Protein AF-A0AAI9R6N5-F1 (afdb_monomer_lite)

Foldseek 3Di:
DQQLVLLLQLLLVLLVPFDDFDDDPQLDFFFFKWKKKKFWLDWDFPQLLQLLQVLRVVRFPLQKKKKKFFAFDQVVQVHDPCLLQQFKKWKKFFPAPVCVVVCCVQQNPVFWDFPDKGWQDFDPCCVPPVVQAPDDGTTIMITGTFTDPVNLVCCCVPRSVDDDDPVCSVLSRQSSQLSSQVVSCRVAPFPPNHNGMHTQAIEGRMDMDMGSGTHSVRCVGRVRRGTIHRMMMIMHDHTPGHRNPHNLLHDQHHSAYQKTKDKGGAFPLQVLLQVVLVSSSDHDRSPGSNNSVNSLLNCVCSSVVDDLLLSLCLQAPQDDPQLVVADPVVNVSSVVSCVSRVSNHGDDAIWMWMWGDDNQKTKIKIAGHQVQPFAWKKFWADFVMIMIMITSFDLSVLSSQVSCVVPPVRGDSFTLDMDFAHQNGNVQNRMKMWIFDADPVRTTDTWMGGSVRDTDDRPDAADQDADAADPAAPDPADLALVSNLVRCLVCQLPDDRNNLLNVLVVLLVCCVVSHLVSSLSNLLCVLQDDGDNNRHRSRNSNRSSLVSNCVSQVCLLVVPDLAEHEAVDQPRADARPDQNHEYEYEQVVARLDDDRHQLVSVLVNVVSPHQHYEYEDANARAQNQPDVDAPNQSHEYEYYDTYHAQLNDCAHHYEYEYSEEYEAAVHEQPAYHYYHYSYYYYPHPYDPPVHD

Secondary structure (DSSP, 8-state):
---HHHHHHHHHHHHHHSPP-PPPGGG------EEEEEEEEEEEEGGGGHHHHHTTGGG--SS-EEEEEEEE-GGGGT--HHHHHHSEEEEEEESSGGGHHHHIIIIITTTEEEEEEEEPP--TTHHHH-TT-SSPPPEEEEEEEEE-HHHHHHHIIIII-S---GGGHHHHHHHHHHHHHHHHHIIIIIGGG--SEEEEEEESSEEEEEESS-HHHHHHHTT-TT-EEEEEEEEE---SSS----GGGSSPBB-STTEEEEEEE--TTHHHHHHHHHTTT---SS--HHHHHHHHHHIIIIIS---HHHHHHHHS---HHHHHHS-HHHHHHHHHHHHHHTTTS--SSEEEEEEEEETTEEEEEEEE-TT--S--EEEEEESSSEEEEEESSHHHHHHHHHHHHHH-TT--SS-SEEE---TT-TTTTTEEEEEEEEPTTS-EEEEEEETT-PBPP----SB-SPPPPPSS-S----SSHHHHHHHHHHHGGG--HHHHHHHHHHHHHHHHHH-HHHHHHHHHHHHHS----TTB-HHHHHHHHHHHHHHHHHGGGTS--SSEEE-SSTT--PPPSSTTPEEEEESTTS-SSSTT-HHHHHHHHHHTT--EEEEEEEEEE--TT-S--TTGGG-EEEEEEEE-TTTTTT-EEEEEEEES-B-TTTTTT--EEEEEESS-B-S----GGG--

Sequence (692 aa):
MIDPSKIINARREMTSSHPKFERREEDAAEGGCGVVGLASEIPVAGRHLFDSLEQMRNRGNGKGGGVAMVGLDPQQFGVDAKTLSDSFLYAIAYLNPDVRDAVEESFIHPNFHLDHTHEMGTLDSWERDLPNLDTRPPDVVCYFVRPRDSAIDEFIETKLNAPIDPEDRQSASDEFVFHTTHNLNVEFYAKDGRTDAFVLSHGRDMLILKIVGYAEDVIRFYLLDDMTAHVWIGHHRYPTRGRVTHPGGAHPFGQGIDCALVHNGDFSNYVSVKDYLAQRGMEPLFFTDTEVGALAFDLHRRVYGYSMENVIESLAPTSELDFVMLPEEKQEVYSAIQRTHIHGSPDGPWFFIIAQSKGPTHRLIGITDTSMLRPQVFAYQRGEAAIAFCGSEKQVIDAVLESLASEDKRFWRRADEYWNARGGSYTDGGAFLFDIVPTEDGGKELVMTNKFGEIVDTHPGGEYLLEEPSENSPFSLSADPSDAFDAIVEGLPHIQWADALTTLDQISLLSKSRGREWAWQLLTLLLDRRYDTGVLRRSRWLDQIESTLVSIISASKHDPCSEFAAQKAPGHIPEPSSVSQRIVVDARPYPPEGRDSLALELVSLYKAGWTKFVVVNCRGHRFIGNGFGPDSGRVQIDVIGSVGDYLGSGNDGMTIAMHGNAQDQVAQIHKAGELVVHGDVGQCYGYGSKGG

Structure (mmCIF, N/CA/C/O backbone):
data_AF-A0AAI9R6N5-F1
#
_entry.id   AF-A0AAI9R6N5-F1
#
loop_
_atom_site.group_PDB
_atom_site.id
_atom_site.type_symbol
_atom_site.label_atom_id
_atom_site.label_alt_id
_atom_site.label_comp_id
_atom_site.label_asym_i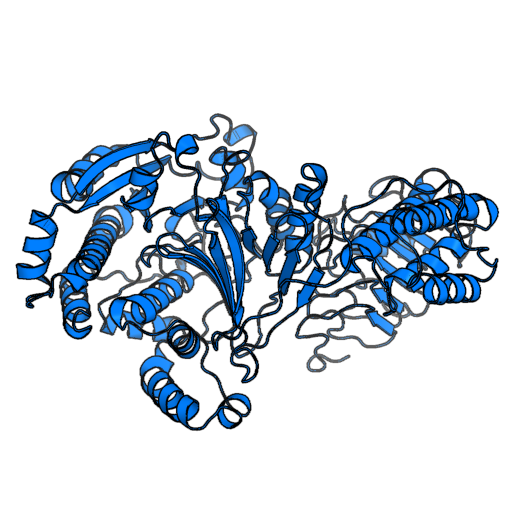d
_atom_site.label_entity_id
_atom_site.label_seq_id
_atom_site.pdbx_PDB_ins_code
_atom_site.Cartn_x
_atom_site.Cartn_y
_atom_site.Cartn_z
_atom_site.occupancy
_atom_site.B_iso_or_equiv
_atom_site.auth_seq_id
_atom_site.auth_comp_id
_atom_site.auth_asym_id
_atom_site.auth_atom_id
_atom_site.pdbx_PDB_model_num
ATOM 1 N N . MET A 1 1 ? -10.284 15.099 29.419 1.00 73.75 1 MET A N 1
ATOM 2 C CA . MET A 1 1 ? -9.872 13.722 29.075 1.00 73.75 1 MET A CA 1
ATOM 3 C C . MET A 1 1 ? -10.064 12.854 30.300 1.00 73.75 1 MET A C 1
ATOM 5 O O . MET A 1 1 ? -9.573 13.216 31.368 1.00 73.75 1 MET A O 1
ATOM 9 N N . ILE A 1 2 ? -10.745 11.717 30.143 1.00 85.44 2 ILE A N 1
ATOM 10 C CA . ILE A 1 2 ? -10.913 10.717 31.207 1.00 85.44 2 ILE A CA 1
ATOM 11 C C . ILE A 1 2 ? -9.531 10.273 31.695 1.00 85.44 2 ILE A C 1
ATOM 13 O O . ILE A 1 2 ? -8.664 9.977 30.876 1.00 85.44 2 ILE A O 1
ATOM 17 N N . ASP A 1 3 ? -9.327 10.204 33.014 1.00 90.38 3 ASP A N 1
ATOM 18 C CA . ASP A 1 3 ? -8.094 9.656 33.587 1.00 90.38 3 ASP A CA 1
ATOM 19 C C . ASP A 1 3 ? -7.855 8.232 33.036 1.00 90.38 3 ASP A C 1
ATOM 21 O O . ASP A 1 3 ? -8.674 7.338 33.295 1.00 90.38 3 ASP A O 1
ATOM 25 N N . PRO A 1 4 ? -6.739 7.984 32.317 1.00 92.69 4 PRO A N 1
ATOM 26 C CA . PRO A 1 4 ? -6.443 6.678 31.730 1.00 92.69 4 PRO A CA 1
ATOM 27 C C . PRO A 1 4 ? -6.465 5.534 32.749 1.00 92.69 4 PRO A C 1
ATOM 29 O O . PRO A 1 4 ? -6.779 4.394 32.403 1.00 92.69 4 PRO A O 1
ATOM 32 N N . SER A 1 5 ? -6.170 5.819 34.024 1.00 93.12 5 SER A N 1
ATOM 33 C CA . SER A 1 5 ? -6.205 4.820 35.092 1.00 93.12 5 SER A CA 1
ATOM 34 C C . SER A 1 5 ? -7.607 4.235 35.302 1.00 93.12 5 SER A C 1
ATOM 36 O O . SER A 1 5 ? -7.733 3.050 35.614 1.00 93.12 5 SER A O 1
ATOM 38 N N . LYS A 1 6 ? -8.665 5.026 35.079 1.00 94.56 6 LYS A N 1
ATOM 39 C CA . LYS A 1 6 ? -10.064 4.592 35.195 1.00 94.56 6 LYS A CA 1
ATOM 40 C C . LYS A 1 6 ? -10.436 3.620 34.087 1.00 94.56 6 LYS A C 1
ATOM 42 O O . LYS A 1 6 ? -10.966 2.552 34.380 1.00 94.56 6 LYS A O 1
ATOM 47 N N . ILE A 1 7 ? -10.065 3.944 32.849 1.00 94.75 7 ILE A N 1
ATOM 48 C CA . ILE A 1 7 ? -10.265 3.067 31.689 1.00 94.75 7 ILE A CA 1
ATOM 49 C C . ILE A 1 7 ? -9.497 1.752 31.878 1.00 94.75 7 ILE A C 1
ATOM 51 O O . ILE A 1 7 ? -10.070 0.672 31.770 1.00 94.75 7 ILE A O 1
ATOM 55 N N . ILE A 1 8 ? -8.214 1.821 32.250 1.00 95.75 8 ILE A N 1
ATOM 56 C CA . ILE A 1 8 ? -7.385 0.625 32.474 1.00 95.75 8 ILE A CA 1
ATOM 57 C C . ILE A 1 8 ? -7.958 -0.260 33.586 1.00 95.75 8 ILE A C 1
ATOM 59 O O . ILE A 1 8 ? -7.958 -1.485 33.463 1.00 95.75 8 ILE A O 1
ATOM 63 N N . ASN A 1 9 ? -8.444 0.328 34.680 1.00 95.62 9 ASN A N 1
ATOM 64 C CA . ASN A 1 9 ? -9.047 -0.446 35.762 1.00 95.62 9 ASN A CA 1
ATOM 65 C C . ASN A 1 9 ? -10.364 -1.106 35.329 1.00 95.62 9 ASN A C 1
ATOM 67 O O . ASN A 1 9 ? -10.555 -2.281 35.637 1.00 95.62 9 ASN A O 1
ATOM 71 N N . ALA A 1 10 ? -11.209 -0.412 34.559 1.00 95.44 10 ALA A N 1
ATOM 72 C CA . ALA A 1 10 ? -12.423 -0.994 33.987 1.00 95.44 10 ALA A CA 1
ATOM 73 C C . ALA A 1 10 ? -12.102 -2.175 33.053 1.00 95.44 10 ALA A C 1
ATOM 75 O O . ALA A 1 10 ? -12.706 -3.244 33.176 1.00 95.44 10 ALA A O 1
ATOM 76 N N . ARG A 1 11 ? -11.097 -2.035 32.178 1.00 95.31 11 ARG A N 1
ATOM 77 C CA . ARG A 1 11 ? -10.625 -3.129 31.310 1.00 95.31 11 ARG A CA 1
ATOM 78 C C . ARG A 1 11 ? -10.071 -4.307 32.105 1.00 95.31 11 ARG A C 1
ATOM 80 O O . ARG A 1 11 ? -10.360 -5.454 31.784 1.00 95.31 11 ARG A O 1
ATOM 87 N N . ARG A 1 12 ? -9.299 -4.052 33.168 1.00 95.62 12 ARG A N 1
ATOM 88 C CA . ARG A 1 12 ? -8.797 -5.108 34.066 1.00 95.62 12 ARG A CA 1
ATOM 89 C C . ARG A 1 12 ? -9.935 -5.859 34.746 1.00 95.62 12 ARG A C 1
ATOM 91 O O . ARG A 1 12 ? -9.873 -7.081 34.812 1.00 95.62 12 ARG A O 1
ATOM 98 N N . GLU A 1 13 ? -10.954 -5.152 35.232 1.00 94.88 13 GLU A N 1
ATOM 99 C CA . GLU A 1 13 ? -12.132 -5.773 35.840 1.00 94.88 13 GLU A CA 1
ATOM 100 C C . GLU A 1 13 ? -12.851 -6.677 34.831 1.00 94.88 13 GLU A C 1
ATOM 102 O O . GLU A 1 13 ? -13.057 -7.857 35.117 1.00 94.88 13 GLU A O 1
ATOM 107 N N . MET A 1 14 ? -13.134 -6.160 33.628 1.00 94.19 14 MET A N 1
ATOM 108 C CA . MET A 1 14 ? -13.742 -6.918 32.530 1.00 94.19 14 MET A CA 1
ATOM 109 C C . MET A 1 14 ? -12.936 -8.186 32.220 1.00 94.19 14 MET A C 1
ATOM 111 O O . MET A 1 14 ? -13.442 -9.297 32.357 1.00 94.19 14 MET A O 1
ATOM 115 N N . THR A 1 15 ? -11.652 -8.040 31.910 1.00 91.50 15 THR A N 1
ATOM 116 C CA . THR A 1 15 ? -10.779 -9.158 31.532 1.00 91.50 15 THR A CA 1
ATOM 117 C C . THR A 1 15 ? -10.574 -10.160 32.670 1.00 91.50 15 THR A C 1
ATOM 119 O O . THR A 1 15 ? -10.465 -11.358 32.427 1.00 91.50 15 THR A O 1
ATOM 122 N N . SER A 1 16 ? -10.579 -9.717 33.933 1.00 91.38 16 SER A N 1
ATOM 123 C CA . SER A 1 16 ? -10.507 -10.625 35.088 1.00 91.38 16 SER A CA 1
ATOM 124 C C . SER A 1 16 ? -11.755 -11.494 35.267 1.00 91.38 16 SER A C 1
ATOM 126 O O . SER A 1 16 ? -11.667 -12.557 35.880 1.00 91.38 16 SER A O 1
ATOM 128 N N . SER A 1 17 ? -12.899 -11.053 34.734 1.00 89.75 17 SER A N 1
ATOM 129 C CA . SER A 1 17 ? -14.154 -11.809 34.760 1.00 89.75 17 SER A CA 1
ATOM 130 C C . SER A 1 17 ? -14.241 -12.862 33.651 1.00 89.75 17 SER A C 1
ATOM 132 O O . SER A 1 17 ? -15.077 -13.765 33.723 1.00 89.75 17 SER A O 1
ATOM 134 N N . HIS A 1 18 ? -13.373 -12.773 32.640 1.00 91.44 18 HIS A N 1
ATOM 135 C CA . HIS A 1 18 ? -13.366 -13.676 31.498 1.00 91.44 18 HIS A CA 1
ATOM 136 C C . HIS A 1 18 ? -12.582 -14.965 31.784 1.00 91.44 18 HIS A C 1
ATOM 138 O O . HIS A 1 18 ? -11.656 -14.973 32.604 1.00 91.44 18 HIS A O 1
ATOM 144 N N . PRO A 1 19 ? -12.915 -16.072 31.095 1.00 85.69 19 PRO A N 1
ATOM 145 C CA . PRO A 1 19 ? -12.058 -17.250 31.071 1.00 85.69 19 PRO A CA 1
ATOM 146 C C . PRO A 1 19 ? -10.645 -16.888 30.605 1.00 85.69 19 PRO A C 1
ATOM 148 O O . PRO A 1 19 ? -10.459 -15.994 29.784 1.00 85.69 19 PRO A O 1
ATOM 151 N N . LYS A 1 20 ? -9.636 -17.608 31.102 1.00 82.94 20 LYS A N 1
ATOM 152 C CA . LYS A 1 20 ? -8.273 -17.462 30.584 1.00 82.94 20 LYS A CA 1
ATOM 153 C C . LYS A 1 20 ? -8.152 -18.194 29.256 1.00 82.94 20 LYS A C 1
ATOM 155 O O . LYS A 1 20 ? -8.391 -19.398 29.189 1.00 82.94 20 LYS A O 1
ATOM 160 N N . PHE A 1 21 ? -7.760 -17.461 28.222 1.00 77.94 21 PHE A N 1
ATOM 161 C CA . PHE A 1 21 ? -7.541 -18.004 26.890 1.00 77.94 21 PHE A CA 1
ATOM 162 C C . PHE A 1 21 ? -6.048 -18.274 26.700 1.00 77.94 21 PHE A C 1
ATOM 164 O O . PHE A 1 21 ? -5.228 -17.355 26.673 1.00 77.94 21 PHE A O 1
ATOM 171 N N . GLU A 1 22 ? -5.679 -19.549 26.614 1.00 68.56 22 GLU A N 1
ATOM 172 C CA . GLU A 1 22 ? -4.300 -19.953 26.354 1.00 68.56 22 GLU A CA 1
ATOM 173 C C . GLU A 1 22 ? -4.099 -20.204 24.862 1.00 68.56 22 GLU A C 1
ATOM 175 O O . GLU A 1 22 ? -4.803 -21.010 24.252 1.00 68.56 22 GLU A O 1
ATOM 180 N N . ARG A 1 23 ? -3.098 -19.528 24.289 1.00 64.44 23 ARG A N 1
ATOM 181 C CA . ARG A 1 23 ? -2.627 -19.788 22.928 1.00 64.44 23 ARG A CA 1
ATOM 182 C C . ARG A 1 23 ? -2.021 -21.188 22.881 1.00 64.44 23 ARG A C 1
ATOM 184 O O . ARG A 1 23 ? -1.054 -21.444 23.604 1.00 64.44 23 ARG A O 1
ATOM 191 N N . ARG A 1 24 ? -2.521 -22.075 22.020 1.00 62.72 24 ARG A N 1
ATOM 192 C CA . ARG A 1 24 ? -1.842 -23.352 21.754 1.00 62.72 24 ARG A CA 1
ATOM 193 C C . ARG A 1 24 ? -0.708 -23.097 20.764 1.00 62.72 24 ARG A C 1
ATOM 195 O O . ARG A 1 24 ? -0.816 -22.224 19.909 1.00 62.72 24 ARG A O 1
ATOM 202 N N . GLU A 1 25 ? 0.394 -23.847 20.850 1.00 53.72 25 GLU A N 1
ATOM 203 C CA . GLU A 1 25 ? 1.522 -23.685 19.908 1.00 53.72 25 GLU A CA 1
ATOM 204 C C . GLU A 1 25 ? 1.099 -23.862 18.437 1.00 53.72 25 GLU A C 1
ATOM 206 O O . GLU A 1 25 ? 1.705 -23.277 17.543 1.00 53.72 25 GLU A O 1
ATOM 211 N N . GLU A 1 26 ? 0.035 -24.628 18.191 1.00 51.88 26 GLU A N 1
ATOM 212 C CA . GLU A 1 26 ? -0.557 -24.858 16.869 1.00 51.88 26 GLU A CA 1
ATOM 213 C C . GLU A 1 26 ? -1.251 -23.611 16.279 1.00 51.88 26 GLU A C 1
ATOM 215 O O . GLU A 1 26 ? -1.409 -23.533 15.060 1.00 51.88 26 GLU A O 1
ATOM 220 N N . ASP A 1 27 ? -1.599 -22.626 17.120 1.00 49.34 27 ASP A N 1
ATOM 221 C CA . ASP A 1 27 ? -2.251 -21.361 16.741 1.00 49.34 27 ASP A CA 1
ATOM 222 C C . ASP A 1 27 ? -1.231 -20.256 16.400 1.00 49.34 27 ASP A C 1
ATOM 224 O O . ASP A 1 27 ? -1.593 -19.161 15.959 1.00 49.34 27 ASP A O 1
ATOM 228 N N . ALA A 1 28 ? 0.064 -20.508 16.630 1.00 45.44 28 ALA A N 1
ATOM 229 C CA . ALA A 1 28 ? 1.128 -19.580 16.277 1.00 45.44 28 ALA A CA 1
ATOM 230 C C . ALA A 1 28 ? 1.427 -19.651 14.780 1.00 45.44 28 ALA A C 1
ATOM 232 O O . ALA A 1 28 ? 1.594 -20.733 14.231 1.00 45.44 28 ALA A O 1
ATOM 233 N N . ALA A 1 29 ? 1.513 -18.503 14.113 1.00 49.28 29 ALA A N 1
ATOM 234 C CA . ALA A 1 29 ? 1.717 -18.438 12.674 1.00 49.28 29 ALA A CA 1
ATOM 235 C C . ALA A 1 29 ? 2.558 -17.211 12.307 1.00 49.28 29 ALA A C 1
ATOM 237 O O . ALA A 1 29 ? 2.176 -16.098 12.652 1.00 49.28 29 ALA A O 1
ATOM 238 N N . GLU A 1 30 ? 3.659 -17.439 11.590 1.00 46.12 30 GLU A N 1
ATOM 239 C CA . GLU A 1 30 ? 4.655 -16.432 11.181 1.00 46.12 30 GLU A CA 1
ATOM 240 C C . GLU A 1 30 ? 4.605 -16.275 9.649 1.00 46.12 30 GLU A C 1
ATOM 242 O O . GLU A 1 30 ? 4.194 -17.210 8.977 1.00 46.12 30 GLU A O 1
ATOM 247 N N . GLY A 1 31 ? 5.062 -15.174 9.049 1.00 49.41 31 GLY A N 1
ATOM 248 C CA . GLY A 1 31 ? 5.382 -15.148 7.609 1.00 49.41 31 GLY A CA 1
ATOM 249 C C . GLY A 1 31 ? 5.225 -13.792 6.922 1.00 49.41 31 GLY A C 1
ATOM 250 O O . GLY A 1 31 ? 4.589 -12.874 7.427 1.00 49.41 31 GLY A O 1
ATOM 251 N N . GLY A 1 32 ? 5.885 -13.630 5.771 1.00 56.12 32 GLY A N 1
ATOM 252 C CA . GLY A 1 32 ? 5.837 -12.383 4.998 1.00 56.12 32 GLY A CA 1
ATOM 253 C C . GLY A 1 32 ? 4.491 -12.217 4.302 1.00 56.12 32 GLY A C 1
ATOM 254 O O . GLY A 1 32 ? 4.040 -13.155 3.663 1.00 56.12 32 GLY A O 1
ATOM 255 N N . CYS A 1 33 ? 3.880 -11.040 4.427 1.00 77.81 33 CYS A N 1
ATOM 256 C CA . CYS A 1 33 ? 2.562 -10.732 3.874 1.00 77.81 33 CYS A CA 1
ATOM 257 C C . CYS A 1 33 ? 2.680 -9.789 2.660 1.00 77.81 33 CYS A C 1
ATOM 259 O O . CYS A 1 33 ? 3.719 -9.148 2.440 1.00 77.81 33 CYS A O 1
ATOM 261 N N . GLY A 1 34 ? 1.620 -9.709 1.857 1.00 83.50 34 GLY A N 1
ATOM 262 C CA . GLY A 1 34 ? 1.445 -8.692 0.813 1.00 83.50 34 GLY A CA 1
ATOM 263 C C . GLY A 1 34 ? 0.460 -7.631 1.288 1.00 83.50 34 GLY A C 1
ATOM 264 O O . GLY A 1 34 ? -0.590 -7.994 1.823 1.00 83.50 34 GLY A O 1
ATOM 265 N N . VAL A 1 35 ? 0.799 -6.346 1.142 1.00 91.38 35 VAL A N 1
ATOM 266 C CA . VAL A 1 35 ? -0.060 -5.244 1.603 1.00 91.38 35 VAL A CA 1
ATOM 267 C C . VAL A 1 35 ? -0.142 -4.124 0.579 1.00 91.38 35 VAL A C 1
ATOM 269 O O . VAL A 1 35 ? 0.859 -3.761 -0.042 1.00 91.38 35 VAL A O 1
ATOM 272 N N . VAL A 1 36 ? -1.329 -3.540 0.464 1.00 96.19 36 VAL A N 1
ATOM 273 C CA . VAL A 1 36 ? -1.566 -2.289 -0.253 1.00 96.19 36 VAL A CA 1
ATOM 274 C C . VAL A 1 36 ? -2.543 -1.439 0.548 1.00 96.19 36 VAL A C 1
ATOM 276 O O . VAL A 1 36 ? -3.522 -1.944 1.090 1.00 96.19 36 VAL A O 1
ATOM 279 N N . GLY A 1 37 ? -2.267 -0.150 0.641 1.00 98.00 37 GLY A N 1
ATOM 280 C CA . GLY A 1 37 ? -3.158 0.865 1.168 1.00 98.00 37 GLY A CA 1
ATOM 281 C C . GLY A 1 37 ? -3.179 2.054 0.221 1.00 98.00 37 GLY A C 1
ATOM 282 O O . GLY A 1 37 ? -2.139 2.398 -0.343 1.00 98.00 37 GLY A O 1
ATOM 283 N N . LEU A 1 38 ? -4.343 2.671 0.048 1.00 98.50 38 LEU A N 1
ATOM 284 C CA . LEU A 1 38 ? -4.497 3.900 -0.728 1.00 98.50 38 LEU A CA 1
ATOM 285 C C . LEU A 1 38 ? -5.415 4.893 -0.020 1.00 98.50 38 LEU A C 1
ATOM 287 O O . LEU A 1 38 ? -6.306 4.483 0.722 1.00 98.50 38 LEU A O 1
ATOM 291 N N . ALA A 1 39 ? -5.203 6.179 -0.278 1.00 98.69 39 ALA A N 1
ATOM 292 C CA . ALA A 1 39 ? -6.070 7.280 0.123 1.00 98.69 39 ALA A CA 1
ATOM 293 C C . ALA A 1 39 ? -6.268 8.220 -1.072 1.00 98.69 39 ALA A C 1
ATOM 295 O O . ALA A 1 39 ? -5.281 8.663 -1.659 1.00 98.69 39 ALA A O 1
ATOM 296 N N . SER A 1 40 ? -7.515 8.522 -1.436 1.00 98.44 40 SER A N 1
ATOM 297 C CA . SER A 1 40 ? -7.843 9.379 -2.578 1.00 98.44 40 SER A CA 1
ATOM 298 C C . SER A 1 40 ? -8.896 10.434 -2.249 1.00 98.44 40 SER A C 1
ATOM 300 O O . SER A 1 40 ? -9.832 10.209 -1.477 1.00 98.44 40 SER A O 1
ATOM 302 N N . GLU A 1 41 ? -8.747 11.602 -2.872 1.00 98.00 41 GLU A N 1
ATOM 303 C CA . GLU A 1 41 ? -9.696 12.719 -2.780 1.00 98.00 41 GLU A CA 1
ATOM 304 C C . GLU A 1 41 ? -11.080 12.355 -3.317 1.00 98.00 41 GLU A C 1
ATOM 306 O O . GLU A 1 41 ? -12.087 12.885 -2.851 1.00 98.00 41 GLU A O 1
ATOM 311 N N . ILE A 1 42 ? -11.137 11.407 -4.251 1.00 97.19 42 ILE A N 1
ATOM 312 C CA . ILE A 1 42 ? -12.378 10.875 -4.802 1.00 97.19 42 ILE A CA 1
ATOM 313 C C . ILE A 1 42 ? -12.590 9.424 -4.350 1.00 97.19 42 ILE A C 1
ATOM 315 O O . ILE A 1 42 ? -11.613 8.714 -4.107 1.00 97.19 42 ILE A O 1
ATOM 319 N N . PRO A 1 43 ? -13.843 8.950 -4.244 1.00 97.31 43 PRO A N 1
ATOM 320 C CA . PRO A 1 43 ? -14.101 7.551 -3.931 1.00 97.31 43 PRO A CA 1
ATOM 321 C C . PRO A 1 43 ? -13.535 6.626 -5.017 1.00 97.31 43 PRO A C 1
ATOM 323 O O . PRO A 1 43 ? -13.802 6.812 -6.206 1.00 97.31 43 PRO A O 1
ATOM 326 N N . VAL A 1 44 ? -12.777 5.613 -4.601 1.00 98.31 44 VAL A N 1
ATOM 327 C CA . VAL A 1 44 ? -12.208 4.576 -5.471 1.00 98.31 44 VAL A CA 1
ATOM 328 C C . VAL A 1 44 ? -13.030 3.303 -5.324 1.00 98.31 44 VAL A C 1
ATOM 330 O O . VAL A 1 44 ? -13.322 2.881 -4.204 1.00 98.31 44 VAL A O 1
ATOM 333 N N . ALA A 1 45 ? -13.394 2.689 -6.450 1.00 98.38 45 ALA A N 1
ATOM 334 C CA . ALA A 1 45 ? -14.127 1.429 -6.473 1.00 98.38 45 ALA A CA 1
ATOM 335 C C . ALA A 1 45 ? -13.229 0.219 -6.153 1.00 98.38 45 ALA A C 1
ATOM 337 O O . ALA A 1 45 ? -12.069 0.169 -6.572 1.00 98.38 45 ALA A O 1
ATOM 338 N N . GLY A 1 46 ? -13.780 -0.788 -5.469 1.00 97.50 46 GLY A N 1
ATOM 339 C CA . GLY A 1 46 ? -13.043 -1.970 -5.013 1.00 97.50 46 GLY A CA 1
ATOM 340 C C . GLY A 1 46 ? -12.370 -2.764 -6.137 1.00 97.50 46 GLY A C 1
ATOM 341 O O . GLY A 1 46 ? -11.284 -3.307 -5.931 1.00 97.50 46 GLY A O 1
ATOM 342 N N . ARG A 1 47 ? -12.931 -2.769 -7.357 1.00 97.31 47 ARG A N 1
ATOM 343 C CA . ARG A 1 47 ? -12.322 -3.438 -8.526 1.00 97.31 47 ARG A CA 1
ATOM 344 C C . ARG A 1 47 ? -10.890 -2.984 -8.827 1.00 97.31 47 ARG A C 1
ATOM 346 O O . ARG A 1 47 ? -10.098 -3.789 -9.309 1.00 97.31 47 ARG A O 1
ATOM 353 N N . HIS A 1 48 ? -10.527 -1.743 -8.497 1.00 97.94 48 HIS A N 1
ATOM 354 C CA . HIS A 1 48 ? -9.185 -1.216 -8.767 1.00 97.94 48 HIS A CA 1
ATOM 355 C C . HIS A 1 48 ? -8.104 -1.805 -7.848 1.00 97.94 48 HIS A C 1
ATOM 357 O O . HIS A 1 48 ? -6.919 -1.684 -8.146 1.00 97.94 48 HIS A O 1
ATOM 363 N N . LEU A 1 49 ? -8.483 -2.492 -6.763 1.00 96.69 49 LEU A N 1
ATOM 364 C CA . LEU A 1 49 ? -7.548 -3.248 -5.928 1.00 96.69 49 LEU A CA 1
ATOM 365 C C . LEU A 1 49 ? -7.287 -4.669 -6.452 1.00 96.69 49 LEU A C 1
ATOM 367 O O . LEU A 1 49 ? -6.340 -5.305 -5.994 1.00 96.69 49 LEU A O 1
ATOM 371 N N . PHE A 1 50 ? -8.096 -5.182 -7.386 1.00 94.19 50 PHE A N 1
ATOM 372 C CA . PHE A 1 50 ? -8.078 -6.597 -7.772 1.00 94.19 50 PHE A CA 1
ATOM 373 C C . PHE A 1 50 ? -6.712 -7.046 -8.309 1.00 94.19 50 PHE A C 1
ATOM 375 O O . PHE A 1 50 ? -6.094 -7.941 -7.735 1.00 94.19 50 PHE A O 1
ATOM 382 N N . ASP A 1 51 ? -6.203 -6.378 -9.348 1.00 93.38 51 ASP A N 1
ATOM 383 C CA . ASP A 1 51 ? -4.919 -6.729 -9.971 1.00 93.38 51 ASP A CA 1
ATOM 384 C C . ASP A 1 51 ? -3.743 -6.549 -9.000 1.00 93.38 51 ASP A C 1
ATOM 386 O O . ASP A 1 51 ? -2.771 -7.302 -9.041 1.00 93.38 51 ASP A O 1
ATOM 390 N N . SER A 1 52 ? -3.838 -5.561 -8.106 1.00 94.94 52 SER A N 1
ATOM 391 C CA . SER A 1 52 ? -2.847 -5.306 -7.056 1.00 94.94 52 SER A CA 1
ATOM 392 C C . SER A 1 52 ? -2.766 -6.471 -6.071 1.00 94.94 52 SER A C 1
ATOM 394 O O . SER A 1 52 ? -1.683 -6.983 -5.783 1.00 94.94 52 SER A O 1
ATOM 396 N N . LEU A 1 53 ? -3.922 -6.935 -5.595 1.00 93.75 53 LEU A N 1
ATOM 397 C CA . LEU A 1 53 ? -4.033 -8.062 -4.679 1.00 93.75 53 LEU A CA 1
ATOM 398 C C . LEU A 1 53 ? -3.630 -9.376 -5.360 1.00 93.75 53 LEU A C 1
ATOM 400 O O . LEU A 1 53 ? -2.847 -10.133 -4.787 1.00 93.75 53 LEU A O 1
ATOM 404 N N . GLU A 1 54 ? -4.057 -9.626 -6.598 1.00 91.00 54 GLU A N 1
ATOM 405 C CA . GLU A 1 54 ? -3.677 -10.839 -7.330 1.00 91.00 54 GLU A CA 1
ATOM 406 C C . GLU A 1 54 ? -2.153 -10.939 -7.522 1.00 91.00 54 GLU A C 1
ATOM 408 O O . GLU A 1 54 ? -1.558 -11.994 -7.279 1.00 91.00 54 GLU A O 1
ATOM 413 N N . GLN A 1 55 ? -1.495 -9.826 -7.866 1.00 89.44 55 GLN A N 1
ATOM 414 C CA . GLN A 1 55 ? -0.035 -9.756 -8.008 1.00 89.44 55 GLN A CA 1
ATOM 415 C C . GLN A 1 55 ? 0.727 -9.988 -6.694 1.00 89.44 55 GLN A C 1
ATOM 417 O O . GLN A 1 55 ? 1.930 -10.241 -6.728 1.00 89.44 55 GLN A O 1
ATOM 422 N N . MET A 1 56 ? 0.048 -9.936 -5.546 1.00 87.50 56 MET A N 1
ATOM 423 C CA . MET A 1 56 ? 0.616 -10.220 -4.227 1.00 87.50 56 MET A CA 1
ATOM 424 C C . MET A 1 56 ? 0.330 -11.640 -3.722 1.00 87.50 56 MET A C 1
ATOM 426 O O . MET A 1 56 ? 0.714 -11.965 -2.596 1.00 87.50 56 MET A O 1
ATOM 430 N N . ARG A 1 57 ? -0.305 -12.519 -4.513 1.00 86.31 57 ARG A N 1
ATOM 431 C CA . ARG A 1 57 ? -0.566 -13.914 -4.103 1.00 86.31 57 ARG A CA 1
ATOM 432 C C . ARG A 1 57 ? 0.697 -14.678 -3.714 1.00 86.31 57 ARG A C 1
ATOM 434 O O . ARG A 1 57 ? 0.643 -15.503 -2.811 1.00 86.31 57 ARG A O 1
ATOM 441 N N . ASN A 1 58 ? 1.831 -14.384 -4.350 1.00 77.81 58 ASN A N 1
ATOM 442 C CA . ASN A 1 58 ? 3.148 -14.941 -4.011 1.00 77.81 58 ASN A CA 1
ATOM 443 C C . ASN A 1 58 ? 3.655 -14.515 -2.618 1.00 77.81 58 ASN A C 1
ATOM 445 O O . ASN A 1 58 ? 4.553 -15.138 -2.062 1.00 77.81 58 ASN A O 1
ATOM 449 N N . ARG A 1 59 ? 3.070 -13.466 -2.034 1.00 77.88 59 ARG A N 1
ATOM 450 C CA . ARG A 1 59 ? 3.311 -13.013 -0.658 1.00 77.88 59 ARG A CA 1
ATOM 451 C C . ARG A 1 59 ? 2.218 -13.470 0.315 1.00 77.88 59 ARG A C 1
ATOM 453 O O . ARG A 1 59 ? 2.163 -12.996 1.443 1.00 77.88 59 ARG A O 1
ATOM 460 N N . GLY A 1 60 ? 1.336 -14.367 -0.115 1.00 75.00 60 GLY A N 1
ATOM 461 C CA . GLY A 1 60 ? 0.288 -14.992 0.686 1.00 75.00 60 GLY A CA 1
ATOM 462 C C . GLY A 1 60 ? 0.258 -16.500 0.457 1.00 75.00 60 GLY A C 1
ATOM 463 O O . GLY A 1 60 ? 0.977 -17.037 -0.381 1.00 75.00 60 GLY A O 1
ATOM 464 N N . ASN A 1 61 ? -0.571 -17.219 1.206 1.00 76.50 61 ASN A N 1
ATOM 465 C CA . ASN A 1 61 ? -0.759 -18.659 0.980 1.00 76.50 61 ASN A CA 1
ATOM 466 C C . ASN A 1 61 ? -2.230 -19.098 1.036 1.00 76.50 61 ASN A C 1
ATOM 468 O O . ASN A 1 61 ? -2.508 -20.272 1.275 1.00 76.50 61 ASN A O 1
ATOM 472 N N . GLY A 1 62 ? -3.157 -18.150 0.859 1.00 78.62 62 GLY A N 1
ATOM 473 C CA . GLY A 1 62 ? -4.600 -18.404 0.833 1.00 78.62 62 GLY A CA 1
ATOM 474 C C . GLY A 1 62 ? -5.216 -18.723 2.197 1.00 78.62 62 GLY A C 1
ATOM 475 O O . GLY A 1 62 ? -6.373 -19.114 2.273 1.00 78.62 62 GLY A O 1
ATOM 476 N N . LYS A 1 63 ? -4.471 -18.575 3.299 1.00 78.56 63 LYS A N 1
ATOM 477 C CA . LYS A 1 63 ? -4.958 -18.889 4.655 1.00 78.56 63 LYS A CA 1
ATOM 478 C C . LYS A 1 63 ? -5.507 -17.676 5.411 1.00 78.56 63 LYS A C 1
ATOM 480 O O . LYS A 1 63 ? -5.722 -17.755 6.620 1.00 78.56 63 LYS A O 1
ATOM 485 N N . GLY A 1 64 ? -5.696 -16.548 4.738 1.00 86.69 64 GLY A N 1
ATOM 486 C CA . GLY A 1 64 ? -6.244 -15.340 5.337 1.00 86.69 64 GLY A CA 1
ATOM 487 C C . GLY A 1 64 ? -6.057 -14.146 4.419 1.00 86.69 64 GLY A C 1
ATOM 488 O O . GLY A 1 64 ? -4.927 -13.815 4.068 1.00 86.69 64 GLY A O 1
ATOM 489 N N . GLY A 1 65 ? -7.156 -13.497 4.070 1.00 90.94 65 GLY A N 1
ATOM 490 C CA . GLY A 1 65 ? -7.155 -12.304 3.240 1.00 90.94 65 GLY A CA 1
ATOM 491 C C . GLY A 1 65 ? -8.287 -11.384 3.658 1.00 90.94 65 GLY A C 1
ATOM 492 O O . GLY A 1 65 ? -9.322 -11.849 4.143 1.00 90.94 65 GLY A O 1
ATOM 493 N N . GLY A 1 66 ? -8.089 -10.084 3.495 1.00 95.12 66 GLY A N 1
ATOM 494 C CA . GLY A 1 66 ? -9.086 -9.107 3.900 1.00 95.12 66 GLY A CA 1
ATOM 495 C C . GLY A 1 66 ? -8.877 -7.744 3.278 1.00 95.12 66 GLY A C 1
ATOM 496 O O . GLY A 1 66 ? -7.790 -7.412 2.795 1.00 95.12 66 GLY A O 1
ATOM 497 N N . VAL A 1 67 ? -9.942 -6.954 3.338 1.00 97.62 67 VAL A N 1
ATOM 498 C CA . VAL A 1 67 ? -9.955 -5.551 2.948 1.00 97.62 67 VAL A CA 1
ATOM 499 C C . VAL A 1 67 ? -10.538 -4.690 4.064 1.00 97.62 67 VAL A C 1
ATOM 501 O O . VAL A 1 67 ? -11.386 -5.141 4.839 1.00 97.62 67 VAL A O 1
ATOM 504 N N . ALA A 1 68 ? -10.084 -3.444 4.146 1.00 98.12 68 ALA A N 1
ATOM 505 C CA . ALA A 1 68 ? -10.730 -2.404 4.935 1.00 98.12 68 ALA A CA 1
ATOM 506 C C . ALA A 1 68 ? -11.062 -1.207 4.051 1.00 98.12 68 ALA A C 1
ATOM 508 O O . ALA A 1 68 ? -10.323 -0.898 3.118 1.00 98.12 68 ALA A O 1
ATOM 509 N N . MET A 1 69 ? -12.152 -0.534 4.391 1.00 98.12 69 MET A N 1
ATOM 510 C CA . MET A 1 69 ? -12.662 0.655 3.722 1.00 98.12 69 MET A CA 1
ATOM 511 C C . MET A 1 69 ? -12.924 1.739 4.762 1.00 98.12 69 MET A C 1
ATOM 513 O O . MET A 1 69 ? -13.460 1.438 5.830 1.00 98.12 69 MET A O 1
ATOM 517 N N . VAL A 1 70 ? -12.576 2.986 4.449 1.00 98.31 70 VAL A N 1
ATOM 518 C CA . VAL A 1 70 ? -12.927 4.175 5.242 1.00 98.31 70 VAL A CA 1
ATOM 519 C C . VAL A 1 70 ? -13.370 5.299 4.305 1.00 98.31 70 VAL A C 1
ATOM 521 O O . VAL A 1 70 ? -12.797 5.475 3.226 1.00 98.31 70 VAL A O 1
ATOM 524 N N . GLY A 1 71 ? -14.375 6.071 4.722 1.00 97.50 71 GLY A N 1
ATOM 525 C CA . GLY A 1 71 ? -14.999 7.085 3.875 1.00 97.50 71 GLY A CA 1
ATOM 526 C C . GLY A 1 71 ? -15.892 6.426 2.835 1.00 97.50 71 GLY A C 1
ATOM 527 O O . GLY A 1 71 ? -15.601 6.498 1.643 1.00 97.50 71 GLY A O 1
ATOM 528 N N . LEU A 1 72 ? -16.913 5.729 3.322 1.00 97.81 72 LEU A N 1
ATOM 529 C CA . LEU A 1 72 ? -17.889 4.946 2.574 1.00 97.81 72 LEU A CA 1
ATOM 530 C C . LEU A 1 72 ? -18.914 5.856 1.878 1.00 97.81 72 LEU A C 1
ATOM 532 O O . LEU A 1 72 ? -19.160 6.987 2.303 1.00 97.81 72 LEU A O 1
ATOM 536 N N . ASP A 1 73 ? -19.569 5.344 0.834 1.00 97.25 73 ASP A N 1
ATOM 537 C CA . ASP A 1 73 ? -20.753 5.993 0.263 1.00 97.25 73 ASP A CA 1
ATOM 538 C C . ASP A 1 73 ? -22.022 5.555 1.026 1.00 97.25 73 ASP A C 1
ATOM 540 O O . ASP A 1 73 ? -22.404 4.381 0.960 1.00 97.25 73 ASP A O 1
ATOM 544 N N . PRO A 1 74 ? -22.730 6.472 1.719 1.00 97.12 74 PRO A N 1
ATOM 545 C CA . PRO A 1 74 ? -23.928 6.131 2.487 1.00 97.12 74 PRO A CA 1
ATOM 546 C C . PRO A 1 74 ? -25.043 5.508 1.629 1.00 97.12 74 PRO A C 1
ATOM 548 O O . PRO A 1 74 ? -25.802 4.670 2.125 1.00 97.12 74 PRO A O 1
ATOM 551 N N . GLN A 1 75 ? -25.126 5.845 0.335 1.00 97.69 75 GLN A N 1
ATOM 552 C CA . GLN A 1 75 ? -26.150 5.296 -0.560 1.00 97.69 75 GLN A CA 1
ATOM 553 C C . GLN A 1 75 ? -25.957 3.797 -0.801 1.00 97.69 75 GLN A C 1
ATOM 555 O O . GLN A 1 75 ? -26.947 3.073 -0.912 1.00 97.69 75 GLN A O 1
ATOM 560 N N . GLN A 1 76 ? -24.709 3.316 -0.815 1.00 97.69 76 GLN A N 1
ATOM 561 C CA . GLN A 1 76 ? -24.389 1.895 -1.006 1.00 97.69 76 GLN A CA 1
ATOM 562 C C . GLN A 1 76 ? -24.814 1.037 0.195 1.00 97.69 76 GLN A C 1
ATOM 564 O O . GLN A 1 76 ? -25.018 -0.167 0.052 1.00 97.69 76 GLN A O 1
ATOM 569 N N . PHE A 1 77 ? -25.038 1.669 1.351 1.00 97.69 77 PHE A N 1
ATOM 570 C CA . PHE A 1 77 ? -25.558 1.030 2.559 1.00 97.69 77 PHE A CA 1
ATOM 571 C C . PHE A 1 77 ? -27.048 1.299 2.797 1.00 97.69 77 PHE A C 1
ATOM 573 O O . PHE A 1 77 ? -27.615 0.732 3.724 1.00 97.69 77 PHE A O 1
ATOM 580 N N . GLY A 1 78 ? -27.703 2.123 1.971 1.00 97.44 78 GLY A N 1
ATOM 581 C CA . GLY A 1 78 ? -29.117 2.471 2.141 1.00 97.44 78 GLY A CA 1
ATOM 582 C C . GLY A 1 78 ? -29.393 3.438 3.299 1.00 97.44 78 GLY A C 1
ATOM 583 O O . GLY A 1 78 ? -30.507 3.458 3.824 1.00 97.44 78 GLY A O 1
ATOM 584 N N . VAL A 1 79 ? -28.399 4.241 3.690 1.00 97.81 79 VAL A N 1
ATOM 585 C CA . VAL A 1 79 ? -28.498 5.235 4.771 1.00 97.81 79 VAL A CA 1
ATOM 586 C C . VAL A 1 79 ? -28.232 6.651 4.252 1.00 97.81 79 VAL A C 1
ATOM 588 O O . VAL A 1 79 ? -27.816 6.845 3.111 1.00 97.81 79 VAL A O 1
ATOM 591 N N . ASP A 1 80 ? -28.493 7.669 5.075 1.00 97.06 80 ASP A N 1
ATOM 592 C CA . ASP A 1 80 ? -28.072 9.042 4.784 1.00 97.06 80 ASP A CA 1
ATOM 593 C C . ASP A 1 80 ? -26.663 9.334 5.336 1.00 97.06 80 ASP A C 1
ATOM 595 O O . ASP A 1 80 ? -26.127 8.601 6.171 1.00 97.06 80 ASP A O 1
ATOM 599 N N . ALA A 1 81 ? -26.049 10.425 4.866 1.00 94.00 81 ALA A N 1
ATOM 600 C CA . ALA A 1 81 ? -24.697 10.818 5.276 1.00 94.00 81 ALA A CA 1
ATOM 601 C C . ALA A 1 81 ? -24.567 11.034 6.793 1.00 94.00 81 ALA A C 1
ATOM 603 O O . ALA A 1 81 ? -23.511 10.776 7.361 1.00 94.00 81 ALA A O 1
ATOM 604 N N . LYS A 1 82 ? -25.647 11.475 7.449 1.00 94.62 82 LYS A N 1
ATOM 605 C CA . LYS A 1 82 ? -25.666 11.712 8.892 1.00 94.62 82 LYS A CA 1
ATOM 606 C C . LYS A 1 82 ? -25.641 10.400 9.677 1.00 94.62 82 LYS A C 1
ATOM 608 O O . LYS A 1 82 ? -24.920 10.283 10.657 1.00 94.62 82 LYS A O 1
ATOM 613 N N . THR A 1 83 ? -26.419 9.410 9.257 1.00 96.44 83 THR A N 1
ATOM 614 C CA . THR A 1 83 ? -26.445 8.084 9.886 1.00 96.44 83 THR A CA 1
ATOM 615 C C . THR A 1 83 ? -25.086 7.405 9.748 1.00 96.44 83 THR A C 1
ATOM 617 O O . THR A 1 83 ? -24.591 6.829 10.710 1.00 96.44 83 THR A O 1
ATOM 620 N N . LEU A 1 84 ? -24.442 7.528 8.582 1.00 95.38 84 LEU A N 1
ATOM 621 C CA . LEU A 1 84 ? -23.091 7.005 8.369 1.00 95.38 84 LEU A CA 1
ATOM 622 C C . LEU A 1 84 ? -22.036 7.693 9.258 1.00 95.38 84 LEU A C 1
ATOM 624 O O . LEU A 1 84 ? -21.138 7.017 9.759 1.00 95.38 84 LEU A O 1
ATOM 628 N N . SER A 1 85 ? -22.138 9.013 9.464 1.00 91.81 85 SER A N 1
ATOM 629 C CA . SER A 1 85 ? -21.177 9.771 10.279 1.00 91.81 85 SER A CA 1
ATOM 630 C C . SER A 1 85 ? -21.383 9.610 11.786 1.00 91.81 85 SER A C 1
ATOM 632 O O . SER A 1 85 ? -20.410 9.563 12.541 1.00 91.81 85 SER A O 1
ATOM 634 N N . ASP A 1 86 ? -22.639 9.564 12.233 1.00 91.25 86 ASP A N 1
ATOM 635 C CA . ASP A 1 86 ? -22.997 9.665 13.651 1.00 91.25 86 ASP A CA 1
ATOM 636 C C . ASP A 1 86 ? -23.114 8.291 14.328 1.00 91.25 86 ASP A C 1
ATOM 638 O O . ASP A 1 86 ? -22.919 8.187 15.543 1.00 91.25 86 ASP A O 1
ATOM 642 N N . SER A 1 87 ? -23.444 7.240 13.572 1.00 96.06 87 SER A N 1
ATOM 643 C CA . SER A 1 87 ? -23.642 5.893 14.109 1.00 96.06 87 SER A CA 1
ATOM 644 C C . SER A 1 87 ? -22.369 5.062 13.985 1.00 96.06 87 SER A C 1
ATOM 646 O O . SER A 1 87 ? -21.647 5.119 12.990 1.00 96.06 87 SER A O 1
ATOM 648 N N . PHE A 1 88 ? -22.099 4.233 14.992 1.00 97.19 88 PHE A N 1
ATOM 649 C CA . PHE A 1 88 ? -21.087 3.199 14.842 1.00 97.19 88 PHE A CA 1
ATOM 650 C C . PHE A 1 88 ? -21.600 2.139 13.873 1.00 97.19 88 PHE A C 1
ATOM 652 O O . PHE A 1 88 ? -22.727 1.666 14.002 1.00 97.19 88 PHE A O 1
ATOM 659 N N . LEU A 1 89 ? -20.750 1.735 12.943 1.00 97.25 89 LEU A N 1
ATOM 660 C CA . LEU A 1 89 ? -20.945 0.611 12.052 1.00 97.25 89 LEU A CA 1
ATOM 661 C C . LEU A 1 89 ? -20.303 -0.633 12.668 1.00 97.25 89 LEU A C 1
ATOM 663 O O . LEU A 1 89 ? -19.080 -0.796 12.686 1.00 97.25 89 LEU A O 1
ATOM 667 N N . TYR A 1 90 ? -21.140 -1.504 13.221 1.00 96.25 90 TYR A N 1
ATOM 668 C CA . TYR A 1 90 ? -20.716 -2.784 13.779 1.00 96.25 90 TYR A CA 1
ATOM 669 C C . TYR A 1 90 ? -20.794 -3.830 12.684 1.00 96.25 90 TYR A C 1
ATOM 671 O O . TYR A 1 90 ? -21.889 -4.256 12.323 1.00 96.25 90 TYR A O 1
ATOM 679 N N . ALA A 1 91 ? -19.646 -4.253 12.168 1.00 97.81 91 ALA A N 1
ATOM 680 C CA . ALA A 1 91 ? -19.587 -5.357 11.221 1.00 97.81 91 ALA A CA 1
ATOM 681 C C . ALA A 1 91 ? -19.347 -6.657 11.988 1.00 97.81 91 ALA A C 1
ATOM 683 O O . ALA A 1 91 ? -18.300 -6.824 12.619 1.00 97.81 91 ALA A O 1
ATOM 684 N N . ILE A 1 92 ? -20.314 -7.571 11.950 1.00 98.12 92 ILE A N 1
ATOM 685 C CA . ILE A 1 92 ? -20.241 -8.867 12.629 1.00 98.12 92 ILE A CA 1
ATOM 686 C C . ILE A 1 92 ? -20.232 -9.968 11.576 1.00 98.12 92 ILE A C 1
ATOM 688 O O . ILE A 1 92 ? -21.122 -10.030 10.730 1.00 98.12 92 ILE A O 1
ATOM 692 N N . ALA A 1 93 ? -19.226 -10.838 11.647 1.00 97.62 93 ALA A N 1
ATOM 693 C CA . ALA A 1 93 ? -19.171 -12.072 10.880 1.00 97.62 93 ALA A CA 1
ATOM 694 C C . ALA A 1 93 ? -19.914 -13.179 11.631 1.00 97.62 93 ALA A C 1
ATOM 696 O O . ALA A 1 93 ? -19.569 -13.481 12.775 1.00 97.62 93 ALA A O 1
ATOM 697 N N . TYR A 1 94 ? -20.879 -13.811 10.970 1.00 97.25 94 TYR A N 1
ATOM 698 C CA . TYR A 1 94 ? -21.612 -14.978 11.450 1.00 97.25 94 TYR A CA 1
ATOM 699 C C . TYR A 1 94 ? -21.132 -16.216 10.696 1.00 97.25 94 TYR A C 1
ATOM 701 O O . TYR A 1 94 ? -21.429 -16.406 9.517 1.00 97.25 94 TYR A O 1
ATOM 709 N N . LEU A 1 95 ? -20.371 -17.067 11.382 1.00 93.81 95 LEU A N 1
ATOM 710 C CA . LEU A 1 95 ? -20.027 -18.399 10.880 1.00 93.81 95 LEU A CA 1
ATOM 711 C C . LEU A 1 95 ? -21.155 -19.390 11.131 1.00 93.81 95 LEU A C 1
ATOM 713 O O . LEU A 1 95 ? -21.358 -20.319 10.354 1.00 93.81 95 LEU A O 1
ATOM 717 N N . ASN A 1 96 ? -21.874 -19.175 12.229 1.00 94.38 96 ASN A N 1
ATOM 718 C CA . ASN A 1 96 ? -23.084 -19.881 12.576 1.00 94.38 96 ASN A CA 1
ATOM 719 C C . ASN A 1 96 ? -24.257 -18.885 12.573 1.00 94.38 96 ASN A C 1
ATOM 721 O O . ASN A 1 96 ? -24.441 -18.159 13.554 1.00 94.38 96 ASN A O 1
ATOM 725 N N . PRO A 1 97 ? -25.050 -18.823 11.489 1.00 92.81 97 PRO A N 1
ATOM 726 C CA . PRO A 1 97 ? -26.183 -17.904 11.391 1.00 92.81 97 PRO A CA 1
ATOM 727 C C . PRO A 1 97 ? -27.227 -18.083 12.503 1.00 92.81 97 PRO A C 1
ATOM 729 O O . PRO A 1 97 ? -27.888 -17.115 12.874 1.00 92.81 97 PRO A O 1
ATOM 732 N N . ASP A 1 98 ? -27.332 -19.280 13.094 1.00 96.12 98 ASP A N 1
ATOM 733 C CA . ASP A 1 98 ? -28.324 -19.599 14.130 1.00 96.12 98 ASP A CA 1
ATOM 734 C C . ASP A 1 98 ? -28.113 -18.804 15.430 1.00 96.12 98 ASP A C 1
ATOM 736 O O . ASP A 1 98 ? -29.010 -18.725 16.269 1.00 96.12 98 ASP A O 1
ATOM 740 N N . VAL A 1 99 ? -26.933 -18.204 15.626 1.00 97.06 99 VAL A N 1
ATOM 741 C CA . VAL A 1 99 ? -26.639 -17.392 16.818 1.00 97.06 99 VAL A CA 1
ATOM 742 C C . VAL A 1 99 ? -27.011 -15.920 16.658 1.00 97.06 99 VAL A C 1
ATOM 744 O O . VAL A 1 99 ? -26.836 -15.158 17.610 1.00 97.06 99 VAL A O 1
ATOM 747 N N . ARG A 1 100 ? -27.494 -15.493 15.482 1.00 97.56 100 ARG A N 1
ATOM 748 C CA . ARG A 1 100 ? -27.760 -14.076 15.196 1.00 97.56 100 ARG A CA 1
ATOM 749 C C . ARG A 1 100 ? -28.738 -13.455 16.181 1.00 97.56 100 ARG A C 1
ATOM 751 O O . ARG A 1 100 ? -28.385 -12.449 16.791 1.00 97.56 100 ARG A O 1
ATOM 758 N N . ASP A 1 101 ? -29.882 -14.092 16.405 1.00 97.88 101 ASP A N 1
ATOM 759 C CA . ASP A 1 101 ? -30.888 -13.606 17.356 1.00 97.88 101 ASP A CA 1
ATOM 760 C C . ASP A 1 101 ? -30.284 -13.460 18.762 1.00 97.88 101 ASP A C 1
ATOM 762 O O . ASP A 1 101 ? -30.444 -12.433 19.416 1.00 97.88 101 ASP A O 1
ATOM 766 N N . ALA A 1 102 ? -29.484 -14.438 19.201 1.00 97.81 102 ALA A N 1
ATOM 767 C CA . ALA A 1 102 ? -28.817 -14.388 20.501 1.00 97.81 102 ALA A CA 1
ATOM 768 C C . ALA A 1 102 ? -27.787 -13.246 20.599 1.00 97.81 102 ALA A C 1
ATOM 770 O O . ALA A 1 102 ? -27.651 -12.629 21.659 1.00 97.81 102 ALA A O 1
ATOM 771 N N . VAL A 1 103 ? -27.063 -12.952 19.513 1.00 97.81 103 VAL A N 1
ATOM 772 C CA . VAL A 1 103 ? -26.147 -11.802 19.429 1.00 97.81 103 VAL A CA 1
ATOM 773 C C . VAL A 1 103 ? -26.927 -10.491 19.516 1.00 97.81 103 VAL A C 1
ATOM 775 O O . VAL A 1 103 ? -26.564 -9.616 20.306 1.00 97.81 103 VAL A O 1
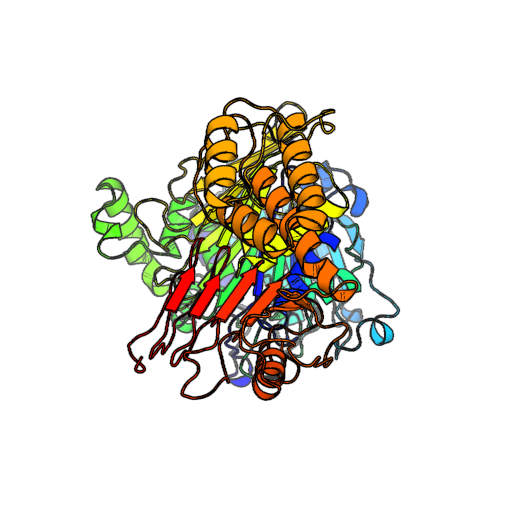ATOM 778 N N . GLU A 1 104 ? -28.002 -10.353 18.739 1.00 98.19 104 GLU A N 1
ATOM 779 C CA . GLU A 1 104 ? -28.824 -9.143 18.697 1.00 98.19 104 GLU A CA 1
ATOM 780 C C . GLU A 1 104 ? -29.495 -8.867 20.054 1.00 98.19 104 GLU A C 1
ATOM 782 O O . GLU A 1 104 ? -29.409 -7.750 20.576 1.00 98.19 104 GLU A O 1
ATOM 787 N N . GLU A 1 105 ? -30.076 -9.893 20.678 1.00 97.75 105 GLU A N 1
ATOM 788 C CA . GLU A 1 105 ? -30.732 -9.809 21.987 1.00 97.75 105 GLU A CA 1
ATOM 789 C C . GLU A 1 105 ? -29.762 -9.526 23.138 1.00 97.75 105 GLU A C 1
ATOM 791 O O . GLU A 1 105 ? -30.147 -8.863 24.101 1.00 97.75 105 GLU A O 1
ATOM 796 N N . SER A 1 106 ? -28.514 -10.000 23.056 1.00 96.69 106 SER A N 1
ATOM 797 C CA . SER A 1 106 ? -27.544 -9.871 24.155 1.00 96.69 106 SER A CA 1
ATOM 798 C C . SER A 1 106 ? -26.655 -8.634 24.033 1.00 96.69 106 SER A C 1
ATOM 800 O O . SER A 1 106 ? -26.317 -8.015 25.042 1.00 96.69 106 SER A O 1
ATOM 802 N N . PHE A 1 107 ? -26.259 -8.267 22.810 1.00 97.25 107 PHE A N 1
ATOM 803 C CA . PHE A 1 107 ? -25.215 -7.265 22.587 1.00 97.25 107 PHE A CA 1
ATOM 804 C C . PHE A 1 107 ? -25.663 -6.063 21.760 1.00 97.25 107 PHE A C 1
ATOM 806 O O . PHE A 1 107 ? -25.048 -5.011 21.911 1.00 97.25 107 PHE A O 1
ATOM 813 N N . ILE A 1 108 ? -26.736 -6.154 20.965 1.00 97.38 108 ILE A N 1
ATOM 814 C CA . ILE A 1 108 ? -27.216 -5.031 20.142 1.00 97.38 108 ILE A CA 1
ATOM 815 C C . ILE A 1 108 ? -28.370 -4.292 20.832 1.00 97.38 108 ILE A C 1
ATOM 817 O O . ILE A 1 108 ? -28.209 -3.165 21.303 1.00 97.38 108 ILE A O 1
ATOM 821 N N . HIS A 1 109 ? -29.545 -4.910 20.936 1.00 96.62 109 HIS A N 1
ATOM 822 C CA . HIS A 1 109 ? -30.773 -4.229 21.360 1.00 96.62 109 HIS A CA 1
ATOM 823 C C . HIS A 1 109 ? -30.744 -3.630 22.779 1.00 96.62 109 HIS A C 1
ATOM 825 O O . HIS A 1 109 ? -31.257 -2.511 22.942 1.00 96.62 109 HIS A O 1
ATOM 831 N N . PRO A 1 110 ? -30.155 -4.292 23.800 1.00 95.94 110 PRO A N 1
ATOM 832 C CA . PRO A 1 110 ? -30.090 -3.734 25.152 1.00 95.94 110 PRO A CA 1
ATOM 833 C C . PRO A 1 110 ? -29.171 -2.515 25.250 1.00 95.94 110 PRO A C 1
ATOM 835 O O . PRO A 1 110 ? -29.449 -1.592 26.009 1.00 95.94 110 PRO A O 1
ATOM 838 N N . ASN A 1 111 ? -28.101 -2.499 24.456 1.00 96.81 111 ASN A N 1
ATOM 839 C CA . ASN A 1 111 ? -27.000 -1.544 24.581 1.00 96.81 111 ASN A CA 1
ATOM 840 C C . ASN A 1 111 ? -27.159 -0.337 23.647 1.00 96.81 111 ASN A C 1
ATOM 842 O O . ASN A 1 111 ? -26.705 0.765 23.966 1.00 96.81 111 ASN A O 1
ATOM 846 N N . PHE A 1 112 ? -27.838 -0.522 22.511 1.00 97.62 112 PHE A N 1
ATOM 847 C CA . PHE A 1 112 ? -27.867 0.459 21.432 1.00 97.62 112 PHE A CA 1
ATOM 848 C C . PHE A 1 112 ? -29.275 0.784 20.927 1.00 97.62 112 PHE A C 1
ATOM 850 O O . PHE A 1 112 ? -30.201 -0.031 20.960 1.00 97.62 112 PHE A O 1
ATOM 857 N N . HIS A 1 113 ? -29.415 2.002 20.410 1.00 97.50 113 HIS A N 1
ATOM 858 C CA . HIS A 1 113 ? -30.414 2.341 19.410 1.00 97.50 113 HIS A CA 1
ATOM 859 C C . HIS A 1 113 ? -29.917 1.845 18.051 1.00 97.50 113 HIS A C 1
ATOM 861 O O . HIS A 1 113 ? -28.857 2.268 17.597 1.00 97.50 113 HIS A O 1
ATOM 867 N N . LEU A 1 114 ? -30.669 0.934 17.434 1.00 97.50 114 LEU A N 1
ATOM 868 C CA . LEU A 1 114 ? -30.405 0.447 16.084 1.00 97.50 114 LEU A CA 1
ATOM 869 C C . LEU A 1 114 ? -31.078 1.388 15.083 1.00 97.50 114 LEU A C 1
ATOM 871 O O . LEU A 1 114 ? -32.306 1.460 15.046 1.00 97.50 114 LEU A O 1
ATOM 875 N N . ASP A 1 115 ? -30.277 2.113 14.308 1.00 96.94 115 ASP A N 1
ATOM 876 C CA . ASP A 1 115 ? -30.768 3.045 13.292 1.00 96.94 115 ASP A CA 1
ATOM 877 C C . ASP A 1 115 ? -30.998 2.329 11.949 1.00 96.94 115 ASP A C 1
ATOM 879 O O . ASP A 1 115 ? -31.984 2.600 11.264 1.00 96.94 115 ASP A O 1
ATOM 883 N N . HIS A 1 116 ? -30.118 1.388 11.583 1.00 98.00 116 HIS A N 1
ATOM 884 C CA . HIS A 1 116 ? -30.210 0.625 10.336 1.00 98.00 116 HIS A CA 1
ATOM 885 C C . HIS A 1 116 ? -29.454 -0.712 10.415 1.00 98.00 116 HIS A C 1
ATOM 887 O O . HIS A 1 116 ? -28.474 -0.835 11.149 1.00 98.00 116 HIS A O 1
ATOM 893 N N . THR A 1 117 ? -29.878 -1.689 9.611 1.00 98.31 117 THR A N 1
ATOM 894 C CA . THR A 1 117 ? -29.186 -2.970 9.420 1.00 98.31 117 THR A CA 1
ATOM 895 C C . THR A 1 117 ? -28.951 -3.188 7.936 1.00 98.31 117 THR A C 1
ATOM 897 O O . THR A 1 117 ? -29.899 -3.158 7.155 1.00 98.31 117 THR A O 1
ATOM 900 N N . HIS A 1 118 ? -27.702 -3.452 7.574 1.00 98.38 118 HIS A N 1
ATOM 901 C CA . HIS A 1 118 ? -27.287 -3.774 6.219 1.00 98.38 118 HIS A CA 1
ATOM 902 C C . HIS A 1 118 ? -26.666 -5.174 6.191 1.00 98.38 118 HIS A C 1
ATOM 904 O O . HIS A 1 118 ? -25.776 -5.477 6.981 1.00 98.38 118 HIS A O 1
ATOM 910 N N . GLU A 1 119 ? -27.126 -6.032 5.288 1.00 98.00 119 GLU A N 1
ATOM 911 C CA . GLU A 1 119 ? -26.555 -7.365 5.078 1.00 98.00 119 GLU A CA 1
ATOM 912 C C . GLU A 1 119 ? -25.667 -7.331 3.841 1.00 98.00 119 GLU A C 1
ATOM 914 O O . GLU A 1 119 ? -26.116 -6.929 2.766 1.00 98.00 119 GLU A O 1
ATOM 919 N N . MET A 1 120 ? -24.407 -7.741 3.989 1.00 98.00 120 MET A N 1
ATOM 920 C CA . MET A 1 120 ? -23.479 -7.753 2.864 1.00 98.00 120 MET A CA 1
ATOM 921 C C . MET A 1 120 ? -23.919 -8.798 1.838 1.00 98.00 120 MET A C 1
ATOM 923 O O . MET A 1 120 ? -24.119 -9.967 2.174 1.00 98.00 120 MET A O 1
ATOM 927 N N . GLY A 1 121 ? -24.031 -8.383 0.575 1.00 96.25 121 GLY A N 1
ATOM 928 C CA . GLY A 1 121 ? -24.278 -9.304 -0.531 1.00 96.25 121 GLY A CA 1
ATOM 929 C C . GLY A 1 121 ? -23.176 -10.359 -0.627 1.00 96.25 121 GLY A C 1
ATOM 930 O O . GLY A 1 121 ? -22.017 -10.074 -0.332 1.00 96.25 121 GLY A O 1
ATOM 931 N N . THR A 1 122 ? -23.532 -11.578 -1.040 1.00 96.75 122 THR A N 1
ATOM 932 C CA . THR A 1 122 ? -22.562 -12.659 -1.261 1.00 96.75 122 THR A CA 1
ATOM 933 C C . THR A 1 122 ? -22.726 -13.276 -2.646 1.00 96.75 122 THR A C 1
ATOM 935 O O . THR A 1 122 ? -23.808 -13.246 -3.235 1.00 96.75 122 THR A O 1
ATOM 938 N N . LEU A 1 123 ? -21.644 -13.830 -3.188 1.00 96.25 123 LEU A N 1
ATOM 939 C CA . LEU A 1 123 ? -21.660 -14.536 -4.460 1.00 96.25 123 LEU A CA 1
ATOM 940 C C . LEU A 1 123 ? -22.252 -15.943 -4.286 1.00 96.25 123 LEU A C 1
ATOM 942 O O . LEU A 1 123 ? -21.574 -16.861 -3.824 1.00 96.25 123 LEU A O 1
ATOM 946 N N . ASP A 1 124 ? -23.492 -16.141 -4.734 1.00 93.44 124 ASP A N 1
ATOM 947 C CA . ASP A 1 124 ? -24.181 -17.441 -4.656 1.00 93.44 124 ASP A CA 1
ATOM 948 C C . ASP A 1 124 ? -23.408 -18.579 -5.347 1.00 93.44 124 ASP A C 1
ATOM 950 O O . ASP A 1 124 ? -23.441 -19.729 -4.912 1.00 93.44 124 ASP A O 1
ATOM 954 N N . SER A 1 125 ? -22.688 -18.271 -6.429 1.00 93.75 125 SER A N 1
ATOM 955 C CA . SER A 1 125 ? -21.925 -19.238 -7.223 1.00 93.75 125 SER A CA 1
ATOM 956 C C . SER A 1 125 ? -20.460 -19.393 -6.806 1.00 93.75 125 SER A C 1
ATOM 958 O O . SER A 1 125 ? -19.655 -19.887 -7.600 1.00 93.75 125 SER A O 1
ATOM 960 N N . TRP A 1 126 ? -20.103 -19.008 -5.577 1.00 93.88 126 TRP A N 1
ATOM 961 C CA . TRP A 1 126 ? -18.716 -19.018 -5.101 1.00 93.88 126 TRP A CA 1
ATOM 962 C C . TRP A 1 126 ? -18.012 -20.376 -5.266 1.00 93.88 126 TRP A C 1
ATOM 964 O O . TRP A 1 126 ? -16.859 -20.391 -5.672 1.00 93.88 126 TRP A O 1
ATOM 974 N N . GLU A 1 127 ? -18.688 -21.515 -5.061 1.00 91.31 127 GLU A N 1
ATOM 975 C CA . GLU A 1 127 ? -18.075 -22.851 -5.227 1.00 91.31 127 GLU A CA 1
ATOM 976 C C . GLU A 1 127 ? -17.538 -23.085 -6.647 1.00 91.31 127 GLU A C 1
ATOM 978 O O . GLU A 1 127 ? -16.570 -23.816 -6.856 1.00 91.31 127 GLU A O 1
ATOM 983 N N . ARG A 1 128 ? -18.193 -22.477 -7.642 1.00 92.12 128 ARG A N 1
ATOM 984 C CA . ARG A 1 128 ? -17.811 -22.573 -9.052 1.00 92.12 128 ARG A CA 1
ATOM 985 C C . ARG A 1 128 ? -16.793 -21.501 -9.426 1.00 92.12 128 ARG A C 1
ATOM 987 O O . ARG A 1 128 ? -15.855 -21.793 -10.162 1.00 92.12 128 ARG A O 1
ATOM 994 N N . ASP A 1 129 ? -17.018 -20.272 -8.969 1.00 91.50 129 ASP A N 1
ATOM 995 C CA . ASP A 1 129 ? -16.299 -19.092 -9.457 1.00 91.50 129 ASP A CA 1
ATOM 996 C C . ASP A 1 129 ? -15.052 -18.761 -8.613 1.00 91.50 129 ASP A C 1
ATOM 998 O O . ASP A 1 129 ? -14.137 -18.111 -9.111 1.00 91.50 129 ASP A O 1
ATOM 1002 N N . LEU A 1 130 ? -14.978 -19.258 -7.373 1.00 91.81 130 LEU A N 1
ATOM 1003 C CA . LEU A 1 130 ? -13.861 -19.103 -6.432 1.00 91.81 130 LEU A CA 1
ATOM 1004 C C . LEU A 1 130 ? -13.352 -20.481 -5.951 1.00 91.81 130 LEU A C 1
ATOM 1006 O O . LEU A 1 130 ? -13.393 -20.782 -4.757 1.00 91.81 130 LEU A O 1
ATOM 1010 N N . PRO A 1 131 ? -12.836 -21.338 -6.856 1.00 85.75 131 PRO A N 1
ATOM 1011 C CA . PRO A 1 131 ? -12.483 -22.730 -6.548 1.00 85.75 131 PRO A CA 1
ATOM 1012 C C . PRO A 1 131 ? -11.298 -22.891 -5.579 1.00 85.75 131 PRO A C 1
ATOM 1014 O O . PRO A 1 131 ? -11.027 -24.003 -5.135 1.00 85.75 131 PRO A O 1
ATOM 1017 N N . ASN A 1 132 ? -10.576 -21.806 -5.275 1.00 83.44 132 ASN A N 1
ATOM 1018 C CA . ASN A 1 132 ? -9.473 -21.799 -4.310 1.00 83.44 132 ASN A CA 1
ATOM 1019 C C . ASN A 1 132 ? -9.947 -21.608 -2.858 1.00 83.44 132 ASN A C 1
ATOM 1021 O O . ASN A 1 132 ? -9.133 -21.714 -1.940 1.00 83.44 132 ASN A O 1
ATOM 1025 N N . LEU A 1 133 ? -11.233 -21.309 -2.639 1.00 87.19 133 LEU A N 1
ATOM 1026 C CA . LEU A 1 133 ? -11.813 -21.234 -1.303 1.00 87.19 133 LEU A CA 1
ATOM 1027 C C . LEU A 1 133 ? -12.221 -22.635 -0.836 1.00 87.19 133 LEU A C 1
ATOM 1029 O O . LEU A 1 133 ? -13.134 -23.247 -1.383 1.00 87.19 133 LEU A O 1
ATOM 1033 N N . ASP A 1 134 ? -11.565 -23.127 0.214 1.00 82.69 134 ASP A N 1
ATOM 1034 C CA . ASP A 1 134 ? -11.868 -24.436 0.814 1.00 82.69 134 ASP A CA 1
ATOM 1035 C C . ASP A 1 134 ? -13.172 -24.435 1.640 1.00 82.69 134 ASP A C 1
ATOM 1037 O O . ASP A 1 134 ? -13.774 -25.487 1.862 1.00 82.69 134 ASP A O 1
ATOM 1041 N N . THR A 1 135 ? -13.592 -23.265 2.130 1.00 85.88 135 THR A N 1
ATOM 1042 C CA . THR A 1 135 ? -14.742 -23.089 3.028 1.00 85.88 135 THR A CA 1
ATOM 1043 C C . THR A 1 135 ? -15.519 -21.843 2.623 1.00 85.88 135 THR A C 1
ATOM 1045 O O . THR A 1 135 ? -14.911 -20.826 2.285 1.00 85.88 135 THR A O 1
ATOM 1048 N N . ARG A 1 136 ? -16.857 -21.888 2.721 1.00 90.56 136 ARG A N 1
ATOM 1049 C CA . ARG A 1 136 ? -17.704 -20.708 2.507 1.00 90.56 136 ARG A CA 1
ATOM 1050 C C . ARG A 1 136 ? -17.310 -19.597 3.499 1.00 90.56 136 ARG A C 1
ATOM 1052 O O . ARG A 1 136 ? -17.291 -19.860 4.705 1.00 90.56 136 ARG A O 1
ATOM 1059 N N . PRO A 1 137 ? -17.024 -18.372 3.033 1.00 93.81 137 PRO A N 1
ATOM 1060 C CA . PRO A 1 137 ? -16.848 -17.230 3.921 1.00 93.81 137 PRO A CA 1
ATOM 1061 C C . PRO A 1 137 ? -18.103 -16.919 4.764 1.00 93.81 137 PRO A C 1
ATOM 1063 O O . PRO A 1 137 ? -19.210 -17.292 4.370 1.00 93.81 137 PRO A O 1
ATOM 1066 N N . PRO A 1 138 ? -17.956 -16.253 5.925 1.00 94.75 138 PRO A N 1
ATOM 1067 C CA . PRO A 1 138 ? -19.081 -15.962 6.812 1.00 94.75 138 PRO A CA 1
ATOM 1068 C C . PRO A 1 138 ? -20.045 -14.941 6.204 1.00 94.75 138 PRO A C 1
ATOM 1070 O O . PRO A 1 138 ? -19.635 -14.053 5.450 1.00 94.75 138 PRO A O 1
ATOM 1073 N N . ASP A 1 139 ? -21.310 -15.012 6.609 1.00 96.69 139 ASP A N 1
ATOM 1074 C CA . ASP A 1 139 ? -22.253 -13.926 6.354 1.00 96.69 139 ASP A CA 1
ATOM 1075 C C . ASP A 1 139 ? -21.870 -12.726 7.227 1.00 96.69 139 ASP A C 1
ATOM 1077 O O . ASP A 1 139 ? -21.502 -12.888 8.394 1.00 96.69 139 ASP A O 1
ATOM 1081 N N . VAL A 1 140 ? -21.922 -11.518 6.666 1.00 98.19 140 VAL A N 1
ATOM 1082 C CA . VAL A 1 140 ? -21.563 -10.293 7.390 1.00 98.19 140 VAL A CA 1
ATOM 1083 C C . VAL A 1 140 ? -22.770 -9.380 7.476 1.00 98.19 140 VAL A C 1
ATOM 1085 O O . VAL A 1 140 ? -23.361 -9.017 6.458 1.00 98.19 140 VAL A O 1
ATOM 1088 N N . VAL A 1 141 ? -23.108 -8.987 8.702 1.00 98.56 141 VAL A N 1
ATOM 1089 C CA . VAL A 1 141 ? -24.169 -8.016 8.973 1.00 98.56 141 VAL A CA 1
ATOM 1090 C C . VAL A 1 141 ? -23.559 -6.774 9.604 1.00 98.56 141 VAL A C 1
ATOM 1092 O O . VAL A 1 141 ? -22.770 -6.849 10.549 1.00 98.56 141 VAL A O 1
ATOM 1095 N N . CYS A 1 142 ? -23.942 -5.631 9.056 1.00 98.38 142 CYS A N 1
ATOM 1096 C CA . CYS A 1 142 ? -23.525 -4.301 9.445 1.00 98.38 142 CYS A CA 1
ATOM 1097 C C . CYS A 1 142 ? -24.670 -3.608 10.193 1.00 98.38 142 CYS A C 1
ATOM 1099 O O . CYS A 1 142 ? -25.706 -3.292 9.608 1.00 98.38 142 CYS A O 1
ATOM 1101 N N . TYR A 1 143 ? -24.485 -3.352 11.487 1.00 98.50 143 TYR A N 1
ATOM 1102 C CA . TYR A 1 143 ? -25.460 -2.645 12.317 1.00 98.50 143 TYR A CA 1
ATOM 1103 C C . TYR A 1 143 ? -25.021 -1.196 12.516 1.00 98.50 143 TYR A C 1
ATOM 1105 O O . TYR A 1 143 ? -23.956 -0.949 13.080 1.00 98.50 143 TYR A O 1
ATOM 1113 N N . PHE A 1 144 ? -25.851 -0.247 12.089 1.00 98.44 144 PHE A N 1
ATOM 1114 C CA . PHE A 1 144 ? -25.680 1.175 12.380 1.00 98.44 144 PHE A CA 1
ATOM 1115 C C . PHE A 1 144 ? -26.313 1.467 13.735 1.00 98.44 144 PHE A C 1
ATOM 1117 O O . PHE A 1 144 ? -27.540 1.458 13.877 1.00 98.44 144 PHE A O 1
ATOM 1124 N N . VAL A 1 145 ? -25.472 1.675 14.744 1.00 97.88 145 VAL A N 1
ATOM 1125 C CA . VAL A 1 145 ? -25.883 1.720 16.145 1.00 97.88 145 VAL A CA 1
ATOM 1126 C C . VAL A 1 145 ? -25.368 2.954 16.873 1.00 97.88 145 VAL A C 1
ATOM 1128 O O . VAL A 1 145 ? -24.227 3.383 16.702 1.00 97.88 145 VAL A O 1
ATOM 1131 N N . ARG A 1 146 ? -26.204 3.501 17.759 1.00 96.94 146 ARG A N 1
ATOM 1132 C CA . ARG A 1 146 ? -25.827 4.559 18.706 1.00 96.94 146 ARG A CA 1
ATOM 1133 C C . ARG A 1 146 ? -26.012 4.063 20.136 1.00 96.94 146 ARG A C 1
ATOM 1135 O O . ARG A 1 146 ? -27.099 3.570 20.450 1.00 96.94 146 ARG A O 1
ATOM 1142 N N . PRO A 1 147 ? -24.998 4.161 21.014 1.00 96.81 147 PRO A N 1
ATOM 1143 C CA . PRO A 1 147 ? -25.141 3.701 22.392 1.00 96.81 147 PRO A CA 1
ATOM 1144 C C . PRO A 1 147 ? -26.284 4.436 23.094 1.00 96.81 147 PRO A C 1
ATOM 1146 O O . PRO A 1 147 ? -26.473 5.638 22.901 1.00 96.81 147 PRO A O 1
ATOM 1149 N N . ARG A 1 148 ? -27.076 3.715 23.891 1.00 97.06 148 ARG A N 1
ATOM 1150 C CA . ARG A 1 148 ? -28.154 4.329 24.677 1.00 97.06 148 ARG A CA 1
ATOM 1151 C C . ARG A 1 148 ? -27.549 5.189 25.779 1.00 97.06 148 ARG A C 1
ATOM 1153 O O . ARG A 1 148 ? -26.661 4.725 26.490 1.00 97.06 148 ARG A O 1
ATOM 1160 N N . ASP A 1 149 ? -28.092 6.386 25.995 1.00 95.31 149 ASP A N 1
ATOM 1161 C CA . ASP A 1 149 ? -27.622 7.274 27.068 1.00 95.31 149 ASP A CA 1
ATOM 1162 C C . ASP A 1 149 ? -27.638 6.593 28.439 1.00 95.31 149 ASP A C 1
ATOM 1164 O O . ASP A 1 149 ? -26.667 6.693 29.181 1.00 95.31 149 ASP A O 1
ATOM 1168 N N . SER A 1 150 ? -28.685 5.816 28.733 1.00 95.88 150 SER A N 1
ATOM 1169 C CA . SER A 1 150 ? -28.791 5.060 29.984 1.00 95.88 150 SER A CA 1
ATOM 1170 C C . SER A 1 150 ? -27.690 4.011 30.151 1.00 95.88 150 SER A C 1
ATOM 1172 O O . SER A 1 150 ? -27.239 3.786 31.267 1.00 95.88 150 SER A O 1
ATOM 1174 N N . ALA A 1 151 ? -27.252 3.377 29.058 1.00 96.25 151 ALA A N 1
ATOM 1175 C CA . ALA A 1 151 ? -26.187 2.378 29.096 1.00 96.25 151 ALA A CA 1
ATOM 1176 C C . ALA A 1 151 ? -24.815 3.039 29.301 1.00 96.25 151 ALA A C 1
ATOM 1178 O O . ALA A 1 151 ? -23.991 2.528 30.057 1.00 96.25 151 ALA A O 1
ATOM 1179 N N . ILE A 1 152 ? -24.590 4.209 28.688 1.00 96.06 152 ILE A N 1
ATOM 1180 C CA . ILE A 1 152 ? -23.392 5.021 28.943 1.00 96.06 152 ILE A CA 1
ATOM 1181 C C . ILE A 1 152 ? -23.371 5.485 30.406 1.00 96.06 152 ILE A C 1
ATOM 1183 O O . ILE A 1 152 ? -22.340 5.364 31.064 1.00 96.06 152 ILE A O 1
ATOM 1187 N N . ASP A 1 153 ? -24.488 6.004 30.922 1.00 95.06 153 ASP A N 1
ATOM 1188 C CA . ASP A 1 153 ? -24.580 6.496 32.301 1.00 95.06 153 ASP A CA 1
ATOM 1189 C C . ASP A 1 153 ? -24.304 5.375 33.313 1.00 95.06 153 ASP A C 1
ATOM 1191 O O . ASP A 1 153 ? -23.491 5.548 34.222 1.00 95.06 153 ASP A O 1
ATOM 1195 N N . GLU A 1 154 ? -24.899 4.196 33.106 1.00 95.69 154 GLU A N 1
ATOM 1196 C CA . GLU A 1 154 ? -24.634 3.009 33.923 1.00 95.69 154 GLU A CA 1
ATOM 1197 C C . GLU A 1 154 ? -23.167 2.567 33.828 1.00 95.69 154 GLU A C 1
ATOM 1199 O O . GLU A 1 154 ? -22.546 2.247 34.843 1.00 95.69 154 GLU A O 1
ATOM 1204 N N . PHE A 1 155 ? -22.572 2.576 32.632 1.00 96.06 155 PHE A N 1
ATOM 1205 C CA . PHE A 1 155 ? -21.162 2.235 32.444 1.00 96.06 155 PHE A CA 1
ATOM 1206 C C . PHE A 1 155 ? -20.229 3.211 33.177 1.00 96.06 155 PHE A C 1
ATOM 1208 O O . PHE A 1 155 ? -19.270 2.788 33.833 1.00 96.06 155 PHE A O 1
ATOM 1215 N N . ILE A 1 156 ? -20.524 4.511 33.121 1.00 95.38 156 ILE A N 1
ATOM 1216 C CA . ILE A 1 156 ? -19.778 5.542 33.848 1.00 95.38 156 ILE A CA 1
ATOM 1217 C C . ILE A 1 156 ? -19.879 5.309 35.361 1.00 95.38 156 ILE A C 1
ATOM 1219 O O . ILE A 1 156 ? -18.855 5.324 36.049 1.00 95.38 156 ILE A O 1
ATOM 1223 N N . GLU A 1 157 ? -21.085 5.064 35.876 1.00 94.25 157 GLU A N 1
ATOM 1224 C CA . GLU A 1 157 ? -21.330 4.873 37.308 1.00 94.25 157 GLU A CA 1
ATOM 1225 C C . GLU A 1 157 ? -20.681 3.586 37.838 1.00 94.25 157 GLU A C 1
ATOM 1227 O O . GLU A 1 157 ? -20.025 3.598 38.881 1.00 94.25 157 GLU A O 1
ATOM 1232 N N . THR A 1 158 ? -20.829 2.479 37.109 1.00 93.06 158 THR A N 1
ATOM 1233 C CA . THR A 1 158 ? -20.484 1.142 37.613 1.00 93.06 158 THR A CA 1
ATOM 1234 C C . THR A 1 158 ? -19.079 0.678 37.246 1.00 93.06 158 THR A C 1
ATOM 1236 O O . THR A 1 158 ? -18.467 -0.034 38.041 1.00 93.06 158 THR A O 1
ATOM 1239 N N . LYS A 1 159 ? -18.560 1.048 36.066 1.00 93.88 159 LYS A N 1
ATOM 1240 C CA . LYS A 1 159 ? -17.271 0.553 35.551 1.00 93.88 159 LYS A CA 1
ATOM 1241 C C . LYS A 1 159 ? -16.170 1.596 35.627 1.00 93.88 159 LYS A C 1
ATOM 1243 O O . LYS A 1 159 ? -15.119 1.327 36.203 1.00 93.88 159 LYS A O 1
ATOM 1248 N N . LEU A 1 160 ? -16.399 2.794 35.086 1.00 92.50 160 LEU A N 1
ATOM 1249 C CA . LEU A 1 160 ? -15.397 3.863 35.180 1.00 92.50 160 LEU A CA 1
ATOM 1250 C C . LEU A 1 160 ? -15.303 4.412 36.609 1.00 92.50 160 LEU A C 1
ATOM 1252 O O . LEU A 1 160 ? -14.206 4.748 37.063 1.00 92.50 160 LEU A O 1
ATOM 1256 N N . ASN A 1 161 ? -16.434 4.475 37.324 1.00 88.94 161 ASN A N 1
ATOM 1257 C CA . ASN A 1 161 ? -16.542 4.933 38.709 1.00 88.94 161 ASN A CA 1
ATOM 1258 C C . ASN A 1 161 ? -15.763 6.245 38.934 1.00 88.94 161 ASN A C 1
ATOM 1260 O O . ASN A 1 161 ? -14.820 6.345 39.739 1.00 88.94 161 ASN A O 1
ATOM 1264 N N . ALA A 1 162 ? -16.089 7.236 38.107 1.00 83.19 162 ALA A N 1
ATOM 1265 C CA . ALA A 1 162 ? -15.462 8.547 38.089 1.00 83.19 162 ALA A CA 1
ATOM 1266 C C . ALA A 1 162 ? -16.461 9.603 37.591 1.00 83.19 162 ALA A C 1
ATOM 1268 O O . ALA A 1 162 ? -17.270 9.296 36.716 1.00 83.19 162 ALA A O 1
ATOM 1269 N N . PRO A 1 163 ? -16.407 10.845 38.106 1.00 82.50 163 PRO A N 1
ATOM 1270 C CA . PRO A 1 163 ? -17.101 11.952 37.465 1.00 82.50 163 PRO A CA 1
ATOM 1271 C C . PRO A 1 163 ? -16.469 12.192 36.088 1.00 82.50 163 PRO A C 1
ATOM 1273 O O . PRO A 1 163 ? -15.251 12.337 35.988 1.00 82.50 163 PRO A O 1
ATOM 1276 N N . ILE A 1 164 ? -17.294 12.200 35.042 1.00 87.12 164 ILE A N 1
ATOM 1277 C CA . ILE A 1 164 ? -16.870 12.447 33.661 1.00 87.12 164 ILE A CA 1
ATOM 1278 C C . ILE A 1 164 ? -17.415 13.807 33.239 1.00 87.12 164 ILE A C 1
ATOM 1280 O O . ILE A 1 164 ? -18.616 14.061 33.367 1.00 87.12 164 ILE A O 1
ATOM 1284 N N . ASP A 1 165 ? -16.535 14.678 32.750 1.00 87.62 165 ASP A N 1
ATOM 1285 C CA . ASP A 1 165 ? -16.942 15.968 32.204 1.00 87.62 165 ASP A CA 1
ATOM 1286 C C . ASP A 1 165 ? -17.799 15.763 30.940 1.00 87.62 165 ASP A C 1
ATOM 1288 O O . ASP A 1 165 ? -17.558 14.820 30.181 1.00 87.62 165 ASP A O 1
ATOM 1292 N N . PRO A 1 166 ? -18.785 16.635 30.652 1.00 85.75 166 PRO A N 1
ATOM 1293 C CA . PRO A 1 166 ? -19.625 16.498 29.459 1.00 85.75 166 PRO A CA 1
ATOM 1294 C C . PRO A 1 166 ? -18.832 16.393 28.148 1.00 85.75 166 PRO A C 1
ATOM 1296 O O . PRO A 1 166 ? -19.239 15.672 27.240 1.00 85.75 166 PRO A O 1
ATOM 1299 N N . GLU A 1 167 ? -17.683 17.068 28.069 1.00 87.00 167 GLU A N 1
ATOM 1300 C CA . GLU A 1 167 ? -16.771 17.045 26.916 1.00 87.00 167 GLU A CA 1
ATOM 1301 C C . GLU A 1 167 ? -16.105 15.671 26.709 1.00 87.00 167 GLU A C 1
ATOM 1303 O O . GLU A 1 167 ? -15.749 15.315 25.589 1.00 87.00 167 GLU A O 1
ATOM 1308 N N . ASP A 1 168 ? -15.996 14.864 27.767 1.00 88.88 168 ASP A N 1
ATOM 1309 C CA . ASP A 1 168 ? -15.396 13.528 27.748 1.00 88.88 168 ASP A CA 1
ATOM 1310 C C . ASP A 1 168 ? -16.427 12.401 27.572 1.00 88.88 168 ASP A C 1
ATOM 1312 O O . ASP A 1 168 ? -16.056 11.226 27.483 1.00 88.88 168 ASP A O 1
ATOM 1316 N N . ARG A 1 169 ? -17.724 12.729 27.486 1.00 91.56 169 ARG A N 1
ATOM 1317 C CA . ARG A 1 169 ? -18.796 11.731 27.332 1.00 91.56 169 ARG A CA 1
ATOM 1318 C C . ARG A 1 169 ? -18.620 10.884 26.072 1.00 91.56 169 ARG A C 1
ATOM 1320 O O . ARG A 1 169 ? -18.906 9.690 26.110 1.00 91.56 169 ARG A O 1
ATOM 1327 N N . GLN A 1 170 ? -18.097 11.463 24.989 1.00 90.88 170 GLN A N 1
ATOM 1328 C CA . GLN A 1 170 ? -17.779 10.704 23.776 1.00 90.88 170 GLN A CA 1
ATOM 1329 C C . GLN A 1 170 ? -16.698 9.646 24.036 1.00 90.88 170 GLN A C 1
ATOM 1331 O O . GLN A 1 170 ? -16.856 8.510 23.613 1.00 90.88 170 GLN A O 1
ATOM 1336 N N . SER A 1 171 ? -15.648 9.971 24.795 1.00 91.88 171 SER A N 1
ATOM 1337 C CA . SER A 1 171 ? -14.596 9.008 25.157 1.00 91.88 171 SER A CA 1
ATOM 1338 C C . SER A 1 171 ? -15.141 7.856 26.009 1.00 91.88 171 SER A C 1
ATOM 1340 O O . SER A 1 171 ? -14.725 6.711 25.838 1.00 91.88 171 SER A O 1
ATOM 1342 N N . ALA A 1 172 ? -16.096 8.138 26.905 1.00 94.62 172 ALA A N 1
ATOM 1343 C CA . ALA A 1 172 ? -16.794 7.103 27.670 1.00 94.62 172 ALA A CA 1
ATOM 1344 C C . ALA A 1 172 ? -17.702 6.242 26.775 1.00 94.62 172 ALA A C 1
ATOM 1346 O O . ALA A 1 172 ? -17.778 5.032 26.971 1.00 94.62 172 ALA A O 1
ATOM 1347 N N . SER A 1 173 ? -18.355 6.857 25.785 1.00 95.06 173 SER A N 1
ATOM 1348 C CA . SER A 1 173 ? -19.163 6.171 24.773 1.00 95.06 173 SER A CA 1
ATOM 1349 C C . SER A 1 173 ? -18.313 5.215 23.931 1.00 95.06 173 SER A C 1
ATOM 1351 O O . SER A 1 173 ? -18.651 4.040 23.816 1.00 95.06 173 SER A O 1
ATOM 1353 N N . ASP A 1 174 ? -17.165 5.680 23.434 1.00 94.56 174 ASP A N 1
ATOM 1354 C CA . ASP A 1 174 ? -16.198 4.852 22.714 1.00 94.56 174 ASP A CA 1
ATOM 1355 C C . ASP A 1 174 ? -15.716 3.696 23.615 1.00 94.56 174 ASP A C 1
ATOM 1357 O O . ASP A 1 174 ? -15.718 2.535 23.217 1.00 94.56 174 ASP A O 1
ATOM 1361 N N . GLU A 1 175 ? -15.370 3.957 24.878 1.00 95.56 175 GLU A N 1
ATOM 1362 C CA . GLU A 1 175 ? -14.943 2.883 25.782 1.00 95.56 175 GLU A CA 1
ATOM 1363 C C . GLU A 1 175 ? -16.050 1.854 26.067 1.00 95.56 175 GLU A C 1
ATOM 1365 O O . GLU A 1 175 ? -15.784 0.651 26.086 1.00 95.56 175 GLU A O 1
ATOM 1370 N N . PHE A 1 176 ? -17.299 2.295 26.212 1.00 96.50 176 PHE A N 1
ATOM 1371 C CA . PHE A 1 176 ? -18.454 1.404 26.325 1.00 96.50 176 PHE A CA 1
ATOM 1372 C C . PHE A 1 176 ? -18.607 0.500 25.088 1.00 96.50 176 PHE A C 1
ATOM 1374 O O . PHE A 1 176 ? -18.849 -0.705 25.218 1.00 96.50 176 PHE A O 1
ATOM 1381 N N . VAL A 1 177 ? -18.422 1.057 23.886 1.00 96.31 177 VAL A N 1
ATOM 1382 C CA . VAL A 1 177 ? -18.417 0.307 22.620 1.00 96.31 177 VAL A CA 1
ATOM 1383 C C . VAL A 1 177 ? -17.311 -0.750 22.617 1.00 96.31 177 VAL A C 1
ATOM 1385 O O . VAL A 1 177 ? -17.576 -1.913 22.295 1.00 96.31 177 VAL A O 1
ATOM 1388 N N . PHE A 1 178 ? -16.093 -0.386 23.029 1.00 95.50 178 PHE A N 1
ATOM 1389 C CA . PHE A 1 178 ? -14.970 -1.323 23.140 1.00 95.50 178 PHE A CA 1
ATOM 1390 C C . PHE A 1 178 ? -15.304 -2.492 24.079 1.00 95.50 178 PHE A C 1
ATOM 1392 O O . PHE A 1 178 ? -15.164 -3.652 23.695 1.00 95.50 178 PHE A O 1
ATOM 1399 N N . HIS A 1 179 ? -15.822 -2.204 25.276 1.00 96.00 179 HIS A N 1
ATOM 1400 C CA . HIS A 1 179 ? -16.230 -3.231 26.239 1.00 96.00 179 HIS A CA 1
ATOM 1401 C C . HIS A 1 179 ? -17.311 -4.162 25.674 1.00 96.00 179 HIS A C 1
ATOM 1403 O O . HIS A 1 179 ? -17.204 -5.384 25.768 1.00 96.00 179 HIS A O 1
ATOM 1409 N N . THR A 1 180 ? -18.349 -3.594 25.058 1.00 96.44 180 THR A N 1
ATOM 1410 C CA . THR A 1 180 ? -19.494 -4.364 24.549 1.00 96.44 180 THR A CA 1
ATOM 1411 C C . THR A 1 180 ? -19.084 -5.308 23.421 1.00 96.44 180 THR A C 1
ATOM 1413 O O . THR A 1 180 ? -19.438 -6.486 23.424 1.00 96.44 180 THR A O 1
ATOM 1416 N N . THR A 1 181 ? -18.286 -4.813 22.477 1.00 95.56 181 THR A N 1
ATOM 1417 C CA . THR A 1 181 ? -17.792 -5.598 21.334 1.00 95.56 181 THR A CA 1
ATOM 1418 C C . THR A 1 181 ? -16.747 -6.639 21.738 1.00 95.56 181 THR A C 1
ATOM 1420 O O . THR A 1 181 ? -16.756 -7.751 21.209 1.00 95.56 181 THR A O 1
ATOM 1423 N N . HIS A 1 182 ? -15.888 -6.338 22.718 1.00 95.25 182 HIS A N 1
ATOM 1424 C CA . HIS A 1 182 ? -14.963 -7.325 23.271 1.00 95.25 182 HIS A CA 1
ATOM 1425 C C . HIS A 1 182 ? -15.713 -8.450 24.003 1.00 95.25 182 HIS A C 1
ATOM 1427 O O . HIS A 1 182 ? -15.417 -9.622 23.776 1.00 95.25 182 HIS A O 1
ATOM 1433 N N . ASN A 1 183 ? -16.733 -8.126 24.805 1.00 96.06 183 ASN A N 1
ATOM 1434 C CA . ASN A 1 183 ? -17.570 -9.128 25.477 1.00 96.06 183 ASN A CA 1
ATOM 1435 C C . ASN A 1 183 ? -18.334 -10.020 24.486 1.00 96.06 183 ASN A C 1
ATOM 1437 O O . ASN A 1 183 ? -18.459 -11.221 24.724 1.00 96.06 183 ASN A O 1
ATOM 1441 N N . LEU A 1 184 ? -18.797 -9.463 23.361 1.00 96.12 184 LEU A N 1
ATOM 1442 C CA . LEU A 1 184 ? -19.405 -10.239 22.275 1.00 96.12 184 LEU A CA 1
ATOM 1443 C C . LEU A 1 184 ? -18.414 -11.268 21.723 1.00 96.12 184 LEU A C 1
ATOM 1445 O O . LEU A 1 184 ? -18.739 -12.453 21.647 1.00 96.12 184 LEU A O 1
ATOM 1449 N N . ASN A 1 185 ? -17.190 -10.837 21.396 1.00 95.25 185 ASN A N 1
ATOM 1450 C CA . ASN A 1 185 ? -16.139 -11.740 20.923 1.00 95.25 185 ASN A CA 1
ATOM 1451 C C . ASN A 1 185 ? -15.800 -12.808 21.970 1.00 95.25 185 ASN A C 1
ATOM 1453 O O . ASN A 1 185 ? -15.606 -13.973 21.634 1.00 95.25 185 ASN A O 1
ATOM 1457 N N . VAL A 1 186 ? -15.771 -12.451 23.252 1.00 94.62 186 VAL A N 1
ATOM 1458 C CA . VAL A 1 186 ? -15.575 -13.436 24.317 1.00 94.62 186 VAL A CA 1
ATOM 1459 C C . VAL A 1 186 ? -16.690 -14.480 24.306 1.00 94.62 186 VAL A C 1
ATOM 1461 O O . VAL A 1 186 ? -16.387 -15.668 24.269 1.00 94.62 186 VAL A O 1
ATOM 1464 N N . GLU A 1 187 ? -17.960 -14.075 24.280 1.00 95.62 187 GLU A N 1
ATOM 1465 C CA . GLU A 1 187 ? -19.099 -14.997 24.396 1.00 95.62 187 GLU A CA 1
ATOM 1466 C C . GLU A 1 187 ? -19.310 -15.888 23.159 1.00 95.62 187 GLU A C 1
ATOM 1468 O O . GLU A 1 187 ? -19.647 -17.068 23.302 1.00 95.62 187 GLU A O 1
ATOM 1473 N N . PHE A 1 188 ? -19.125 -15.344 21.952 1.00 95.44 188 PHE A N 1
ATOM 1474 C CA . PHE A 1 188 ? -19.452 -16.029 20.694 1.00 95.44 188 PHE A CA 1
ATOM 1475 C C . PHE A 1 188 ? -18.238 -16.542 19.905 1.00 95.44 188 PHE A C 1
ATOM 1477 O O . PHE A 1 188 ? -18.419 -17.358 18.996 1.00 95.44 188 PHE A O 1
ATOM 1484 N N . TYR A 1 189 ? -17.017 -16.132 20.267 1.00 91.75 189 TYR A N 1
ATOM 1485 C CA . TYR A 1 189 ? -15.791 -16.526 19.562 1.00 91.75 189 TYR A CA 1
ATOM 1486 C C . TYR A 1 189 ? -14.684 -17.134 20.436 1.00 91.75 189 TYR A C 1
ATOM 1488 O O . TYR A 1 189 ? -13.865 -17.875 19.915 1.00 91.75 189 TYR A O 1
ATOM 1496 N N . ALA A 1 190 ? -14.598 -16.849 21.737 1.00 89.12 190 ALA A N 1
ATOM 1497 C CA . ALA A 1 190 ? -13.467 -17.343 22.540 1.00 89.12 190 ALA A CA 1
ATOM 1498 C C . ALA A 1 190 ? -13.879 -18.374 23.600 1.00 89.12 190 ALA A C 1
ATOM 1500 O O . ALA A 1 190 ? -13.221 -19.402 23.794 1.00 89.12 190 ALA A O 1
ATOM 1501 N N . LYS A 1 191 ? -14.973 -18.103 24.314 1.00 87.94 191 LYS A N 1
ATOM 1502 C CA . LYS A 1 191 ? -15.472 -18.920 25.421 1.00 87.94 191 LYS A CA 1
ATOM 1503 C C . LYS A 1 191 ? -15.787 -20.336 24.949 1.00 87.94 191 LYS A C 1
ATOM 1505 O O . LYS A 1 191 ? -16.378 -20.532 23.893 1.00 87.94 191 LYS A O 1
ATOM 1510 N N . ASP A 1 192 ? -15.344 -21.320 25.730 1.00 84.62 192 ASP A N 1
ATOM 1511 C CA . ASP A 1 192 ? -15.507 -22.756 25.463 1.00 84.62 192 ASP A CA 1
ATOM 1512 C C . ASP A 1 192 ? -14.968 -23.230 24.092 1.00 84.62 192 ASP A C 1
ATOM 1514 O O . ASP A 1 192 ? -15.317 -24.313 23.626 1.00 84.62 192 ASP A O 1
ATOM 1518 N N . GLY A 1 193 ? -14.093 -22.442 23.448 1.00 78.06 193 GLY A N 1
ATOM 1519 C CA . GLY A 1 193 ? -13.562 -22.738 22.114 1.00 78.06 193 GLY A CA 1
ATOM 1520 C C . GLY A 1 193 ? -14.587 -22.585 20.984 1.00 78.06 193 GLY A C 1
ATOM 1521 O O . GLY A 1 193 ? -14.423 -23.214 19.937 1.00 78.06 193 GLY A O 1
ATOM 1522 N N . ARG A 1 194 ? -15.654 -21.800 21.200 1.00 81.88 194 ARG A N 1
ATOM 1523 C CA . ARG A 1 194 ? -16.647 -21.451 20.169 1.00 81.88 194 ARG A CA 1
ATOM 1524 C C . ARG A 1 194 ? -15.996 -20.711 19.000 1.00 81.88 194 ARG A C 1
ATOM 1526 O O . ARG A 1 194 ? -14.922 -20.162 19.144 1.00 81.88 194 ARG A O 1
ATOM 1533 N N . THR A 1 195 ? -16.649 -20.694 17.842 1.00 88.06 195 THR A N 1
ATOM 1534 C CA . THR A 1 195 ? -16.249 -19.889 16.668 1.00 88.06 195 THR A CA 1
ATOM 1535 C C . THR A 1 195 ? -17.490 -19.490 15.863 1.00 88.06 195 THR A C 1
ATOM 1537 O O . THR A 1 195 ? -17.542 -19.631 14.647 1.00 88.06 195 THR A O 1
ATOM 1540 N N . ASP A 1 196 ? -18.542 -19.055 16.560 1.00 94.19 196 ASP A N 1
ATOM 1541 C CA . ASP A 1 196 ? -19.872 -18.880 15.967 1.00 94.19 196 ASP A CA 1
ATOM 1542 C C . ASP A 1 196 ? -20.055 -17.500 15.322 1.00 94.19 196 ASP A C 1
ATOM 1544 O O . ASP A 1 196 ? -20.596 -17.394 14.220 1.00 94.19 196 ASP A O 1
ATOM 1548 N N . ALA A 1 197 ? -19.607 -16.440 16.002 1.00 96.31 197 ALA A N 1
ATOM 1549 C CA . ALA A 1 197 ? -19.667 -15.074 15.495 1.00 96.31 197 ALA A CA 1
ATOM 1550 C C . ALA A 1 197 ? -18.610 -14.180 16.147 1.00 96.31 197 ALA A C 1
ATOM 1552 O O . ALA A 1 197 ? -18.255 -14.382 17.309 1.00 96.31 197 ALA A O 1
ATOM 1553 N N . PHE A 1 198 ? -18.126 -13.174 15.419 1.00 95.69 198 PHE A N 1
ATOM 1554 C CA . PHE A 1 198 ? -17.167 -12.204 15.947 1.00 95.69 198 PHE A CA 1
ATOM 1555 C C . PHE A 1 198 ? -17.250 -10.851 15.227 1.00 95.69 198 PHE A C 1
ATOM 1557 O O . PHE A 1 198 ? -17.661 -10.756 14.070 1.00 95.69 198 PHE A O 1
ATOM 1564 N N . VAL A 1 199 ? -16.832 -9.794 15.918 1.00 96.88 199 VAL A N 1
ATOM 1565 C CA . VAL A 1 199 ? -16.760 -8.426 15.400 1.00 96.88 199 VAL A CA 1
ATOM 1566 C C . VAL A 1 199 ? -15.546 -8.285 14.480 1.00 96.88 199 VAL A C 1
ATOM 1568 O O . VAL A 1 199 ? -14.406 -8.496 14.899 1.00 96.88 199 VAL A O 1
ATOM 1571 N N . LEU A 1 200 ? -15.799 -7.902 13.229 1.00 96.69 200 LEU A N 1
ATOM 1572 C CA . LEU A 1 200 ? -14.789 -7.565 12.225 1.00 96.69 200 LEU A CA 1
ATOM 1573 C C . LEU A 1 200 ? -14.238 -6.157 12.450 1.00 96.69 200 LEU A C 1
ATOM 1575 O O . LEU A 1 200 ? -13.023 -5.967 12.483 1.00 96.69 200 LEU A O 1
ATOM 1579 N N . SER A 1 201 ? -15.140 -5.191 12.627 1.00 96.19 201 SER A N 1
ATOM 1580 C CA . SER A 1 201 ? -14.825 -3.789 12.890 1.00 96.19 201 SER A CA 1
ATOM 1581 C C . SER A 1 201 ? -15.885 -3.116 13.751 1.00 96.19 201 SER A C 1
ATOM 1583 O O . SER A 1 201 ? -17.066 -3.467 13.693 1.00 96.19 201 SER A O 1
ATOM 1585 N N . HIS A 1 202 ? -15.448 -2.108 14.505 1.00 94.75 202 HIS A N 1
ATOM 1586 C CA . HIS A 1 202 ? -16.300 -1.228 15.296 1.00 94.75 202 HIS A CA 1
ATOM 1587 C C . HIS A 1 202 ? -15.825 0.230 15.197 1.00 94.75 202 HIS A C 1
ATOM 1589 O O . HIS A 1 202 ? -14.807 0.637 15.750 1.00 94.75 202 HIS A O 1
ATOM 1595 N N . GLY A 1 203 ? -16.556 1.046 14.455 1.00 94.88 203 GLY A N 1
ATOM 1596 C CA . GLY A 1 203 ? -16.173 2.434 14.230 1.00 94.88 203 GLY A CA 1
ATOM 1597 C C . GLY A 1 203 ? -17.189 3.144 13.363 1.00 94.88 203 GLY A C 1
ATOM 1598 O O . GLY A 1 203 ? -18.155 2.535 12.924 1.00 94.88 203 GLY A O 1
ATOM 1599 N N . ARG A 1 204 ? -16.991 4.429 13.122 1.00 95.25 204 ARG A N 1
ATOM 1600 C CA . ARG A 1 204 ? -17.827 5.238 12.232 1.00 95.25 204 ARG A CA 1
ATOM 1601 C C . ARG A 1 204 ? -17.220 5.271 10.843 1.00 95.25 204 ARG A C 1
ATOM 1603 O O . ARG A 1 204 ? -16.002 5.381 10.716 1.00 95.25 204 ARG A O 1
ATOM 1610 N N . ASP A 1 205 ? -18.067 5.221 9.819 1.00 96.94 205 ASP A N 1
ATOM 1611 C CA . ASP A 1 205 ? -17.647 5.400 8.424 1.00 96.94 205 ASP A CA 1
ATOM 1612 C C . ASP A 1 205 ? -16.468 4.487 8.005 1.00 96.94 205 ASP A C 1
ATOM 1614 O O . ASP A 1 205 ? -15.513 4.904 7.342 1.00 96.94 205 ASP A O 1
ATOM 1618 N N . MET A 1 206 ? -16.497 3.234 8.481 1.00 96.94 206 MET A N 1
ATOM 1619 C CA . MET A 1 206 ? -15.465 2.237 8.208 1.00 96.94 206 MET A CA 1
ATOM 1620 C C . MET A 1 206 ? -15.996 0.800 8.233 1.00 96.94 206 MET A C 1
ATOM 1622 O O . MET A 1 206 ? -16.879 0.468 9.021 1.00 96.94 206 MET A O 1
ATOM 1626 N N . LEU A 1 207 ? -15.415 -0.075 7.414 1.00 97.94 207 LEU A N 1
ATOM 1627 C CA . LEU A 1 207 ? -15.801 -1.484 7.312 1.00 97.94 207 LEU A CA 1
ATOM 1628 C C . LEU A 1 207 ? -14.569 -2.368 7.094 1.00 97.94 207 LEU A C 1
ATOM 1630 O O . LEU A 1 207 ? -13.702 -2.033 6.290 1.00 97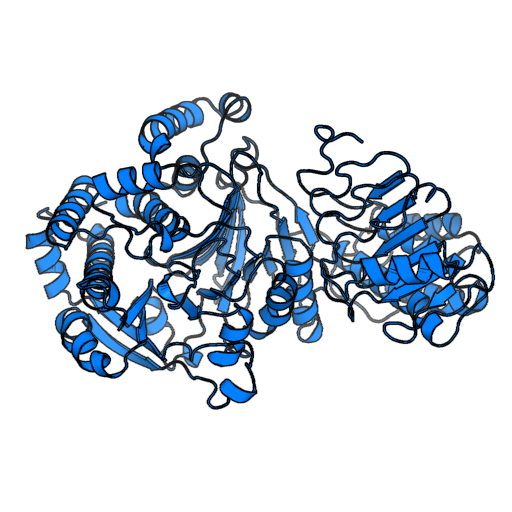.94 207 LEU A O 1
ATOM 1634 N N . ILE A 1 208 ? -14.506 -3.508 7.785 1.00 98.31 208 ILE A N 1
ATOM 1635 C CA . ILE A 1 208 ? -13.534 -4.581 7.531 1.00 98.31 208 ILE A CA 1
ATOM 1636 C C . ILE A 1 208 ? -14.283 -5.819 7.045 1.00 98.31 208 ILE A C 1
ATOM 1638 O O . ILE A 1 208 ? -15.269 -6.222 7.657 1.00 98.31 208 ILE A O 1
ATOM 1642 N N . LEU A 1 209 ? -13.775 -6.456 5.991 1.00 97.81 209 LEU A N 1
ATOM 1643 C CA . LEU A 1 209 ? -14.238 -7.752 5.497 1.00 97.81 209 LEU A CA 1
ATOM 1644 C C . LEU A 1 209 ? -13.035 -8.676 5.336 1.00 97.81 209 LEU A C 1
ATOM 1646 O O . LEU A 1 209 ? -12.009 -8.271 4.791 1.00 97.81 209 LEU A O 1
ATOM 1650 N N . LYS A 1 210 ? -13.139 -9.916 5.817 1.00 94.56 210 LYS A N 1
ATOM 1651 C CA . LYS A 1 210 ? -12.034 -10.878 5.745 1.00 94.56 210 LYS A CA 1
ATOM 1652 C C . LYS A 1 210 ? -12.514 -12.317 5.694 1.00 94.56 210 LYS A C 1
ATOM 1654 O O . LYS A 1 210 ? -13.551 -12.657 6.261 1.00 94.56 210 LYS A O 1
ATOM 1659 N N . ILE A 1 211 ? -11.726 -13.157 5.036 1.00 92.81 211 ILE A N 1
ATOM 1660 C CA . ILE A 1 211 ? -12.045 -14.556 4.753 1.00 92.81 211 ILE A CA 1
ATOM 1661 C C . ILE A 1 211 ? -10.819 -15.455 4.977 1.00 92.81 211 ILE A C 1
ATOM 1663 O O . ILE A 1 211 ? -9.688 -14.979 5.114 1.00 92.81 211 ILE A O 1
ATOM 1667 N N . VAL A 1 212 ? -11.029 -16.775 4.970 1.00 90.75 212 VAL A N 1
ATOM 1668 C CA . VAL A 1 212 ? -9.946 -17.754 4.776 1.00 90.75 212 VAL A CA 1
ATOM 1669 C C . VAL A 1 212 ? -9.782 -17.961 3.272 1.00 90.75 212 VAL A C 1
ATOM 1671 O O . VAL A 1 212 ? -10.525 -18.720 2.662 1.00 90.75 212 VAL A O 1
ATOM 1674 N N . GLY A 1 213 ? -8.859 -17.215 2.680 1.00 89.69 213 GLY A N 1
ATOM 1675 C CA . GLY A 1 213 ? -8.652 -17.132 1.239 1.00 89.69 213 GLY A CA 1
ATOM 1676 C C . GLY A 1 213 ? -7.675 -16.008 0.928 1.00 89.69 213 GLY A C 1
ATOM 1677 O O . GLY A 1 213 ? -6.895 -15.610 1.802 1.00 89.69 213 GLY A O 1
ATOM 1678 N N . TYR A 1 214 ? -7.735 -15.482 -0.288 1.00 91.38 214 TYR A N 1
ATOM 1679 C CA . TYR A 1 214 ? -6.991 -14.293 -0.683 1.00 91.38 214 TYR A CA 1
ATOM 1680 C C . TYR A 1 214 ? -7.876 -13.033 -0.594 1.00 91.38 214 TYR A C 1
ATOM 1682 O O . TYR A 1 214 ? -9.098 -13.098 -0.671 1.00 91.38 214 TYR A O 1
ATOM 1690 N N . ALA A 1 215 ? -7.278 -11.858 -0.399 1.00 92.38 215 ALA A N 1
ATOM 1691 C CA . ALA A 1 215 ? -7.980 -10.574 -0.354 1.00 92.38 215 ALA A CA 1
ATOM 1692 C C . ALA A 1 215 ? -8.814 -10.259 -1.609 1.00 92.38 215 ALA A C 1
ATOM 1694 O O . ALA A 1 215 ? -9.906 -9.716 -1.474 1.00 92.38 215 ALA A O 1
ATOM 1695 N N . GLU A 1 216 ? -8.367 -10.598 -2.824 1.00 93.56 216 GLU A N 1
ATOM 1696 C CA . GLU A 1 216 ? -9.191 -10.379 -4.022 1.00 93.56 216 GLU A CA 1
ATOM 1697 C C . GLU A 1 216 ? -10.437 -11.274 -4.061 1.00 93.56 216 GLU A C 1
ATOM 1699 O O . GLU A 1 216 ? -11.458 -10.882 -4.628 1.00 93.56 216 GLU A O 1
ATOM 1704 N N . ASP A 1 217 ? -10.405 -12.431 -3.393 1.00 94.56 217 ASP A N 1
ATOM 1705 C CA . ASP A 1 217 ? -11.592 -13.269 -3.227 1.00 94.56 217 ASP A CA 1
ATOM 1706 C C . ASP A 1 217 ? -12.624 -12.579 -2.317 1.00 94.56 217 ASP A C 1
ATOM 1708 O O . ASP A 1 217 ? -13.815 -12.821 -2.467 1.00 94.56 217 ASP A O 1
ATOM 1712 N N . VAL A 1 218 ? -12.210 -11.674 -1.416 1.00 95.50 218 VAL A N 1
ATOM 1713 C CA . VAL A 1 218 ? -13.121 -10.854 -0.590 1.00 95.50 218 VAL A CA 1
ATOM 1714 C C . VAL A 1 218 ? -13.900 -9.885 -1.473 1.00 95.50 218 VAL A C 1
ATOM 1716 O O . VAL A 1 218 ? -15.114 -9.760 -1.319 1.00 95.50 218 VAL A O 1
ATOM 1719 N N . ILE A 1 219 ? -13.214 -9.238 -2.425 1.00 96.12 219 ILE A N 1
ATOM 1720 C CA . ILE A 1 219 ? -13.833 -8.326 -3.398 1.00 96.12 219 ILE A CA 1
ATOM 1721 C C . ILE A 1 219 ? -14.886 -9.079 -4.209 1.00 96.12 219 ILE A C 1
ATOM 1723 O O . ILE A 1 219 ? -16.014 -8.611 -4.335 1.00 96.12 219 ILE A O 1
ATOM 1727 N N . ARG A 1 220 ? -14.541 -10.270 -4.709 1.00 96.12 220 ARG A N 1
ATOM 1728 C CA . ARG A 1 220 ? -15.453 -11.097 -5.510 1.00 96.12 220 ARG A CA 1
ATOM 1729 C C . ARG A 1 220 ? -16.600 -11.672 -4.690 1.00 96.12 220 ARG A C 1
ATOM 1731 O O . ARG A 1 220 ? -17.745 -11.617 -5.127 1.00 96.12 220 ARG A O 1
ATOM 1738 N N . PHE A 1 221 ? -16.306 -12.237 -3.522 1.00 97.06 221 PHE A N 1
ATOM 1739 C CA . PHE A 1 221 ? -17.302 -12.914 -2.703 1.00 97.06 221 PHE A CA 1
ATOM 1740 C C . PHE A 1 221 ? -18.334 -11.933 -2.155 1.00 97.06 221 PHE A C 1
ATOM 1742 O O . PHE A 1 221 ? -19.517 -12.236 -2.240 1.00 97.06 221 PHE A O 1
ATOM 1749 N N . TYR A 1 222 ? -17.916 -10.766 -1.652 1.00 97.81 222 TYR A N 1
ATOM 1750 C CA . TYR A 1 222 ? -18.828 -9.749 -1.111 1.00 97.81 222 TYR A CA 1
ATOM 1751 C C . TYR A 1 222 ? -19.286 -8.704 -2.143 1.00 97.81 222 TYR A C 1
ATOM 1753 O O . TYR A 1 222 ? -19.836 -7.672 -1.765 1.00 97.81 222 TYR A O 1
ATOM 1761 N N . LEU A 1 223 ? -19.076 -8.962 -3.442 1.00 97.38 223 LEU A N 1
ATOM 1762 C CA . LEU A 1 223 ? -19.567 -8.135 -4.554 1.00 97.38 223 LEU A CA 1
ATOM 1763 C C . LEU A 1 223 ? -19.118 -6.659 -4.472 1.00 97.38 223 LEU A C 1
ATOM 1765 O O . LEU A 1 223 ? -19.907 -5.737 -4.672 1.00 97.38 223 LEU A O 1
ATOM 1769 N N . LEU A 1 224 ? -17.838 -6.430 -4.170 1.00 97.81 224 LEU A N 1
ATOM 1770 C CA . LEU A 1 224 ? -17.277 -5.100 -3.902 1.00 97.81 224 LEU A CA 1
ATOM 1771 C C . LEU A 1 224 ? -16.754 -4.376 -5.153 1.00 97.81 224 LEU A C 1
ATOM 1773 O O . LEU A 1 224 ? -16.153 -3.313 -5.020 1.00 97.81 224 LEU A O 1
ATOM 1777 N N . ASP A 1 225 ? -16.955 -4.918 -6.358 1.00 96.94 225 ASP A N 1
ATOM 1778 C CA . ASP A 1 225 ? -16.450 -4.345 -7.617 1.00 96.94 225 ASP A CA 1
ATOM 1779 C C . ASP A 1 225 ? -16.811 -2.857 -7.793 1.00 96.94 225 ASP A C 1
ATOM 1781 O O . ASP A 1 225 ? -15.974 -2.065 -8.235 1.00 96.94 225 ASP A O 1
ATOM 1785 N N . ASP A 1 226 ? -18.033 -2.484 -7.406 1.00 97.44 226 ASP A N 1
ATOM 1786 C CA . ASP A 1 226 ? -18.562 -1.117 -7.470 1.00 97.44 226 ASP A CA 1
ATOM 1787 C C . ASP A 1 226 ? -18.677 -0.443 -6.094 1.00 97.44 226 ASP A C 1
ATOM 1789 O O . ASP A 1 226 ? -19.070 0.720 -6.017 1.00 97.44 226 ASP A O 1
ATOM 1793 N N . MET A 1 227 ? -18.331 -1.135 -5.001 1.00 98.31 227 MET A N 1
ATOM 1794 C CA . MET A 1 227 ? -18.265 -0.519 -3.671 1.00 98.31 227 MET A CA 1
ATOM 1795 C C . MET A 1 227 ? -17.169 0.543 -3.682 1.00 98.31 227 MET A C 1
ATOM 1797 O O . MET A 1 227 ? -16.050 0.248 -4.099 1.00 98.31 227 MET A O 1
ATOM 1801 N N . THR A 1 228 ? -17.472 1.759 -3.234 1.00 98.38 228 THR A N 1
ATOM 1802 C CA . THR A 1 228 ? -16.525 2.876 -3.250 1.00 98.38 228 THR A CA 1
ATOM 1803 C C . THR A 1 228 ? -16.147 3.327 -1.846 1.00 98.38 228 THR A C 1
ATOM 1805 O O . THR A 1 228 ? -16.971 3.343 -0.932 1.00 98.38 228 THR A O 1
ATOM 1808 N N . ALA A 1 229 ? -14.880 3.701 -1.680 1.00 98.50 229 ALA A N 1
ATOM 1809 C CA . ALA A 1 229 ? -14.378 4.321 -0.461 1.00 98.50 229 ALA A CA 1
ATOM 1810 C C . ALA A 1 229 ? -13.203 5.257 -0.770 1.00 98.50 229 ALA A C 1
ATOM 1812 O O . ALA A 1 229 ? -12.531 5.104 -1.793 1.00 98.50 229 ALA A O 1
ATOM 1813 N N . HIS A 1 230 ? -12.936 6.218 0.112 1.00 98.56 230 HIS A N 1
ATOM 1814 C CA . HIS A 1 230 ? -11.791 7.128 -0.031 1.00 98.56 230 HIS A CA 1
ATOM 1815 C C . HIS A 1 230 ? -10.467 6.499 0.384 1.00 98.56 230 HIS A C 1
ATOM 1817 O O . HIS A 1 230 ? -9.420 6.838 -0.163 1.00 98.56 230 HIS A O 1
ATOM 1823 N N . VAL A 1 231 ? -10.503 5.596 1.360 1.00 98.81 231 VAL A N 1
ATOM 1824 C CA . VAL A 1 231 ? -9.327 4.879 1.838 1.00 98.81 231 VAL A CA 1
ATOM 1825 C C . VAL A 1 231 ? -9.603 3.389 1.761 1.00 98.81 231 VAL A C 1
ATOM 1827 O O . VAL A 1 231 ? -10.620 2.916 2.270 1.00 98.81 231 VAL A O 1
ATOM 1830 N N . TRP A 1 232 ? -8.665 2.657 1.168 1.00 98.62 232 TRP A N 1
ATOM 1831 C CA . TRP A 1 232 ? -8.688 1.201 1.123 1.00 98.62 232 TRP A CA 1
ATOM 1832 C C . TRP A 1 232 ? -7.419 0.613 1.721 1.00 98.62 232 TRP A C 1
ATOM 1834 O O . TRP A 1 232 ? -6.336 1.179 1.584 1.00 98.62 232 TRP A O 1
ATOM 1844 N N . ILE A 1 233 ? -7.554 -0.567 2.319 1.00 98.06 233 ILE A N 1
ATOM 1845 C CA . ILE A 1 233 ? -6.448 -1.473 2.627 1.00 98.06 233 ILE A CA 1
ATOM 1846 C C . ILE A 1 233 ? -6.792 -2.849 2.072 1.00 98.06 233 ILE A C 1
ATOM 1848 O O . ILE A 1 233 ? -7.914 -3.311 2.255 1.00 98.06 233 ILE A O 1
ATOM 1852 N N . GLY A 1 234 ? -5.821 -3.518 1.459 1.00 95.94 234 GLY A N 1
ATOM 1853 C CA . GLY A 1 234 ? -5.866 -4.929 1.091 1.00 95.94 234 GLY A CA 1
ATOM 1854 C C . GLY A 1 234 ? -4.672 -5.684 1.678 1.00 95.94 234 GLY A C 1
ATOM 1855 O O . GLY A 1 234 ? -3.548 -5.173 1.684 1.00 95.94 234 GLY A O 1
ATOM 1856 N N . HIS A 1 235 ? -4.906 -6.893 2.194 1.00 92.50 235 HIS A N 1
ATOM 1857 C CA . HIS A 1 235 ? -3.869 -7.696 2.852 1.00 92.50 235 HIS A CA 1
ATOM 1858 C C . HIS A 1 235 ? -3.993 -9.188 2.558 1.00 92.50 235 HIS A C 1
ATOM 1860 O O . HIS A 1 235 ? -5.062 -9.770 2.741 1.00 92.50 235 HIS A O 1
ATOM 1866 N N . HIS A 1 236 ? -2.867 -9.806 2.192 1.00 85.69 236 HIS A N 1
ATOM 1867 C CA . HIS A 1 236 ? -2.702 -11.259 2.162 1.00 85.69 236 HIS A CA 1
ATOM 1868 C C . HIS A 1 236 ? -1.849 -11.739 3.314 1.00 85.69 236 HIS A C 1
ATOM 1870 O O . HIS A 1 236 ? -0.707 -11.307 3.475 1.00 85.69 236 HIS A O 1
ATOM 1876 N N . ARG A 1 237 ? -2.359 -12.720 4.051 1.00 77.69 237 ARG A N 1
ATOM 1877 C CA . ARG A 1 237 ? -1.652 -13.360 5.150 1.00 77.69 237 ARG A CA 1
ATOM 1878 C C . ARG A 1 237 ? -0.912 -14.610 4.679 1.00 77.69 237 ARG A C 1
ATOM 1880 O O . ARG A 1 237 ? -1.453 -15.440 3.947 1.00 77.69 237 ARG A O 1
ATOM 1887 N N . TYR A 1 238 ? 0.308 -14.788 5.181 1.00 68.56 238 TYR A N 1
ATOM 1888 C CA . TYR A 1 238 ? 1.096 -16.007 5.006 1.00 68.56 238 TYR A CA 1
ATOM 1889 C C . TYR A 1 238 ? 1.447 -16.613 6.371 1.00 68.56 238 TYR A C 1
ATOM 1891 O O . TYR A 1 238 ? 2.488 -16.294 6.921 1.00 68.56 238 TYR A O 1
ATOM 1899 N N . PRO A 1 239 ? 0.622 -17.489 6.961 1.00 63.41 239 PRO A N 1
ATOM 1900 C CA . PRO A 1 239 ? 1.007 -18.269 8.141 1.00 63.41 239 PRO A CA 1
ATOM 1901 C C . PRO A 1 239 ? 1.947 -19.444 7.801 1.00 63.41 239 PRO A C 1
ATOM 1903 O O . PRO A 1 239 ? 1.625 -20.282 6.955 1.00 63.41 239 PRO A O 1
ATOM 1906 N N . THR A 1 240 ? 3.073 -19.561 8.506 1.00 49.81 240 THR A N 1
ATOM 1907 C CA . THR A 1 240 ? 4.106 -20.608 8.370 1.00 49.81 240 THR A CA 1
ATOM 1908 C C . THR A 1 240 ? 3.766 -21.887 9.127 1.00 49.81 240 THR A C 1
ATOM 1910 O O . THR A 1 240 ? 4.355 -22.932 8.851 1.00 49.81 240 THR A O 1
ATOM 1913 N N . ARG A 1 241 ? 2.808 -21.844 10.060 1.00 47.03 241 ARG A N 1
ATOM 1914 C CA . ARG A 1 241 ? 2.385 -22.987 10.882 1.00 47.03 241 ARG A CA 1
ATOM 1915 C C . ARG A 1 241 ? 0.860 -23.040 11.009 1.00 47.03 241 ARG A C 1
ATOM 1917 O O . ARG A 1 241 ? 0.182 -22.022 10.911 1.00 47.03 241 ARG A O 1
ATOM 1924 N N . GLY A 1 242 ? 0.339 -24.257 11.171 1.00 43.31 242 GLY A N 1
ATOM 1925 C CA . GLY A 1 242 ? -1.088 -24.526 11.366 1.00 43.31 242 GLY A CA 1
ATOM 1926 C C . GLY A 1 242 ? -1.948 -24.470 10.094 1.00 43.31 242 GLY A C 1
ATOM 1927 O O . GLY A 1 242 ? -1.587 -23.897 9.055 1.00 43.31 242 GLY A O 1
ATOM 1928 N N . ARG A 1 243 ? -3.119 -25.113 10.165 1.00 46.72 243 ARG A N 1
ATOM 1929 C CA . ARG A 1 243 ? -4.212 -24.940 9.201 1.00 46.72 243 ARG A CA 1
ATOM 1930 C C . ARG A 1 243 ? -5.121 -23.852 9.771 1.00 46.72 243 ARG A C 1
ATOM 1932 O O . ARG A 1 243 ? -5.821 -24.103 10.744 1.00 46.72 243 ARG A O 1
ATOM 1939 N N . VAL A 1 244 ? -5.090 -22.651 9.195 1.00 59.06 244 VAL A N 1
ATOM 1940 C CA . VAL A 1 244 ? -6.077 -21.619 9.540 1.00 59.06 244 VAL A CA 1
ATOM 1941 C C . VAL A 1 244 ? -7.399 -22.067 8.939 1.00 59.06 244 VAL A C 1
ATOM 1943 O O . VAL A 1 244 ? -7.510 -22.211 7.726 1.00 59.06 244 VAL A O 1
ATOM 1946 N N . THR A 1 245 ? -8.367 -22.365 9.794 1.00 57.06 245 THR A N 1
ATOM 1947 C CA . THR A 1 245 ? -9.711 -22.808 9.392 1.00 57.06 245 THR A CA 1
ATOM 1948 C C . THR A 1 245 ? -10.776 -21.759 9.699 1.00 57.06 245 THR A C 1
ATOM 1950 O O . THR A 1 245 ? -11.942 -21.970 9.387 1.00 57.06 245 THR A O 1
ATOM 1953 N N . HIS A 1 246 ? -10.376 -20.618 10.274 1.00 75.69 246 HIS A N 1
ATOM 1954 C CA . HIS A 1 246 ? -11.275 -19.573 10.741 1.00 75.69 246 HIS A CA 1
ATOM 1955 C C . HIS A 1 246 ? -10.782 -18.169 10.321 1.00 75.69 246 HIS A C 1
ATOM 1957 O O . HIS A 1 246 ? -9.603 -17.857 10.518 1.00 75.69 246 HIS A O 1
ATOM 1963 N N . PRO A 1 247 ? -11.657 -17.288 9.791 1.00 80.62 247 PRO A N 1
ATOM 1964 C CA . PRO A 1 247 ? -11.279 -15.971 9.264 1.00 80.62 247 PRO A CA 1
ATOM 1965 C C . PRO A 1 247 ? -10.894 -14.950 10.346 1.00 80.62 247 PRO A C 1
ATOM 1967 O O . PRO A 1 247 ? -10.278 -13.937 10.045 1.00 80.62 247 PRO A O 1
ATOM 1970 N N . GLY A 1 248 ? -11.211 -15.203 11.616 1.00 81.12 248 GLY A N 1
ATOM 1971 C CA . GLY A 1 248 ? -10.885 -14.335 12.757 1.00 81.12 248 GLY A CA 1
ATOM 1972 C C . GLY A 1 248 ? -9.403 -13.959 12.858 1.00 81.12 248 GLY A C 1
ATOM 1973 O O . GLY A 1 248 ? -9.098 -12.810 13.168 1.00 81.12 248 GLY A O 1
ATOM 1974 N N . GLY A 1 249 ? -8.497 -14.880 12.505 1.00 83.06 249 GLY A N 1
ATOM 1975 C CA . GLY A 1 249 ? -7.050 -14.634 12.453 1.00 83.06 249 GLY A CA 1
ATOM 1976 C C . GLY A 1 249 ? -6.541 -13.989 11.154 1.00 83.06 249 GLY A C 1
ATOM 1977 O O . GLY A 1 249 ? -5.347 -13.719 11.048 1.00 83.06 249 GLY A O 1
ATOM 1978 N N . ALA A 1 250 ? -7.402 -13.769 10.153 1.00 87.50 250 ALA A N 1
ATOM 1979 C CA . ALA A 1 250 ? -7.057 -12.999 8.959 1.00 87.50 250 ALA A CA 1
ATOM 1980 C C . ALA A 1 250 ? -7.002 -11.500 9.290 1.00 87.50 250 ALA A C 1
ATOM 1982 O O . ALA A 1 250 ? -7.617 -11.044 10.258 1.00 87.50 250 ALA A O 1
ATOM 1983 N N . HIS A 1 251 ? -6.255 -10.736 8.498 1.00 89.38 251 HIS A N 1
ATOM 1984 C CA . HIS A 1 251 ? -6.161 -9.280 8.635 1.00 89.38 251 HIS A CA 1
ATOM 1985 C C . HIS A 1 251 ? -7.059 -8.643 7.563 1.00 89.38 251 HIS A C 1
ATOM 1987 O O . HIS A 1 251 ? -7.363 -9.330 6.585 1.00 89.38 251 HIS A O 1
ATOM 1993 N N . PRO A 1 252 ? -7.477 -7.370 7.685 1.00 94.38 252 PRO A N 1
ATOM 1994 C CA . PRO A 1 252 ? -7.201 -6.390 8.749 1.00 94.38 252 PRO A CA 1
ATOM 1995 C C . PRO A 1 252 ? -7.793 -6.704 10.132 1.00 94.38 252 PRO A C 1
ATOM 1997 O O . PRO A 1 252 ? -8.693 -7.535 10.280 1.00 94.38 252 PRO A O 1
ATOM 2000 N N . PHE A 1 253 ? -7.281 -6.009 11.148 1.00 93.69 253 PHE A N 1
ATOM 2001 C CA . PHE A 1 253 ? -7.752 -6.059 12.531 1.00 93.69 253 PHE A CA 1
ATOM 2002 C C . PHE A 1 253 ? -8.314 -4.704 12.969 1.00 93.69 253 PHE A C 1
ATOM 2004 O O . PHE A 1 253 ? -7.653 -3.676 12.829 1.00 93.69 253 PHE A O 1
ATOM 2011 N N . GLY A 1 254 ? -9.540 -4.716 13.494 1.00 90.25 254 GLY A N 1
ATOM 2012 C CA . GLY A 1 254 ? -10.273 -3.530 13.936 1.00 90.25 254 GLY A CA 1
ATOM 2013 C C . GLY A 1 254 ? -10.540 -3.507 15.436 1.00 90.25 254 GLY A C 1
ATOM 2014 O O . GLY A 1 254 ? -11.626 -3.111 15.821 1.00 90.25 254 GLY A O 1
ATOM 2015 N N . GLN A 1 255 ? -9.612 -3.991 16.275 1.00 85.62 255 GLN A N 1
ATOM 2016 C CA . GLN A 1 255 ? -9.748 -3.953 17.747 1.00 85.62 255 GLN A CA 1
ATOM 2017 C C . GLN A 1 255 ? -9.604 -2.544 18.336 1.00 85.62 255 GLN A C 1
ATOM 2019 O O . GLN A 1 255 ? -9.908 -2.342 19.512 1.00 85.62 255 GLN A O 1
ATOM 2024 N N . GLY A 1 256 ? -9.093 -1.590 17.556 1.00 85.06 256 GLY A N 1
ATOM 2025 C CA . GLY A 1 256 ? -9.133 -0.178 17.906 1.00 85.06 256 GLY A CA 1
ATOM 2026 C C . GLY A 1 256 ? -10.342 0.495 17.270 1.00 85.06 256 GLY A C 1
ATOM 2027 O O . GLY A 1 256 ? -10.645 0.260 16.099 1.00 85.06 256 GLY A O 1
ATOM 2028 N N . ILE A 1 257 ? -10.995 1.374 18.028 1.00 91.56 257 ILE A N 1
ATOM 2029 C CA . ILE A 1 257 ? -12.167 2.108 17.543 1.00 91.56 257 ILE A CA 1
ATOM 2030 C C . ILE A 1 257 ? -11.783 3.040 16.393 1.00 91.56 257 ILE A C 1
ATOM 2032 O O . ILE A 1 257 ? -10.755 3.721 16.444 1.00 91.56 257 ILE A O 1
ATOM 2036 N N . ASP A 1 258 ? -12.643 3.069 15.372 1.00 93.94 258 ASP A N 1
ATOM 2037 C CA . ASP A 1 258 ? -12.495 3.877 14.155 1.00 93.94 258 ASP A CA 1
ATOM 2038 C C . ASP A 1 258 ? -11.199 3.602 13.368 1.00 93.94 258 ASP A C 1
ATOM 2040 O O . ASP A 1 258 ? -10.734 4.464 12.616 1.00 93.94 258 ASP A O 1
ATOM 2044 N N . CYS A 1 259 ? -10.575 2.431 13.538 1.00 95.12 259 CYS A N 1
ATOM 2045 C CA . CYS A 1 259 ? -9.386 2.074 12.774 1.00 95.12 259 CYS A CA 1
ATOM 2046 C C . CYS A 1 259 ? -9.348 0.610 12.333 1.00 95.12 259 CYS A C 1
ATOM 2048 O O . CYS A 1 259 ? -9.858 -0.287 12.999 1.00 95.12 259 CYS A O 1
ATOM 2050 N N . ALA A 1 260 ? -8.679 0.382 11.209 1.00 97.12 260 ALA A N 1
ATOM 2051 C CA . ALA A 1 260 ? -8.303 -0.927 10.710 1.00 97.12 260 ALA A CA 1
ATOM 2052 C C . ALA A 1 260 ? -6.783 -0.959 10.549 1.00 97.12 260 ALA A C 1
ATOM 2054 O O . ALA A 1 260 ? -6.225 -0.115 9.850 1.00 97.12 260 ALA A O 1
ATOM 2055 N N . LEU A 1 261 ? -6.119 -1.923 11.181 1.00 96.44 261 LEU A N 1
ATOM 2056 C CA . LEU A 1 261 ? -4.671 -2.093 11.113 1.00 96.44 261 LEU A CA 1
ATOM 2057 C C . LEU A 1 261 ? -4.330 -3.389 10.382 1.00 96.44 261 LEU A C 1
ATOM 2059 O O . LEU A 1 261 ? -4.869 -4.460 10.675 1.00 96.44 261 LEU A O 1
ATOM 2063 N N . VAL A 1 262 ? -3.395 -3.288 9.444 1.00 94.00 262 VAL A N 1
ATOM 2064 C CA . VAL A 1 262 ? -2.678 -4.434 8.890 1.00 94.00 262 VAL A CA 1
ATOM 2065 C C . VAL A 1 262 ? -1.200 -4.315 9.192 1.00 94.00 262 VAL A C 1
ATOM 2067 O O . VAL A 1 262 ? -0.647 -3.226 9.340 1.00 94.00 262 VAL A O 1
ATOM 2070 N N . HIS A 1 263 ? -0.558 -5.470 9.235 1.00 87.88 263 HIS A N 1
ATOM 2071 C CA . HIS A 1 263 ? 0.863 -5.609 9.471 1.00 87.88 263 HIS A CA 1
ATOM 2072 C C . HIS A 1 263 ? 1.449 -6.555 8.428 1.00 87.88 263 HIS A C 1
ATOM 2074 O O . HIS A 1 263 ? 0.911 -7.635 8.161 1.00 87.88 263 HIS A O 1
ATOM 2080 N N . ASN A 1 264 ? 2.547 -6.121 7.814 1.00 85.62 264 ASN A N 1
ATOM 2081 C CA . ASN A 1 264 ? 3.429 -6.979 7.041 1.00 85.62 264 ASN A CA 1
ATOM 2082 C C . ASN A 1 264 ? 4.634 -7.349 7.894 1.00 85.62 264 ASN A C 1
ATOM 2084 O O . ASN A 1 264 ? 5.556 -6.546 8.012 1.00 85.62 264 ASN A O 1
ATOM 2088 N N . GLY A 1 265 ? 4.642 -8.550 8.465 1.00 83.94 265 GLY A N 1
ATOM 2089 C CA . GLY A 1 265 ? 5.827 -9.105 9.094 1.00 83.94 265 GLY A CA 1
ATOM 2090 C C . GLY A 1 265 ? 5.546 -9.988 10.298 1.00 83.94 265 GLY A C 1
ATOM 2091 O O . GLY A 1 265 ? 4.581 -10.736 10.269 1.00 83.94 265 GLY A O 1
ATOM 2092 N N . ASP A 1 266 ? 6.443 -9.960 11.284 1.00 83.94 266 ASP A N 1
ATOM 2093 C CA . ASP A 1 266 ? 6.356 -10.787 12.492 1.00 83.94 266 ASP A CA 1
ATOM 2094 C C . ASP A 1 266 ? 7.022 -10.079 13.681 1.00 83.94 266 ASP A C 1
ATOM 2096 O O . ASP A 1 266 ? 8.134 -9.561 13.538 1.00 83.94 266 ASP A O 1
ATOM 2100 N N . PHE A 1 267 ? 6.363 -10.048 14.842 1.00 88.31 267 PHE A N 1
ATOM 2101 C CA . PHE A 1 267 ? 6.960 -9.475 16.051 1.00 88.31 267 PHE A CA 1
ATOM 2102 C C . PHE A 1 267 ? 7.883 -10.483 16.733 1.00 88.31 267 PHE A C 1
ATOM 2104 O O . PHE A 1 267 ? 7.429 -11.456 17.341 1.00 88.31 267 PHE A O 1
ATOM 2111 N N . SER A 1 268 ? 9.182 -10.184 16.770 1.00 88.62 268 SER A N 1
ATOM 2112 C CA . SER A 1 268 ? 10.165 -10.982 17.518 1.00 88.62 268 SER A CA 1
ATOM 2113 C C . SER A 1 268 ? 9.861 -11.020 19.024 1.00 88.62 268 SER A C 1
ATOM 2115 O O . SER A 1 268 ? 10.248 -11.959 19.723 1.00 88.62 268 SER A O 1
ATOM 2117 N N . ASN A 1 269 ? 9.140 -10.014 19.529 1.00 91.38 269 ASN A N 1
ATOM 2118 C CA . ASN A 1 269 ? 8.822 -9.812 20.937 1.00 91.38 269 ASN A CA 1
ATOM 2119 C C . ASN A 1 269 ? 7.318 -9.932 21.266 1.00 91.38 269 ASN A C 1
ATOM 2121 O O . ASN A 1 269 ? 6.886 -9.408 22.296 1.00 91.38 269 ASN A O 1
ATOM 2125 N N . TYR A 1 270 ? 6.529 -10.659 20.459 1.00 89.81 270 TYR A N 1
ATOM 2126 C CA . TYR A 1 270 ? 5.072 -10.834 20.634 1.00 89.81 270 TYR A CA 1
ATOM 2127 C C . TYR A 1 270 ? 4.628 -11.045 22.092 1.00 89.81 270 TYR A C 1
ATOM 2129 O O . TYR A 1 270 ? 3.721 -10.370 22.574 1.00 89.81 270 TYR A O 1
ATOM 2137 N N . VAL A 1 271 ? 5.270 -11.973 22.817 1.00 89.81 271 VAL A N 1
ATOM 2138 C CA . VAL A 1 271 ? 4.890 -12.307 24.203 1.00 89.81 271 VAL A CA 1
ATOM 2139 C C . VAL A 1 271 ? 5.067 -11.107 25.137 1.00 89.81 271 VAL A C 1
ATOM 2141 O O . VAL A 1 271 ? 4.200 -10.867 25.971 1.00 89.81 271 VAL A O 1
ATOM 2144 N N . SER A 1 272 ? 6.137 -10.324 24.959 1.00 93.62 272 SER A N 1
ATOM 2145 C CA . SER A 1 272 ? 6.386 -9.110 25.746 1.00 93.62 272 SER A CA 1
ATOM 2146 C C . SER A 1 272 ? 5.282 -8.080 25.527 1.00 93.62 272 SER A C 1
ATOM 2148 O O . SER A 1 272 ? 4.726 -7.564 26.496 1.00 93.62 272 SER A O 1
ATOM 2150 N N . VAL A 1 273 ? 4.918 -7.823 24.265 1.00 94.19 273 VAL A N 1
ATOM 2151 C CA . VAL A 1 273 ? 3.880 -6.838 23.930 1.00 94.19 273 VAL A CA 1
ATOM 2152 C C . VAL A 1 273 ? 2.508 -7.306 24.421 1.00 94.19 273 VAL A C 1
ATOM 2154 O O . VAL A 1 273 ? 1.762 -6.538 25.028 1.00 94.19 273 VAL A O 1
ATOM 2157 N N . LYS A 1 274 ? 2.198 -8.595 24.253 1.00 93.25 274 LYS A N 1
ATOM 2158 C CA . LYS A 1 274 ? 0.978 -9.214 24.781 1.00 93.25 274 LYS A CA 1
ATOM 2159 C C . LYS A 1 274 ? 0.879 -9.062 26.303 1.00 93.25 274 LYS A C 1
ATOM 2161 O O . LYS A 1 274 ? -0.156 -8.632 26.804 1.00 93.25 274 LYS A O 1
ATOM 2166 N N . ASP A 1 275 ? 1.934 -9.386 27.048 1.00 93.56 275 ASP A N 1
ATOM 2167 C CA . ASP A 1 275 ? 1.929 -9.282 28.513 1.00 93.56 275 ASP A CA 1
ATOM 2168 C C . ASP A 1 275 ? 1.861 -7.814 28.975 1.00 93.56 275 ASP A C 1
ATOM 2170 O O . ASP A 1 275 ? 1.173 -7.496 29.949 1.00 93.56 275 ASP A O 1
ATOM 2174 N N . TYR A 1 276 ? 2.507 -6.897 28.244 1.00 96.12 276 TYR A N 1
ATOM 2175 C CA . TYR A 1 276 ? 2.399 -5.451 28.452 1.00 96.12 276 TYR A CA 1
ATOM 2176 C C . TYR A 1 276 ? 0.945 -4.953 28.330 1.00 96.12 276 TYR A C 1
ATOM 2178 O O . TYR A 1 276 ? 0.493 -4.153 29.162 1.00 96.12 276 TYR A O 1
ATOM 2186 N N . LEU A 1 277 ? 0.202 -5.436 27.329 1.00 95.62 277 LEU A N 1
ATOM 2187 C CA . LEU A 1 277 ? -1.217 -5.126 27.129 1.00 95.62 277 LEU A CA 1
ATOM 2188 C C . LEU A 1 277 ? -2.114 -5.804 28.173 1.00 95.62 277 LEU A C 1
ATOM 2190 O O . LEU A 1 277 ? -3.002 -5.158 28.734 1.00 95.62 277 LEU A O 1
ATOM 2194 N N . ALA A 1 278 ? -1.843 -7.065 28.518 1.00 93.56 278 ALA A N 1
ATOM 2195 C CA . ALA A 1 278 ? -2.599 -7.807 29.526 1.00 93.56 278 ALA A CA 1
ATOM 2196 C C . ALA A 1 278 ? -2.525 -7.131 30.906 1.00 93.56 278 ALA A C 1
ATOM 2198 O O . ALA A 1 278 ? -3.536 -6.993 31.598 1.00 93.56 278 ALA A O 1
ATOM 2199 N N . GLN A 1 279 ? -1.361 -6.581 31.277 1.00 93.88 279 GLN A N 1
ATOM 2200 C CA . GLN A 1 279 ? -1.208 -5.758 32.485 1.00 93.88 279 GLN A CA 1
ATOM 2201 C C . GLN A 1 279 ? -2.119 -4.522 32.494 1.00 93.88 279 GLN A C 1
ATOM 2203 O O . GLN A 1 279 ? -2.359 -3.949 33.558 1.00 93.88 279 GLN A O 1
ATOM 2208 N N . ARG A 1 280 ? -2.637 -4.100 31.339 1.00 95.12 280 ARG A N 1
ATOM 2209 C CA . ARG A 1 280 ? -3.560 -2.969 31.155 1.00 95.12 280 ARG A CA 1
ATOM 2210 C C . ARG A 1 280 ? -4.992 -3.418 30.852 1.00 95.12 280 ARG A C 1
ATOM 2212 O O . ARG A 1 280 ? -5.825 -2.596 30.488 1.00 95.12 280 ARG A O 1
ATOM 2219 N N . GLY A 1 281 ? -5.285 -4.704 31.054 1.00 93.12 281 GLY A N 1
ATOM 2220 C CA . GLY A 1 281 ? -6.613 -5.281 30.869 1.00 93.12 281 GLY A CA 1
ATOM 2221 C C . GLY A 1 281 ? -6.974 -5.572 29.414 1.00 93.12 281 GLY A C 1
ATOM 2222 O O . GLY A 1 281 ? -8.147 -5.784 29.137 1.00 93.12 281 GLY A O 1
ATOM 2223 N N . MET A 1 282 ? -6.007 -5.578 28.494 1.00 92.31 282 MET A N 1
ATOM 2224 C CA . MET A 1 282 ? -6.227 -5.851 27.071 1.00 92.31 282 MET A CA 1
ATOM 2225 C C . MET A 1 282 ? -5.613 -7.205 26.714 1.00 92.31 282 MET A C 1
ATOM 2227 O O . MET A 1 282 ? -4.418 -7.296 26.444 1.00 92.31 282 MET A O 1
ATOM 2231 N N . GLU A 1 283 ? -6.418 -8.265 26.757 1.00 89.69 283 GLU A N 1
ATOM 2232 C CA . GLU A 1 283 ? -5.991 -9.611 26.359 1.00 89.69 283 GLU A CA 1
ATOM 2233 C C . GLU A 1 283 ? -6.469 -9.905 24.922 1.00 89.69 283 GLU A C 1
ATOM 2235 O O . GLU A 1 283 ? -7.665 -9.778 24.654 1.00 89.69 283 GLU A O 1
ATOM 2240 N N . PRO A 1 284 ? -5.564 -10.260 23.987 1.00 89.69 284 PRO A N 1
ATOM 2241 C CA . PRO A 1 284 ? -5.944 -10.614 22.620 1.00 89.69 284 PRO A CA 1
ATOM 2242 C C . PRO A 1 284 ? -6.710 -11.942 22.570 1.00 89.69 284 PRO A C 1
ATOM 2244 O O . PRO A 1 284 ? -6.418 -12.858 23.342 1.00 89.69 284 PRO A O 1
ATOM 2247 N N . LEU A 1 285 ? -7.654 -12.055 21.633 1.00 88.50 285 LEU A N 1
ATOM 2248 C CA . LEU A 1 285 ? -8.517 -13.231 21.446 1.00 88.50 285 LEU A CA 1
ATOM 2249 C C . LEU A 1 285 ? -8.178 -14.029 20.178 1.00 88.50 285 LEU A C 1
ATOM 2251 O O . LEU A 1 285 ? -8.496 -15.213 20.092 1.00 88.50 285 LEU A O 1
ATOM 2255 N N . PHE A 1 286 ? -7.548 -13.399 19.185 1.00 85.31 286 PHE A N 1
ATOM 2256 C CA . PHE A 1 286 ? -7.216 -13.996 17.886 1.00 85.31 286 PHE A CA 1
ATOM 2257 C C . PHE A 1 286 ? -5.754 -14.463 17.796 1.00 85.31 286 PHE A C 1
ATOM 2259 O O . PHE A 1 286 ? -5.386 -15.138 16.835 1.00 85.31 286 PHE A O 1
ATOM 2266 N N . PHE A 1 287 ? -4.936 -14.153 18.809 1.00 82.88 287 PHE A N 1
ATOM 2267 C CA . PHE A 1 287 ? -3.559 -14.638 18.989 1.00 82.88 287 PHE A CA 1
ATOM 2268 C C . PHE A 1 287 ? -2.599 -14.314 17.835 1.00 82.88 287 PHE A C 1
ATOM 2270 O O . PHE A 1 287 ? -1.674 -15.086 17.535 1.00 82.88 287 PHE A O 1
ATOM 2277 N N . THR A 1 288 ? -2.799 -13.154 17.214 1.00 83.69 288 THR A N 1
ATOM 2278 C CA . THR A 1 288 ? -1.907 -12.599 16.195 1.00 83.69 288 THR A CA 1
ATOM 2279 C C . THR A 1 288 ? -1.137 -11.405 16.753 1.00 83.69 288 THR A C 1
ATOM 2281 O O . THR A 1 288 ? -1.607 -10.660 17.614 1.00 83.69 288 THR A O 1
ATOM 2284 N N . ASP A 1 289 ? 0.073 -11.214 16.250 1.00 85.44 289 ASP A N 1
ATOM 2285 C CA . ASP A 1 289 ? 0.863 -9.999 16.451 1.00 85.44 289 ASP A CA 1
ATOM 2286 C C . ASP A 1 289 ? 0.144 -8.741 15.954 1.00 85.44 289 ASP A C 1
ATOM 2288 O O . ASP A 1 289 ? 0.206 -7.693 16.589 1.00 85.44 289 ASP A O 1
ATOM 2292 N N . THR A 1 290 ? -0.616 -8.860 14.872 1.00 88.62 290 THR A N 1
ATOM 2293 C CA . THR A 1 290 ? -1.356 -7.742 14.288 1.00 88.62 290 THR A CA 1
ATOM 2294 C C . THR A 1 290 ? -2.502 -7.276 15.185 1.00 88.62 290 THR A C 1
ATOM 2296 O O . THR A 1 290 ? -2.700 -6.072 15.331 1.00 88.62 290 THR A O 1
ATOM 2299 N N . GLU A 1 291 ? -3.220 -8.195 15.843 1.00 91.56 291 GLU A N 1
ATOM 2300 C CA . GLU A 1 291 ? -4.219 -7.839 16.861 1.00 91.56 291 GLU A CA 1
ATOM 2301 C C . GLU A 1 291 ? -3.558 -7.087 18.021 1.00 91.56 291 GLU A C 1
ATOM 2303 O O . GLU A 1 291 ? -4.045 -6.048 18.463 1.00 91.56 291 GLU A O 1
ATOM 2308 N N . VAL A 1 292 ? -2.411 -7.585 18.488 1.00 92.00 292 VAL A N 1
ATOM 2309 C CA . VAL A 1 292 ? -1.618 -6.941 19.540 1.00 92.00 292 VAL A CA 1
ATOM 2310 C C . VAL A 1 292 ? -1.152 -5.544 19.105 1.00 92.00 292 VAL A C 1
ATOM 2312 O O . VAL A 1 292 ? -1.237 -4.605 19.895 1.00 92.00 292 VAL A O 1
ATOM 2315 N N . GLY A 1 293 ? -0.744 -5.364 17.846 1.00 94.31 293 GLY A N 1
ATOM 2316 C CA . GLY A 1 293 ? -0.428 -4.056 17.266 1.00 94.31 293 GLY A CA 1
ATOM 2317 C C . GLY A 1 293 ? -1.630 -3.104 17.245 1.00 94.31 293 GLY A C 1
ATOM 2318 O O . GLY A 1 293 ? -1.508 -1.953 17.663 1.00 94.31 293 GLY A O 1
ATOM 2319 N N . ALA A 1 294 ? -2.808 -3.586 16.835 1.00 95.12 294 ALA A N 1
ATOM 2320 C CA . ALA A 1 294 ? -4.050 -2.805 16.837 1.00 95.12 294 ALA A CA 1
ATOM 2321 C C . ALA A 1 294 ? -4.458 -2.366 18.256 1.00 95.12 294 ALA A C 1
ATOM 2323 O O . ALA A 1 294 ? -4.813 -1.208 18.479 1.00 95.12 294 ALA A O 1
ATOM 2324 N N . LEU A 1 295 ? -4.339 -3.266 19.235 1.00 95.62 295 LEU A N 1
ATOM 2325 C CA . LEU A 1 295 ? -4.588 -2.985 20.650 1.00 95.62 295 LEU A CA 1
ATOM 2326 C C . LEU A 1 295 ? -3.579 -1.979 21.231 1.00 95.62 295 LEU A C 1
ATOM 2328 O O . LEU A 1 295 ? -3.973 -1.082 21.977 1.00 95.62 295 LEU A O 1
ATOM 2332 N N . ALA A 1 296 ? -2.293 -2.086 20.881 1.00 96.31 296 ALA A N 1
ATOM 2333 C CA . ALA A 1 296 ? -1.273 -1.119 21.293 1.00 96.31 296 ALA A CA 1
ATOM 2334 C C . ALA A 1 296 ? -1.541 0.277 20.709 1.00 96.31 296 ALA A C 1
ATOM 2336 O O . ALA A 1 296 ? -1.438 1.276 21.425 1.00 96.31 296 ALA A O 1
ATOM 2337 N N . PHE A 1 297 ? -1.957 0.349 19.442 1.00 96.50 297 PHE A N 1
ATOM 2338 C CA . PHE A 1 297 ? -2.358 1.603 18.811 1.00 96.50 297 PHE A CA 1
ATOM 2339 C C . PHE A 1 297 ? -3.573 2.240 19.512 1.00 96.50 297 PHE A C 1
ATOM 2341 O O . PHE A 1 297 ? -3.514 3.425 19.848 1.00 96.50 297 PHE A O 1
ATOM 2348 N N . ASP A 1 298 ? -4.635 1.472 19.807 1.00 95.62 298 ASP A N 1
ATOM 2349 C CA . ASP A 1 298 ? -5.805 1.951 20.574 1.00 95.62 298 ASP A CA 1
ATOM 2350 C C . ASP A 1 298 ? -5.407 2.473 21.958 1.00 95.62 298 ASP A C 1
ATOM 2352 O O . ASP A 1 298 ? -5.792 3.579 22.349 1.00 95.62 298 ASP A O 1
ATOM 2356 N N . LEU A 1 299 ? -4.588 1.707 22.683 1.00 96.12 299 LEU A N 1
ATOM 2357 C CA . LEU A 1 299 ? -4.109 2.071 24.010 1.00 96.12 299 LEU A CA 1
ATOM 2358 C C . LEU A 1 299 ? -3.363 3.412 23.984 1.00 96.12 299 LEU A C 1
ATOM 2360 O O . LEU A 1 299 ? -3.672 4.313 24.763 1.00 96.12 299 LEU A O 1
ATOM 2364 N N . HIS A 1 300 ? -2.378 3.564 23.100 1.00 96.31 300 HIS A N 1
ATOM 2365 C CA . HIS A 1 300 ? -1.543 4.763 23.084 1.00 96.31 300 HIS A CA 1
ATOM 2366 C C . HIS A 1 300 ? -2.309 5.986 22.569 1.00 96.31 300 HIS A C 1
ATOM 2368 O O . HIS A 1 300 ? -2.213 7.068 23.149 1.00 96.31 300 HIS A O 1
ATOM 2374 N N . ARG A 1 301 ? -3.127 5.817 21.526 1.00 94.94 301 ARG A N 1
ATOM 2375 C CA . ARG A 1 301 ? -3.900 6.913 20.938 1.00 94.94 301 ARG A CA 1
ATOM 2376 C C . ARG A 1 301 ? -5.088 7.315 21.808 1.00 94.94 301 ARG A C 1
ATOM 2378 O O . ARG A 1 301 ? -5.216 8.485 22.148 1.00 94.94 301 ARG A O 1
ATOM 2385 N N . ARG A 1 302 ? -6.005 6.387 22.093 1.00 93.56 302 ARG A N 1
ATOM 2386 C CA . ARG A 1 302 ? -7.324 6.705 22.660 1.00 93.56 302 ARG A CA 1
ATOM 2387 C C . ARG A 1 302 ? -7.320 6.667 24.180 1.00 93.56 302 ARG A C 1
ATOM 2389 O O . ARG A 1 302 ? -7.899 7.552 24.797 1.00 93.56 302 ARG A O 1
ATOM 2396 N N . VAL A 1 303 ? -6.658 5.677 24.780 1.00 94.19 303 VAL A N 1
ATOM 2397 C CA . VAL A 1 303 ? -6.646 5.532 26.245 1.00 94.19 303 VAL A CA 1
ATOM 2398 C C . VAL A 1 303 ? -5.664 6.507 26.891 1.00 94.19 303 VAL A C 1
ATOM 2400 O O . VAL A 1 303 ? -6.031 7.170 27.853 1.00 94.19 303 VAL A O 1
ATOM 2403 N N . TYR A 1 304 ? -4.438 6.633 26.371 1.00 95.00 304 TYR A N 1
ATOM 2404 C CA . TYR A 1 304 ? -3.467 7.615 26.880 1.00 95.00 304 TYR A CA 1
ATOM 2405 C C . TYR A 1 304 ? -3.582 9.001 26.253 1.00 95.00 304 TYR A C 1
ATOM 2407 O O . TYR A 1 304 ? -3.003 9.947 26.786 1.00 95.00 304 TYR A O 1
ATOM 2415 N N . GLY A 1 305 ? -4.308 9.138 25.141 1.00 93.38 305 GLY A N 1
ATOM 2416 C CA . GLY A 1 305 ? -4.513 10.435 24.503 1.00 93.38 305 GLY A CA 1
ATOM 2417 C C . GLY A 1 305 ? -3.253 11.019 23.865 1.00 93.38 305 GLY A C 1
ATOM 2418 O O . GLY A 1 305 ? -3.126 12.241 23.782 1.00 93.38 305 GLY A O 1
ATOM 2419 N N . TYR A 1 306 ? -2.294 10.181 23.459 1.00 96.25 306 TYR A N 1
ATOM 2420 C CA . TYR A 1 306 ? -1.065 10.661 22.832 1.00 96.25 306 TYR A CA 1
ATOM 2421 C C . TYR A 1 306 ? -1.342 11.317 21.476 1.00 96.25 306 TYR A C 1
ATOM 2423 O O . TYR A 1 306 ? -2.218 10.898 20.715 1.00 96.25 306 TYR A O 1
ATOM 2431 N N . SER A 1 307 ? -0.548 12.344 21.153 1.00 96.50 307 SER A N 1
ATOM 2432 C CA . SER A 1 307 ? -0.474 12.875 19.791 1.00 96.50 307 SER A CA 1
ATOM 2433 C C . SER A 1 307 ? -0.030 11.772 18.828 1.00 96.50 307 SER A C 1
ATOM 2435 O O . SER A 1 307 ? 0.629 10.815 19.235 1.00 96.50 307 SER A O 1
ATOM 2437 N N . MET A 1 308 ? -0.349 11.902 17.537 1.00 96.69 308 MET A N 1
ATOM 2438 C CA . MET A 1 308 ? 0.032 10.866 16.570 1.00 96.69 308 MET A CA 1
ATOM 2439 C C . MET A 1 308 ? 1.554 10.679 16.492 1.00 96.69 308 MET A C 1
ATOM 2441 O O . MET A 1 308 ? 2.013 9.547 16.407 1.00 96.69 308 MET A O 1
ATOM 2445 N N . GLU A 1 309 ? 2.329 11.759 16.622 1.00 97.44 309 GLU A N 1
ATOM 2446 C CA . GLU A 1 309 ? 3.790 11.693 16.743 1.00 97.44 309 GLU A CA 1
ATOM 2447 C C . GLU A 1 309 ? 4.223 10.771 17.896 1.00 97.44 309 GLU A C 1
ATOM 2449 O O . GLU A 1 309 ? 5.034 9.866 17.705 1.00 97.44 309 GLU A O 1
ATOM 2454 N N . ASN A 1 310 ? 3.640 10.961 19.082 1.00 97.88 310 ASN A N 1
ATOM 2455 C CA . ASN A 1 310 ? 3.975 10.192 20.279 1.00 97.88 310 ASN A CA 1
ATOM 2456 C C . ASN A 1 310 ? 3.462 8.746 20.204 1.00 97.88 310 ASN A C 1
ATOM 2458 O O . ASN A 1 310 ? 4.104 7.841 20.733 1.00 97.88 310 ASN A O 1
ATOM 2462 N N . VAL A 1 311 ? 2.332 8.504 19.527 1.00 97.44 311 VAL A N 1
ATOM 2463 C CA . VAL A 1 311 ? 1.865 7.145 19.211 1.00 97.44 311 VAL A CA 1
ATOM 2464 C C . VAL A 1 311 ? 2.878 6.450 18.304 1.00 97.44 311 VAL A C 1
ATOM 2466 O O . VAL A 1 311 ? 3.300 5.339 18.617 1.00 97.44 311 VAL A O 1
ATOM 2469 N N . ILE A 1 312 ? 3.324 7.106 17.231 1.00 97.31 312 ILE A N 1
ATOM 2470 C CA . ILE A 1 312 ? 4.338 6.549 16.330 1.00 97.31 312 ILE A CA 1
ATOM 2471 C C . ILE A 1 312 ? 5.640 6.294 17.093 1.00 97.31 312 ILE A C 1
ATOM 2473 O O . ILE A 1 312 ? 6.181 5.205 16.978 1.00 97.31 312 ILE A O 1
ATOM 2477 N N . GLU A 1 313 ? 6.106 7.228 17.926 1.00 97.44 313 GLU A N 1
ATOM 2478 C CA . GLU A 1 313 ? 7.302 7.033 18.760 1.00 97.44 313 GLU A CA 1
ATOM 2479 C C . GLU A 1 313 ? 7.163 5.853 19.731 1.00 97.44 313 GLU A C 1
ATOM 2481 O O . GLU A 1 313 ? 8.102 5.089 19.926 1.00 97.44 313 GLU A O 1
ATOM 2486 N N . SER A 1 314 ? 5.985 5.659 20.325 1.00 96.75 314 SER A N 1
ATOM 2487 C CA . SER A 1 314 ? 5.753 4.536 21.239 1.00 96.75 314 SER A CA 1
ATOM 2488 C C . SER A 1 314 ? 5.753 3.165 20.547 1.00 96.75 314 SER A C 1
ATOM 2490 O O . SER A 1 314 ? 5.995 2.156 21.210 1.00 96.75 314 SER A O 1
ATOM 2492 N N . LEU A 1 315 ? 5.475 3.115 19.239 1.00 95.88 315 LEU A N 1
ATOM 2493 C CA . LEU A 1 315 ? 5.444 1.884 18.440 1.00 95.88 315 LEU A CA 1
ATOM 2494 C C . LEU A 1 315 ? 6.778 1.650 17.710 1.00 95.88 315 LEU A C 1
ATOM 2496 O O . LEU A 1 315 ? 7.328 0.558 17.783 1.00 95.88 315 LEU A O 1
ATOM 2500 N N . ALA A 1 316 ? 7.310 2.681 17.054 1.00 95.00 316 ALA A N 1
ATOM 2501 C CA . ALA A 1 316 ? 8.586 2.713 16.340 1.00 95.00 316 ALA A CA 1
ATOM 2502 C C . ALA A 1 316 ? 9.531 3.732 17.014 1.00 95.00 316 ALA A C 1
ATOM 2504 O O . ALA A 1 316 ? 9.618 4.883 16.565 1.00 95.00 316 ALA A O 1
ATOM 2505 N N . PRO A 1 317 ? 10.223 3.334 18.100 1.00 94.81 317 PRO A N 1
ATOM 2506 C CA . PRO A 1 317 ? 11.064 4.240 18.876 1.00 94.81 317 PRO A CA 1
ATOM 2507 C C . PRO A 1 317 ? 12.284 4.714 18.081 1.00 94.81 317 PRO A C 1
ATOM 2509 O O . PRO A 1 317 ? 13.039 3.908 17.539 1.00 94.81 317 PRO A O 1
ATOM 2512 N N . THR A 1 318 ? 12.520 6.026 18.046 1.00 95.12 318 THR A N 1
ATOM 2513 C CA . THR A 1 318 ? 13.713 6.602 17.411 1.00 95.12 318 THR A CA 1
ATOM 2514 C C . THR A 1 318 ? 14.975 6.220 18.203 1.00 95.12 318 THR A C 1
ATOM 2516 O O . THR A 1 318 ? 15.100 6.546 19.385 1.00 95.12 318 THR A O 1
ATOM 2519 N N . SER A 1 319 ? 15.935 5.550 17.557 1.00 91.44 319 SER A N 1
ATOM 2520 C CA . SER A 1 319 ? 17.136 5.005 18.207 1.00 91.44 319 SER A CA 1
ATOM 2521 C C . SER A 1 319 ? 18.444 5.663 17.756 1.00 91.44 319 SER A C 1
ATOM 2523 O O . SER A 1 319 ? 18.517 6.335 16.730 1.00 91.44 319 SER A O 1
ATOM 2525 N N . GLU A 1 320 ? 19.508 5.412 18.522 1.00 91.69 320 GLU A N 1
ATOM 2526 C CA . GLU A 1 320 ? 20.907 5.696 18.168 1.00 91.69 320 GLU A CA 1
ATOM 2527 C C . GLU A 1 320 ? 21.167 7.120 17.639 1.00 91.69 320 GLU A C 1
ATOM 2529 O O . GLU A 1 320 ? 20.889 8.104 18.327 1.00 91.69 320 GLU A O 1
ATOM 2534 N N . LEU A 1 321 ? 21.760 7.231 16.445 1.00 92.75 321 LEU A N 1
ATOM 2535 C CA . LEU A 1 321 ? 22.142 8.496 15.834 1.00 92.75 321 LEU A CA 1
ATOM 2536 C C . LEU A 1 321 ? 20.926 9.396 15.622 1.00 92.75 321 LEU A C 1
ATOM 2538 O O . LEU A 1 321 ? 21.004 10.581 15.923 1.00 92.75 321 LEU A O 1
ATOM 2542 N N . ASP A 1 322 ? 19.804 8.848 15.156 1.00 95.44 322 ASP A N 1
ATOM 2543 C CA . ASP A 1 322 ? 18.595 9.636 14.924 1.00 95.44 322 ASP A CA 1
ATOM 2544 C C . ASP A 1 322 ? 18.076 10.271 16.200 1.00 95.44 322 ASP A C 1
ATOM 2546 O O . ASP A 1 322 ? 17.713 11.442 16.194 1.00 95.44 322 ASP A O 1
ATOM 2550 N N . PHE A 1 323 ? 18.123 9.543 17.313 1.00 96.56 323 PHE A N 1
ATOM 2551 C CA . PHE A 1 323 ? 17.711 10.091 18.597 1.00 96.56 323 PHE A CA 1
ATOM 2552 C C . PHE A 1 323 ? 18.564 11.298 19.000 1.00 96.56 323 PHE A C 1
ATOM 2554 O O . PHE A 1 323 ? 18.035 12.324 19.419 1.00 96.56 323 PHE A O 1
ATOM 2561 N N . VAL A 1 324 ? 19.885 11.201 18.827 1.00 96.88 324 VAL A N 1
ATOM 2562 C CA . VAL A 1 324 ? 20.825 12.286 19.158 1.00 96.88 324 VAL A CA 1
ATOM 2563 C C . VAL A 1 324 ? 20.631 13.510 18.257 1.00 96.88 324 VAL A C 1
ATOM 2565 O O . VAL A 1 324 ? 20.884 14.633 18.692 1.00 96.88 324 VAL A O 1
ATOM 2568 N N . MET A 1 325 ? 20.180 13.309 17.018 1.00 97.62 325 MET A N 1
ATOM 2569 C CA . MET A 1 325 ? 19.940 14.385 16.052 1.00 97.62 325 MET A CA 1
ATOM 2570 C C . MET A 1 325 ? 18.626 15.144 16.293 1.00 97.62 325 MET A C 1
ATOM 2572 O O . MET A 1 325 ? 18.435 16.216 15.716 1.00 97.62 325 MET A O 1
ATOM 2576 N N . LEU A 1 326 ? 17.727 14.628 17.138 1.00 97.00 326 LEU A N 1
ATOM 2577 C CA . LEU A 1 326 ? 16.488 15.320 17.493 1.00 97.00 326 LEU A CA 1
ATOM 2578 C C . LEU A 1 326 ? 16.752 16.566 18.361 1.00 97.00 326 LEU A C 1
ATOM 2580 O O . LEU A 1 326 ? 17.710 16.591 19.135 1.00 97.00 326 LEU A O 1
ATOM 2584 N N . PRO A 1 327 ? 15.869 17.580 18.325 1.00 96.75 327 PRO A N 1
ATOM 2585 C CA . PRO A 1 327 ? 15.877 18.673 19.299 1.00 96.75 327 PRO A CA 1
ATOM 2586 C C . PRO A 1 327 ? 15.781 18.166 20.749 1.00 96.75 327 PRO A C 1
ATOM 2588 O O . PRO A 1 327 ? 15.053 17.209 21.018 1.00 96.75 327 PRO A O 1
ATOM 2591 N N . GLU A 1 328 ? 16.449 18.838 21.696 1.00 97.38 328 GLU A N 1
ATOM 2592 C CA . GLU A 1 328 ? 16.504 18.425 23.115 1.00 97.38 328 GLU A CA 1
ATOM 2593 C C . GLU A 1 328 ? 15.113 18.221 23.744 1.00 97.38 328 GLU A C 1
ATOM 2595 O O . GLU A 1 328 ? 14.903 17.263 24.484 1.00 97.38 328 GLU A O 1
ATOM 2600 N N . GLU A 1 329 ? 14.139 19.067 23.396 1.00 96.44 329 GLU A N 1
ATOM 2601 C CA . GLU A 1 329 ? 12.752 18.942 23.866 1.00 96.44 329 GLU A CA 1
ATOM 2602 C C . GLU A 1 329 ? 12.112 17.612 23.431 1.00 96.44 329 GLU A C 1
ATOM 2604 O O . GLU A 1 329 ? 11.484 16.923 24.237 1.00 96.44 329 GLU A O 1
ATOM 2609 N N . LYS A 1 330 ? 12.320 17.198 22.172 1.00 96.56 330 LYS A N 1
ATOM 2610 C CA . LYS A 1 330 ? 11.836 15.898 21.688 1.00 96.56 330 LYS A CA 1
ATOM 2611 C C . LYS A 1 330 ? 12.577 14.755 22.374 1.00 96.56 330 LYS A C 1
ATOM 2613 O O . LYS A 1 330 ? 11.938 13.780 22.751 1.00 96.56 330 LYS A O 1
ATOM 2618 N N . GLN A 1 331 ? 13.888 14.881 22.599 1.00 97.94 331 GLN A N 1
ATOM 2619 C CA . GLN A 1 331 ? 14.663 13.859 23.313 1.00 97.94 331 GLN A CA 1
ATOM 2620 C C . GLN A 1 331 ? 14.132 13.617 24.734 1.00 97.94 331 GLN A C 1
ATOM 2622 O O . GLN A 1 331 ? 14.080 12.467 25.175 1.00 97.94 331 GLN A O 1
ATOM 2627 N N . GLU A 1 332 ? 13.710 14.662 25.453 1.00 97.94 332 GLU A N 1
ATOM 2628 C CA . GLU A 1 332 ? 13.121 14.526 26.791 1.00 97.94 332 GLU A CA 1
ATOM 2629 C C . GLU A 1 332 ? 11.807 13.729 26.749 1.00 97.94 332 GLU A C 1
ATOM 2631 O O . GLU A 1 332 ? 11.655 12.733 27.468 1.00 97.94 332 GLU A O 1
ATOM 2636 N N . VAL A 1 333 ? 10.887 14.115 25.859 1.00 97.50 333 VAL A N 1
ATOM 2637 C CA . VAL A 1 333 ? 9.585 13.449 25.699 1.00 97.50 333 VAL A CA 1
ATOM 2638 C C . VAL A 1 333 ? 9.761 12.008 25.218 1.00 97.50 333 VAL A C 1
ATOM 2640 O O . VAL A 1 333 ? 9.191 11.083 25.799 1.00 97.50 333 VAL A O 1
ATOM 2643 N N . TYR A 1 334 ? 10.590 11.791 24.198 1.00 97.56 334 TYR A N 1
ATOM 2644 C CA . TYR A 1 334 ? 10.823 10.471 23.618 1.00 97.56 334 TYR A CA 1
ATOM 2645 C C . TYR A 1 334 ? 11.523 9.558 24.625 1.00 97.56 334 TYR A C 1
ATOM 2647 O O . TYR A 1 334 ? 11.132 8.405 24.769 1.00 97.56 334 TYR A O 1
ATOM 2655 N N . SER A 1 335 ? 12.461 10.074 25.428 1.00 97.69 335 SER A N 1
ATOM 2656 C CA . SER A 1 335 ? 13.058 9.306 26.531 1.00 97.69 335 SER A CA 1
ATOM 2657 C C . SER A 1 335 ? 12.007 8.809 27.524 1.00 97.69 335 SER A C 1
ATOM 2659 O O . SER A 1 335 ? 12.097 7.677 28.002 1.00 97.69 335 SER A O 1
ATOM 2661 N N . ALA A 1 336 ? 11.020 9.642 27.867 1.00 97.69 336 ALA A N 1
ATOM 2662 C CA . ALA A 1 336 ? 9.944 9.253 28.774 1.00 97.69 336 ALA A CA 1
ATOM 2663 C C . ALA A 1 336 ? 9.028 8.189 28.150 1.00 97.69 336 ALA A C 1
ATOM 2665 O O . ALA A 1 336 ? 8.700 7.199 28.815 1.00 97.69 336 ALA A O 1
ATOM 2666 N N . ILE A 1 337 ? 8.670 8.355 26.872 1.00 97.12 337 ILE A N 1
ATOM 2667 C CA . ILE A 1 337 ? 7.868 7.383 26.118 1.00 97.12 337 ILE A CA 1
ATOM 2668 C C . ILE A 1 337 ? 8.616 6.051 26.029 1.00 97.12 337 ILE A C 1
ATOM 2670 O O . ILE A 1 337 ? 8.106 5.031 26.487 1.00 97.12 337 ILE A O 1
ATOM 2674 N N . GLN A 1 338 ? 9.853 6.047 25.538 1.00 95.44 338 GLN A N 1
ATOM 2675 C CA . GLN A 1 338 ? 10.649 4.832 25.375 1.00 95.44 338 GLN A CA 1
ATOM 2676 C C . GLN A 1 338 ? 10.820 4.091 26.707 1.00 95.44 338 GLN A C 1
ATOM 2678 O O . GLN A 1 338 ? 10.529 2.901 26.788 1.00 95.44 338 GLN A O 1
ATOM 2683 N N . ARG A 1 339 ? 11.178 4.781 27.800 1.00 95.88 339 ARG A N 1
ATOM 2684 C CA . ARG A 1 339 ? 11.305 4.147 29.131 1.00 95.88 339 ARG A CA 1
ATOM 2685 C C . ARG A 1 339 ? 10.009 3.502 29.624 1.00 95.88 339 ARG A C 1
ATOM 2687 O O . ARG A 1 339 ? 10.067 2.538 30.384 1.00 95.88 339 ARG A O 1
ATOM 2694 N N . THR A 1 340 ? 8.861 4.035 29.218 1.00 94.75 340 THR A N 1
ATOM 2695 C CA . THR A 1 340 ? 7.542 3.551 29.646 1.00 94.75 340 THR A CA 1
ATOM 2696 C C . THR A 1 340 ? 7.023 2.420 28.757 1.00 94.75 340 THR A C 1
ATOM 2698 O O . THR A 1 340 ? 6.377 1.492 29.253 1.00 94.75 340 THR A O 1
ATOM 2701 N N . HIS A 1 341 ? 7.294 2.492 27.452 1.00 95.25 341 HIS A N 1
ATOM 2702 C CA . HIS A 1 341 ? 6.633 1.675 26.435 1.00 95.25 341 HIS A CA 1
ATOM 2703 C C . HIS A 1 341 ? 7.532 0.638 25.765 1.00 95.25 341 HIS A C 1
ATOM 2705 O O . HIS A 1 341 ? 6.979 -0.205 25.077 1.00 95.25 341 HIS A O 1
ATOM 2711 N N . ILE A 1 342 ? 8.851 0.603 26.005 1.00 92.12 342 ILE A N 1
ATOM 2712 C CA . ILE A 1 342 ? 9.771 -0.274 25.248 1.00 92.12 342 ILE A CA 1
ATOM 2713 C C . ILE A 1 342 ? 9.365 -1.758 25.229 1.00 92.12 342 ILE A C 1
ATOM 2715 O O . ILE A 1 342 ? 9.542 -2.437 24.227 1.00 92.12 342 ILE A O 1
ATOM 2719 N N . HIS A 1 343 ? 8.771 -2.273 26.311 1.00 91.56 343 HIS A N 1
ATOM 2720 C CA . HIS A 1 343 ? 8.283 -3.659 26.374 1.00 91.56 343 HIS A CA 1
ATOM 2721 C C . HIS A 1 343 ? 6.984 -3.903 25.590 1.00 91.56 343 HIS A C 1
ATOM 2723 O O . HIS A 1 343 ? 6.654 -5.056 25.310 1.00 91.56 343 HIS A O 1
ATOM 2729 N N . GLY A 1 344 ? 6.249 -2.834 25.287 1.00 92.50 344 GLY A N 1
ATOM 2730 C CA . GLY A 1 344 ? 5.055 -2.798 24.446 1.00 92.50 344 GLY A CA 1
ATOM 2731 C C . GLY A 1 344 ? 5.305 -2.266 23.029 1.00 92.50 344 GLY A C 1
ATOM 2732 O O . GLY A 1 344 ? 4.369 -2.245 22.235 1.00 92.50 344 GLY A O 1
ATOM 2733 N N . SER A 1 345 ? 6.527 -1.838 22.700 1.00 94.31 345 SER A N 1
ATOM 2734 C CA . SER A 1 345 ? 6.912 -1.439 21.345 1.00 94.31 345 SER A CA 1
ATOM 2735 C C . SER A 1 345 ? 7.185 -2.690 20.499 1.00 94.31 345 SER A C 1
ATOM 2737 O O . SER A 1 345 ? 7.960 -3.547 20.936 1.00 94.31 345 SER A O 1
ATOM 2739 N N . PRO A 1 346 ? 6.569 -2.838 19.315 1.00 92.75 346 PRO A N 1
ATOM 2740 C CA . PRO A 1 346 ? 6.864 -3.943 18.408 1.00 92.75 346 PRO A CA 1
ATOM 2741 C C . PRO A 1 346 ? 8.335 -3.982 17.973 1.00 92.75 346 PRO A C 1
ATOM 2743 O O . PRO A 1 346 ? 8.892 -2.972 17.547 1.00 92.75 346 PRO A O 1
ATOM 2746 N N . ASP A 1 347 ? 8.948 -5.162 18.044 1.00 90.38 347 ASP A N 1
ATOM 2747 C CA . ASP A 1 347 ? 10.314 -5.421 17.577 1.00 90.38 347 ASP A CA 1
ATOM 2748 C C . ASP A 1 347 ? 10.324 -6.531 16.514 1.00 90.38 347 ASP A C 1
ATOM 2750 O O . ASP A 1 347 ? 9.391 -7.330 16.418 1.00 90.38 347 ASP A O 1
ATOM 2754 N N . GLY A 1 348 ? 11.384 -6.592 15.713 1.00 87.75 348 GLY A N 1
ATOM 2755 C CA . GLY A 1 348 ? 11.485 -7.475 14.556 1.00 87.75 348 GLY A CA 1
ATOM 2756 C C . GLY A 1 348 ? 10.933 -6.847 13.270 1.00 87.75 348 GLY A C 1
ATOM 2757 O O . GLY A 1 348 ? 10.736 -5.637 13.196 1.00 87.75 348 GLY A O 1
ATOM 2758 N N . PRO A 1 349 ? 10.739 -7.649 12.213 1.00 87.44 349 PRO A N 1
ATOM 2759 C CA . PRO A 1 349 ? 10.363 -7.131 10.906 1.00 87.44 349 PRO A CA 1
ATOM 2760 C C . PRO A 1 349 ? 8.884 -6.746 10.839 1.00 87.44 349 PRO A C 1
ATOM 2762 O O . PRO A 1 349 ? 8.030 -7.632 10.908 1.00 87.44 349 PRO A O 1
ATOM 2765 N N . TRP A 1 350 ? 8.553 -5.469 10.622 1.00 89.69 350 TRP A N 1
ATOM 2766 C CA . TRP A 1 350 ? 7.155 -5.047 10.518 1.00 89.69 350 TRP A CA 1
ATOM 2767 C C . TRP A 1 350 ? 6.925 -3.760 9.709 1.00 89.69 350 TRP A C 1
ATOM 2769 O O . TRP A 1 350 ? 7.675 -2.798 9.750 1.00 89.69 350 TRP A O 1
ATOM 2779 N N . PHE A 1 351 ? 5.811 -3.713 8.988 1.00 92.50 351 PHE A N 1
ATOM 2780 C CA . PHE A 1 351 ? 5.284 -2.481 8.401 1.00 92.50 351 PHE A CA 1
ATOM 2781 C C . PHE A 1 351 ? 3.795 -2.393 8.710 1.00 92.50 351 PHE A C 1
ATOM 2783 O O . PHE A 1 351 ? 3.058 -3.333 8.393 1.00 92.50 351 PHE A O 1
ATOM 2790 N N . PHE A 1 352 ? 3.357 -1.310 9.356 1.00 95.38 352 PHE A N 1
ATOM 2791 C CA . PHE A 1 352 ? 1.938 -1.077 9.618 1.00 95.38 352 PHE A CA 1
ATOM 2792 C C . PHE A 1 352 ? 1.327 -0.192 8.552 1.00 95.38 352 PHE A C 1
ATOM 2794 O O . PHE A 1 352 ? 1.880 0.857 8.227 1.00 95.38 352 PHE A O 1
ATOM 2801 N N . ILE A 1 353 ? 0.139 -0.585 8.097 1.00 97.25 353 ILE A N 1
ATOM 2802 C CA . ILE A 1 353 ? -0.779 0.302 7.394 1.00 97.25 353 ILE A CA 1
ATOM 2803 C C . ILE A 1 353 ? -2.057 0.395 8.226 1.00 97.25 353 ILE A C 1
ATOM 2805 O O . ILE A 1 353 ? -2.633 -0.627 8.606 1.00 97.25 353 ILE A O 1
ATOM 2809 N N . ILE A 1 354 ? -2.485 1.619 8.524 1.00 98.19 354 ILE A N 1
ATOM 2810 C CA . ILE A 1 354 ? -3.651 1.900 9.361 1.00 98.19 354 ILE A CA 1
ATOM 2811 C C . ILE A 1 354 ? -4.616 2.781 8.577 1.00 98.19 354 ILE A C 1
ATOM 2813 O O . ILE A 1 354 ? -4.258 3.893 8.198 1.00 98.19 354 ILE A O 1
ATOM 2817 N N . ALA A 1 355 ? -5.839 2.306 8.364 1.00 98.19 355 ALA A N 1
ATOM 2818 C CA . ALA A 1 355 ? -6.938 3.121 7.868 1.00 98.19 355 ALA A CA 1
ATOM 2819 C C . ALA A 1 355 ? -7.734 3.620 9.070 1.00 98.19 355 ALA A C 1
ATOM 2821 O O . ALA A 1 355 ? -7.985 2.861 10.006 1.00 98.19 355 ALA A O 1
ATOM 2822 N N . GLN A 1 356 ? -8.105 4.893 9.071 1.00 97.19 356 GLN A N 1
ATOM 2823 C CA . GLN A 1 356 ? -8.763 5.517 10.206 1.00 97.19 356 GLN A CA 1
ATOM 2824 C C . GLN A 1 356 ? -9.830 6.511 9.772 1.00 97.19 356 GLN A C 1
ATOM 2826 O O . GLN A 1 356 ? -9.569 7.410 8.973 1.00 97.19 356 GLN A O 1
ATOM 2831 N N . SER A 1 357 ? -11.000 6.397 10.393 1.00 95.38 357 SER A N 1
ATOM 2832 C CA . SER A 1 357 ? -12.012 7.445 10.390 1.00 95.38 357 SER A CA 1
ATOM 2833 C C . SER A 1 357 ? -11.747 8.392 11.561 1.00 95.38 357 SER A C 1
ATOM 2835 O O . SER A 1 357 ? -11.619 7.975 12.713 1.00 95.38 357 SER A O 1
ATOM 2837 N N . LYS A 1 358 ? -11.574 9.686 11.291 1.00 91.62 358 LYS A N 1
ATOM 2838 C CA . LYS A 1 358 ? -11.338 10.705 12.321 1.00 91.62 358 LYS A CA 1
ATOM 2839 C C . LYS A 1 358 ? -12.322 11.848 12.119 1.00 91.62 358 LYS A C 1
ATOM 2841 O O . LYS A 1 358 ? -11.971 12.914 11.611 1.00 91.62 358 LYS A O 1
ATOM 2846 N N . GLY A 1 359 ? -13.564 11.612 12.536 1.00 89.81 359 GLY A N 1
ATOM 2847 C CA . GLY A 1 359 ? -14.664 12.520 12.229 1.00 89.81 359 GLY A CA 1
ATOM 2848 C C . GLY A 1 359 ? -14.819 12.619 10.709 1.00 89.81 359 GLY A C 1
ATOM 2849 O O . GLY A 1 359 ? -14.938 11.584 10.065 1.00 89.81 359 GLY A O 1
ATOM 2850 N N . PRO A 1 360 ? -14.773 13.820 10.113 1.00 91.75 360 PRO A N 1
ATOM 2851 C CA . PRO A 1 360 ? -14.947 13.966 8.674 1.00 91.75 360 PRO A CA 1
ATOM 2852 C C . PRO A 1 360 ? -13.651 13.728 7.871 1.00 91.75 360 PRO A C 1
ATOM 2854 O O . PRO A 1 360 ? -13.691 13.751 6.644 1.00 91.75 360 PRO A O 1
ATOM 2857 N N . THR A 1 361 ? -12.506 13.533 8.539 1.00 96.75 361 THR A N 1
ATOM 2858 C CA . THR A 1 361 ? -11.226 13.215 7.891 1.00 96.75 361 THR A CA 1
ATOM 2859 C C . THR A 1 361 ? -11.051 11.705 7.772 1.00 96.75 361 THR A C 1
ATOM 2861 O O . THR A 1 361 ? -11.140 10.982 8.768 1.00 96.75 361 THR A O 1
ATOM 2864 N N . HIS A 1 362 ? -10.712 11.243 6.571 1.00 97.81 362 HIS A N 1
ATOM 2865 C CA . HIS A 1 362 ? -10.393 9.842 6.285 1.00 97.81 362 HIS A CA 1
ATOM 2866 C C . HIS A 1 362 ? -8.888 9.704 6.109 1.00 97.81 362 HIS A C 1
ATOM 2868 O O . HIS A 1 362 ? -8.292 10.442 5.336 1.00 97.81 362 HIS A O 1
ATOM 2874 N N . ARG A 1 363 ? -8.253 8.800 6.849 1.00 98.19 363 ARG A N 1
ATOM 2875 C CA . ARG A 1 363 ? -6.793 8.764 6.978 1.00 98.19 363 ARG A CA 1
ATOM 2876 C C . ARG A 1 363 ? -6.231 7.396 6.636 1.00 98.19 363 ARG A C 1
ATOM 2878 O O . ARG A 1 363 ? -6.723 6.391 7.143 1.00 98.19 363 ARG A O 1
ATOM 2885 N N . LEU A 1 364 ? -5.139 7.381 5.880 1.00 98.69 364 LEU A N 1
ATOM 2886 C CA . LEU A 1 364 ? -4.214 6.252 5.792 1.00 98.69 364 LEU A CA 1
ATOM 2887 C C . LEU A 1 364 ? -2.919 6.613 6.533 1.00 98.69 364 LEU A C 1
ATOM 2889 O O . LEU A 1 364 ? -2.460 7.749 6.463 1.00 98.69 364 LEU A O 1
ATOM 2893 N N . ILE A 1 365 ? -2.320 5.671 7.253 1.00 98.31 365 ILE A N 1
ATOM 2894 C CA . ILE A 1 365 ? -1.035 5.849 7.939 1.00 98.31 365 ILE A CA 1
ATOM 2895 C C . ILE A 1 365 ? -0.137 4.684 7.558 1.00 98.31 365 ILE A C 1
ATOM 2897 O O . ILE A 1 365 ? -0.562 3.541 7.706 1.00 98.31 365 ILE A O 1
ATOM 2901 N N . GLY A 1 366 ? 1.093 4.956 7.133 1.00 97.50 366 GLY A N 1
ATOM 2902 C CA . GLY A 1 366 ? 2.136 3.937 7.032 1.00 97.50 366 GLY A CA 1
ATOM 2903 C C . GLY A 1 366 ? 3.228 4.179 8.068 1.00 97.50 366 GLY A C 1
ATOM 2904 O O . GLY A 1 366 ? 3.730 5.297 8.170 1.00 97.50 366 GLY A O 1
ATOM 2905 N N . ILE A 1 367 ? 3.590 3.150 8.839 1.00 96.31 367 ILE A N 1
ATOM 2906 C CA . ILE A 1 367 ? 4.648 3.209 9.862 1.00 96.31 367 ILE A CA 1
ATOM 2907 C C . ILE A 1 367 ? 5.655 2.093 9.591 1.00 96.31 367 ILE A C 1
ATOM 2909 O O . ILE A 1 367 ? 5.294 0.915 9.619 1.00 96.31 367 ILE A O 1
ATOM 2913 N N . THR A 1 368 ? 6.909 2.473 9.353 1.00 93.19 368 THR A N 1
ATOM 2914 C CA . THR A 1 368 ? 8.011 1.537 9.086 1.00 93.19 368 THR A CA 1
ATOM 2915 C C . THR A 1 368 ? 8.712 1.122 10.378 1.00 93.19 368 THR A C 1
ATOM 2917 O O . THR A 1 368 ? 8.963 1.977 11.232 1.00 93.19 368 THR A O 1
ATOM 2920 N N . ASP A 1 369 ? 9.082 -0.158 10.510 1.00 89.81 369 ASP A N 1
ATOM 2921 C CA . ASP A 1 369 ? 9.937 -0.610 11.609 1.00 89.81 369 ASP A CA 1
ATOM 2922 C C . ASP A 1 369 ? 11.321 0.056 11.591 1.00 89.81 369 ASP A C 1
ATOM 2924 O O . ASP A 1 369 ? 11.841 0.480 10.555 1.00 89.81 369 ASP A O 1
ATOM 2928 N N . THR A 1 370 ? 11.937 0.139 12.768 1.00 86.88 370 THR A N 1
ATOM 2929 C CA . THR A 1 370 ? 13.221 0.823 12.987 1.00 86.88 370 THR A CA 1
ATOM 2930 C C . THR A 1 370 ? 14.410 0.109 12.345 1.00 86.88 370 THR A C 1
ATOM 2932 O O . THR A 1 370 ? 15.437 0.736 12.092 1.00 86.88 370 THR A O 1
ATOM 2935 N N . SER A 1 371 ? 14.281 -1.190 12.064 1.00 83.12 371 SER A N 1
ATOM 2936 C CA . SER A 1 371 ? 15.336 -2.021 11.481 1.00 83.12 371 SER A CA 1
ATOM 2937 C C . SER A 1 371 ? 15.210 -2.178 9.965 1.00 83.12 371 SER A C 1
ATOM 2939 O O . SER A 1 371 ? 16.115 -2.747 9.353 1.00 83.12 371 SER A O 1
ATOM 2941 N N . MET A 1 372 ? 14.134 -1.659 9.358 1.00 81.31 372 MET A N 1
ATOM 2942 C CA . MET A 1 372 ? 13.883 -1.707 7.918 1.00 81.31 372 MET A CA 1
ATOM 2943 C C . MET A 1 372 ? 13.988 -3.138 7.366 1.00 81.31 372 MET A C 1
ATOM 2945 O O . MET A 1 372 ? 14.734 -3.422 6.430 1.00 81.31 372 MET A O 1
ATOM 2949 N N . LEU A 1 373 ? 13.295 -4.086 8.002 1.00 81.06 373 LEU A N 1
ATOM 2950 C CA . LEU A 1 373 ? 13.415 -5.511 7.655 1.00 81.06 373 LEU A CA 1
ATOM 2951 C C . LEU A 1 373 ? 12.309 -6.003 6.712 1.00 81.06 373 LEU A C 1
ATOM 2953 O O . LEU A 1 373 ? 12.280 -7.186 6.347 1.00 81.06 373 LEU A O 1
ATOM 2957 N N . ARG A 1 374 ? 11.368 -5.129 6.343 1.00 81.69 374 ARG A N 1
ATOM 2958 C CA . ARG A 1 374 ? 10.286 -5.426 5.403 1.00 81.69 374 ARG A CA 1
ATOM 2959 C C . ARG A 1 374 ? 10.268 -4.407 4.269 1.00 81.69 374 ARG A C 1
ATOM 2961 O O . ARG A 1 374 ? 10.383 -3.212 4.537 1.00 81.69 374 ARG A O 1
ATOM 2968 N N . PRO A 1 375 ? 10.058 -4.870 3.023 1.00 82.88 375 PRO A N 1
ATOM 2969 C CA . PRO A 1 375 ? 9.923 -3.964 1.903 1.00 82.88 375 PRO A CA 1
ATOM 2970 C C . PRO A 1 375 ? 8.644 -3.148 2.091 1.00 82.88 375 PRO A C 1
ATOM 2972 O O . PRO A 1 375 ? 7.596 -3.670 2.501 1.00 82.88 375 PRO A O 1
ATOM 2975 N N . GLN A 1 376 ? 8.769 -1.855 1.833 1.00 90.31 376 GLN A N 1
ATOM 2976 C CA . GLN A 1 376 ? 7.687 -0.892 1.892 1.00 90.31 376 GLN A CA 1
ATOM 2977 C C . GLN A 1 376 ? 7.999 0.229 0.906 1.00 90.31 376 GLN A C 1
ATOM 2979 O O . GLN A 1 376 ? 9.156 0.633 0.794 1.00 90.31 376 GLN A O 1
ATOM 2984 N N . VAL A 1 377 ? 6.974 0.692 0.200 1.00 93.12 377 VAL A N 1
ATOM 2985 C CA . VAL A 1 377 ? 7.045 1.771 -0.781 1.00 93.12 377 VAL A CA 1
ATOM 2986 C C . VAL A 1 377 ? 5.889 2.725 -0.519 1.00 93.12 377 VAL A C 1
ATOM 2988 O O . VAL A 1 377 ? 4.727 2.312 -0.462 1.00 93.12 377 VAL A O 1
ATOM 2991 N N . PHE A 1 378 ? 6.206 4.006 -0.412 1.00 96.19 378 PHE A N 1
ATOM 2992 C CA . PHE A 1 378 ? 5.240 5.091 -0.428 1.00 96.19 378 PHE A CA 1
ATOM 2993 C C . PHE A 1 378 ? 5.188 5.719 -1.819 1.00 96.19 378 PHE A C 1
ATOM 2995 O O . PHE A 1 378 ? 6.190 5.735 -2.538 1.00 96.19 378 PHE A O 1
ATOM 3002 N N . ALA A 1 379 ? 4.024 6.231 -2.208 1.00 97.31 379 ALA A N 1
ATOM 3003 C CA . ALA A 1 379 ? 3.874 6.958 -3.462 1.00 97.31 379 ALA A CA 1
ATOM 3004 C C . ALA A 1 379 ? 2.732 7.970 -3.387 1.00 97.31 379 ALA A C 1
ATOM 3006 O O . ALA A 1 379 ? 1.793 7.792 -2.609 1.00 97.31 379 ALA A O 1
ATOM 3007 N N . TYR A 1 380 ? 2.772 8.991 -4.240 1.00 97.94 380 TYR A N 1
ATOM 3008 C CA . TYR A 1 380 ? 1.622 9.862 -4.477 1.00 97.94 380 TYR A CA 1
ATOM 3009 C C . TYR A 1 380 ? 1.545 10.308 -5.942 1.00 97.94 380 TYR A C 1
ATOM 3011 O O . TYR A 1 380 ? 2.552 10.358 -6.648 1.00 97.94 380 TYR A O 1
ATOM 3019 N N . GLN A 1 381 ? 0.336 10.622 -6.401 1.00 97.81 381 GLN A N 1
ATOM 3020 C CA . GLN A 1 381 ? 0.045 11.233 -7.697 1.00 97.81 381 GLN A CA 1
ATOM 3021 C C . GLN A 1 381 ? -0.971 12.357 -7.492 1.00 97.81 381 GLN A C 1
ATOM 3023 O O . GLN A 1 381 ? -1.941 12.169 -6.753 1.00 97.81 381 GLN A O 1
ATOM 3028 N N . ARG A 1 382 ? -0.775 13.503 -8.150 1.00 96.00 382 ARG A N 1
ATOM 3029 C CA . ARG A 1 382 ? -1.746 14.605 -8.140 1.00 96.00 382 ARG A CA 1
ATOM 3030 C C . ARG A 1 382 ? -1.970 15.165 -9.543 1.00 96.00 382 ARG A C 1
ATOM 3032 O O . ARG A 1 382 ? -1.085 15.789 -10.126 1.00 96.00 382 ARG A O 1
ATOM 3039 N N . GLY A 1 383 ? -3.186 14.964 -10.049 1.00 91.75 383 GLY A N 1
ATOM 3040 C CA . GLY A 1 383 ? -3.719 15.587 -11.261 1.00 91.75 383 GLY A CA 1
ATOM 3041 C C . GLY A 1 383 ? -4.963 16.415 -10.940 1.00 91.75 383 GLY A C 1
ATOM 3042 O O . GLY A 1 383 ? -4.944 17.239 -10.028 1.00 91.75 383 GLY A O 1
ATOM 3043 N N . GLU A 1 384 ? -6.062 16.154 -11.654 1.00 94.06 384 GLU A N 1
ATOM 3044 C CA . GLU A 1 384 ? -7.394 16.683 -11.300 1.00 94.06 384 GLU A CA 1
ATOM 3045 C C . GLU A 1 384 ? -7.928 16.091 -9.983 1.00 94.06 384 GLU A C 1
ATOM 3047 O O . GLU A 1 384 ? -8.803 16.675 -9.351 1.00 94.06 384 GLU A O 1
ATOM 3052 N N . ALA A 1 385 ? -7.413 14.925 -9.585 1.00 95.50 385 ALA A N 1
ATOM 3053 C CA . ALA A 1 385 ? -7.608 14.316 -8.277 1.00 95.50 385 ALA A CA 1
ATOM 3054 C C . ALA A 1 385 ? -6.257 13.816 -7.752 1.00 95.50 385 ALA A C 1
ATOM 3056 O O . ALA A 1 385 ? -5.377 13.434 -8.536 1.00 95.50 385 ALA A O 1
ATOM 3057 N N . ALA A 1 386 ? -6.097 13.803 -6.433 1.00 97.62 386 ALA A N 1
ATOM 3058 C CA . ALA A 1 386 ? -4.932 13.234 -5.776 1.00 97.62 386 ALA A CA 1
ATOM 3059 C C . ALA A 1 386 ? -5.198 11.838 -5.201 1.00 97.62 386 ALA A C 1
ATOM 3061 O O . ALA A 1 386 ? -6.303 11.498 -4.755 1.00 97.62 386 ALA A O 1
ATOM 3062 N N . ILE A 1 387 ? -4.145 11.026 -5.196 1.00 98.62 387 ILE A N 1
ATOM 3063 C CA . ILE A 1 387 ? -4.124 9.696 -4.597 1.00 98.62 387 ILE A CA 1
ATOM 3064 C C . ILE A 1 387 ? -2.731 9.399 -4.039 1.00 98.62 387 ILE A C 1
ATOM 3066 O O . ILE A 1 387 ? -1.718 9.725 -4.658 1.00 98.62 387 ILE A O 1
ATOM 3070 N N . ALA A 1 388 ? -2.672 8.776 -2.867 1.00 98.56 388 ALA A N 1
ATOM 3071 C CA . ALA A 1 388 ? -1.432 8.335 -2.245 1.00 98.56 388 ALA A CA 1
ATOM 3072 C C . ALA A 1 388 ? -1.520 6.895 -1.757 1.00 98.56 388 ALA A C 1
ATOM 3074 O O . ALA A 1 388 ? -2.611 6.365 -1.548 1.00 98.56 388 ALA A O 1
ATOM 3075 N N . PHE A 1 389 ? -0.356 6.269 -1.590 1.00 98.31 389 PHE A N 1
ATOM 3076 C CA . PHE A 1 389 ? -0.229 4.836 -1.390 1.00 98.31 389 PHE A CA 1
ATOM 3077 C C . PHE A 1 389 ? 0.801 4.460 -0.328 1.00 98.31 389 PHE A C 1
ATOM 3079 O O . PHE A 1 389 ? 1.816 5.129 -0.133 1.00 98.31 389 PHE A O 1
ATOM 3086 N N . CYS A 1 390 ? 0.551 3.305 0.281 1.00 96.00 390 CYS A N 1
ATOM 3087 C CA . CYS A 1 390 ? 1.501 2.500 1.038 1.00 96.00 390 CYS A CA 1
ATOM 3088 C C . CYS A 1 390 ? 1.446 1.080 0.473 1.00 96.00 390 CYS A C 1
ATOM 3090 O O . CYS A 1 390 ? 0.390 0.456 0.509 1.00 96.00 390 CYS A O 1
ATOM 3092 N N . GLY A 1 391 ? 2.541 0.541 -0.044 1.00 93.44 391 GLY A N 1
ATOM 3093 C CA . GLY A 1 391 ? 2.576 -0.810 -0.608 1.00 93.44 391 GLY A CA 1
ATOM 3094 C C . GLY A 1 391 ? 3.750 -1.610 -0.074 1.00 93.44 391 GLY A C 1
ATOM 3095 O O . GLY A 1 391 ? 4.761 -1.037 0.314 1.00 93.44 391 GLY A O 1
ATOM 3096 N N . SER A 1 392 ? 3.650 -2.940 -0.074 1.00 89.25 392 SER A N 1
ATOM 3097 C CA . SER A 1 392 ? 4.820 -3.785 0.203 1.00 89.25 392 SER A CA 1
ATOM 3098 C C . SER A 1 392 ? 5.869 -3.716 -0.905 1.00 89.25 392 SER A C 1
ATOM 3100 O O . SER A 1 392 ? 7.042 -3.915 -0.634 1.00 89.25 392 SER A O 1
ATOM 3102 N N . GLU A 1 393 ? 5.458 -3.474 -2.150 1.00 89.75 393 GLU A N 1
ATOM 3103 C CA . GLU A 1 393 ? 6.345 -3.378 -3.311 1.00 89.75 393 GLU A CA 1
ATOM 3104 C C . GLU A 1 393 ? 5.727 -2.425 -4.348 1.00 89.75 393 GLU A C 1
ATOM 3106 O O . GLU A 1 393 ? 4.531 -2.141 -4.312 1.00 89.75 393 GLU A O 1
ATOM 3111 N N . LYS A 1 394 ? 6.514 -1.931 -5.304 1.00 93.00 394 LYS A N 1
ATOM 3112 C CA . LYS A 1 394 ? 6.069 -0.895 -6.253 1.00 93.00 394 LYS A CA 1
ATOM 3113 C C . LYS A 1 394 ? 4.968 -1.379 -7.204 1.00 93.00 394 LYS A C 1
ATOM 3115 O O . LYS A 1 394 ? 4.041 -0.628 -7.494 1.00 93.00 394 LYS A O 1
ATOM 3120 N N . GLN A 1 395 ? 5.041 -2.622 -7.683 1.00 93.38 395 GLN A N 1
ATOM 3121 C CA . GLN A 1 395 ? 4.094 -3.153 -8.672 1.00 93.38 395 GLN A CA 1
ATOM 3122 C C . GLN A 1 395 ? 2.650 -3.142 -8.172 1.00 93.38 395 GLN A C 1
ATOM 3124 O O . GLN A 1 395 ? 1.730 -3.015 -8.970 1.00 93.38 395 GLN A O 1
ATOM 3129 N N . VAL A 1 396 ? 2.441 -3.248 -6.857 1.00 93.81 396 VAL A N 1
ATOM 3130 C CA . VAL A 1 396 ? 1.093 -3.296 -6.278 1.00 93.81 396 VAL A CA 1
ATOM 3131 C C . VAL A 1 396 ? 0.431 -1.921 -6.378 1.00 93.81 396 VAL A C 1
ATOM 3133 O O . VAL A 1 396 ? -0.777 -1.837 -6.567 1.00 93.81 396 VAL A O 1
ATOM 3136 N N . ILE A 1 397 ? 1.225 -0.848 -6.316 1.00 97.06 397 ILE A N 1
ATOM 3137 C CA . ILE A 1 397 ? 0.782 0.533 -6.536 1.00 97.06 397 ILE A CA 1
ATOM 3138 C C . ILE A 1 397 ? 0.516 0.749 -8.026 1.00 97.06 397 ILE A C 1
ATOM 3140 O O . ILE A 1 397 ? -0.543 1.247 -8.404 1.00 97.06 397 ILE A O 1
ATOM 3144 N N . ASP A 1 398 ? 1.452 0.320 -8.875 1.00 96.69 398 ASP A N 1
ATOM 3145 C CA . ASP A 1 398 ? 1.318 0.454 -10.328 1.00 96.69 398 ASP A CA 1
ATOM 3146 C C . ASP A 1 398 ? 0.084 -0.278 -10.863 1.00 96.69 398 ASP A C 1
ATOM 3148 O O . ASP A 1 398 ? -0.578 0.236 -11.754 1.00 96.69 398 ASP A O 1
ATOM 3152 N N . ALA A 1 399 ? -0.269 -1.437 -10.301 1.00 96.88 399 ALA A N 1
ATOM 3153 C CA . ALA A 1 399 ? -1.465 -2.186 -10.677 1.00 96.88 399 ALA A CA 1
ATOM 3154 C C . ALA A 1 399 ? -2.765 -1.409 -10.396 1.00 96.88 399 ALA A C 1
ATOM 3156 O O . ALA A 1 399 ? -3.666 -1.402 -11.235 1.00 96.88 399 ALA A O 1
ATOM 3157 N N . VAL A 1 400 ? -2.852 -0.715 -9.252 1.00 98.25 400 VAL A N 1
ATOM 3158 C CA . VAL A 1 400 ? -4.008 0.146 -8.940 1.00 98.25 400 VAL A CA 1
ATOM 3159 C C . VAL A 1 400 ? -4.072 1.322 -9.911 1.00 98.25 400 VAL A C 1
ATOM 3161 O O . VAL A 1 400 ? -5.125 1.605 -10.477 1.00 98.25 400 VAL A O 1
ATOM 3164 N N . LEU A 1 401 ? -2.938 1.986 -10.141 1.00 98.25 401 LEU A N 1
ATOM 3165 C CA . LEU A 1 401 ? -2.832 3.115 -11.064 1.00 98.25 401 LEU A CA 1
ATOM 3166 C C . LEU A 1 401 ? -3.126 2.720 -12.520 1.00 98.25 401 LEU A C 1
ATOM 3168 O O . LEU A 1 401 ? -3.787 3.468 -13.235 1.00 98.25 401 LEU A O 1
ATOM 3172 N N . GLU A 1 402 ? -2.687 1.539 -12.960 1.00 97.25 402 GLU A N 1
ATOM 3173 C CA . GLU A 1 402 ? -2.987 0.987 -14.284 1.00 97.25 402 GLU A CA 1
ATOM 3174 C C . GLU A 1 402 ? -4.488 0.722 -14.445 1.00 97.25 402 GLU A C 1
ATOM 3176 O O . GLU A 1 402 ? -5.072 1.118 -15.456 1.00 97.25 402 GLU A O 1
ATOM 3181 N N . SER A 1 403 ? -5.121 0.124 -13.431 1.00 97.88 403 SER A N 1
ATOM 3182 C CA . SER A 1 403 ? -6.566 -0.106 -13.418 1.00 97.88 403 SER A CA 1
ATOM 3183 C C . SER A 1 403 ? -7.350 1.211 -13.453 1.00 97.88 403 SER A C 1
ATOM 3185 O O . SER A 1 403 ? -8.221 1.380 -14.307 1.00 97.88 403 SER A O 1
ATOM 3187 N N . LEU A 1 404 ? -7.003 2.179 -12.596 1.00 97.94 404 LEU A N 1
ATOM 3188 C CA . LEU A 1 404 ? -7.645 3.497 -12.555 1.00 97.94 404 LEU A CA 1
ATOM 3189 C C . LEU A 1 404 ? -7.503 4.247 -13.883 1.00 97.94 404 LEU A C 1
ATOM 3191 O O . LEU A 1 404 ? -8.502 4.682 -14.448 1.00 97.94 404 LEU A O 1
ATOM 3195 N N . ALA A 1 405 ? -6.287 4.344 -14.424 1.00 96.88 405 ALA A N 1
ATOM 3196 C CA . ALA A 1 405 ? -6.015 5.064 -15.668 1.00 96.88 405 ALA A CA 1
ATOM 3197 C C . ALA A 1 405 ? -6.723 4.458 -16.896 1.00 96.88 405 ALA A C 1
ATOM 3199 O O . ALA A 1 405 ? -6.862 5.127 -17.923 1.00 96.88 405 ALA A O 1
ATOM 3200 N N . SER A 1 406 ? -7.161 3.195 -16.813 1.00 96.69 406 SER A N 1
ATOM 3201 C CA . SER A 1 406 ? -7.922 2.539 -17.880 1.00 96.69 406 SER A CA 1
ATOM 3202 C C . SER A 1 406 ? -9.385 3.001 -17.967 1.00 96.69 406 SER A C 1
ATOM 3204 O O . SER A 1 406 ? -9.973 2.948 -19.049 1.00 96.69 406 SER A O 1
ATOM 3206 N N . GLU A 1 407 ? -9.952 3.501 -16.864 1.00 96.06 407 GLU A N 1
ATOM 3207 C CA . GLU A 1 407 ? -11.356 3.931 -16.764 1.00 96.06 407 GLU A CA 1
ATOM 3208 C C . GLU A 1 407 ? -11.502 5.440 -16.493 1.00 96.06 407 GLU A C 1
ATOM 3210 O O . GLU A 1 407 ? -12.497 6.044 -16.897 1.00 96.06 407 GLU A O 1
ATOM 3215 N N . ASP A 1 408 ? -10.508 6.067 -15.859 1.00 95.38 408 ASP A N 1
ATOM 3216 C CA . ASP A 1 408 ? -10.556 7.447 -15.385 1.00 95.38 408 ASP A CA 1
ATOM 3217 C C . ASP A 1 408 ? -9.318 8.247 -15.822 1.00 95.38 408 ASP A C 1
ATOM 3219 O O . ASP A 1 408 ? -8.189 8.005 -15.396 1.00 95.38 408 ASP A O 1
ATOM 3223 N N . LYS A 1 409 ? -9.546 9.255 -16.672 1.00 93.56 409 LYS A N 1
ATOM 3224 C CA . LYS A 1 409 ? -8.489 10.090 -17.265 1.00 93.56 409 LYS A CA 1
ATOM 3225 C C . LYS A 1 409 ? -7.808 11.029 -16.272 1.00 93.56 409 LYS A C 1
ATOM 3227 O O . LYS A 1 409 ? -6.757 11.573 -16.612 1.00 93.56 409 LYS A O 1
ATOM 3232 N N . ARG A 1 410 ? -8.384 11.209 -15.079 1.00 95.38 410 ARG A N 1
ATOM 3233 C CA . ARG A 1 410 ? -7.766 11.983 -13.996 1.00 95.38 410 ARG A CA 1
ATOM 3234 C C . ARG A 1 410 ? -6.481 11.323 -13.498 1.00 95.38 410 ARG A C 1
ATOM 3236 O O . ARG A 1 410 ? -5.625 12.023 -12.963 1.00 95.38 410 ARG A O 1
ATOM 3243 N N . PHE A 1 411 ? -6.338 10.009 -13.708 1.00 97.00 411 PHE A N 1
ATOM 3244 C CA . PHE A 1 411 ? -5.190 9.231 -13.259 1.00 97.00 411 PHE A CA 1
ATOM 3245 C C . PHE A 1 411 ? -4.270 8.741 -14.383 1.00 97.00 411 PHE A C 1
ATOM 3247 O O . PHE A 1 411 ? -4.635 8.513 -15.538 1.00 97.00 411 PHE A O 1
ATOM 3254 N N . TRP A 1 412 ? -3.022 8.603 -13.963 1.00 97.19 412 TRP A N 1
ATOM 3255 C CA . TRP A 1 412 ? -1.846 8.014 -14.583 1.00 97.19 412 TRP A CA 1
ATOM 3256 C C . TRP A 1 412 ? -1.466 6.582 -14.278 1.00 97.19 412 TRP A C 1
ATOM 3258 O O . TRP A 1 412 ? -1.592 6.226 -13.116 1.00 97.19 412 TRP A O 1
ATOM 3268 N N . ARG A 1 413 ? -0.794 5.835 -15.165 1.00 96.25 413 ARG A N 1
ATOM 3269 C CA . ARG A 1 413 ? -0.163 4.552 -14.780 1.00 96.25 413 ARG A CA 1
ATOM 3270 C C . ARG A 1 413 ? 1.091 4.701 -13.898 1.00 96.25 413 ARG A C 1
ATOM 3272 O O . ARG A 1 413 ? 1.619 3.706 -13.417 1.00 96.25 413 ARG A O 1
ATOM 3279 N N . ARG A 1 414 ? 1.599 5.925 -13.705 1.00 95.75 414 ARG A N 1
ATOM 3280 C CA . ARG A 1 414 ? 2.845 6.210 -12.972 1.00 95.75 414 ARG A CA 1
ATOM 3281 C C . ARG A 1 414 ? 2.620 7.283 -11.914 1.00 95.75 414 ARG A C 1
ATOM 3283 O O . ARG A 1 414 ? 2.129 8.358 -12.246 1.00 95.75 414 ARG A O 1
ATOM 3290 N N . ALA A 1 415 ? 3.003 7.021 -10.668 1.00 97.12 415 ALA A N 1
ATOM 3291 C CA . ALA A 1 415 ? 2.955 8.031 -9.613 1.00 97.12 415 ALA A CA 1
ATOM 3292 C C . ALA A 1 415 ? 3.947 9.177 -9.886 1.00 97.12 415 ALA A C 1
ATOM 3294 O O . ALA A 1 415 ? 4.897 9.018 -10.661 1.00 97.12 415 ALA A O 1
ATOM 3295 N N . ASP A 1 416 ? 3.717 10.328 -9.258 1.00 97.00 416 ASP A N 1
ATOM 3296 C CA . ASP A 1 416 ? 4.629 11.471 -9.333 1.00 97.00 416 ASP A CA 1
ATOM 3297 C C . ASP A 1 416 ? 5.944 11.192 -8.612 1.00 97.00 416 ASP A C 1
ATOM 3299 O O . ASP A 1 416 ? 7.016 11.443 -9.160 1.00 97.00 416 ASP A O 1
ATOM 3303 N N . GLU A 1 417 ? 5.844 10.589 -7.434 1.00 95.38 417 GLU A N 1
ATOM 3304 C CA . GLU A 1 417 ? 6.964 10.233 -6.572 1.00 95.38 417 GLU A CA 1
ATOM 3305 C C . GLU A 1 417 ? 6.760 8.820 -6.019 1.00 95.38 417 GLU A C 1
ATOM 3307 O O . GLU A 1 417 ? 5.635 8.410 -5.715 1.00 95.38 417 GLU A O 1
ATOM 3312 N N . TYR A 1 418 ? 7.867 8.095 -5.865 1.00 94.38 418 TYR A N 1
ATOM 3313 C CA . TYR A 1 418 ? 7.952 6.835 -5.130 1.00 94.38 418 TYR A CA 1
ATOM 3314 C C . TYR A 1 418 ? 9.139 6.943 -4.180 1.00 94.38 418 TYR A C 1
ATOM 3316 O O . TYR A 1 418 ? 10.215 7.353 -4.606 1.00 94.38 418 TYR A O 1
ATOM 3324 N N . TRP A 1 419 ? 8.983 6.539 -2.925 1.00 93.00 419 TRP A N 1
ATOM 3325 C CA . TRP A 1 419 ? 10.095 6.552 -1.980 1.00 93.00 419 TRP A CA 1
ATOM 3326 C C . TRP A 1 419 ? 9.975 5.450 -0.937 1.00 93.00 419 TRP A C 1
ATOM 3328 O O . TRP A 1 419 ? 8.892 4.957 -0.623 1.00 93.00 419 TRP A O 1
ATOM 3338 N N . ASN A 1 420 ? 11.126 5.100 -0.375 1.00 90.00 420 ASN A N 1
ATOM 3339 C CA . ASN A 1 420 ? 11.237 4.274 0.817 1.00 90.00 420 ASN A CA 1
ATOM 3340 C C . ASN A 1 420 ? 11.645 5.193 1.971 1.00 90.00 420 ASN A C 1
ATOM 3342 O O . ASN A 1 420 ? 12.320 6.200 1.765 1.00 90.00 420 ASN A O 1
ATOM 3346 N N . ALA A 1 421 ? 11.280 4.834 3.192 1.00 89.25 421 ALA A N 1
ATOM 3347 C CA . ALA A 1 421 ? 11.559 5.636 4.374 1.00 89.25 421 ALA A CA 1
ATOM 3348 C C . ALA A 1 421 ? 12.038 4.769 5.527 1.00 89.25 421 ALA A C 1
ATOM 3350 O O . ALA A 1 421 ? 11.591 3.634 5.701 1.00 89.25 421 ALA A O 1
ATOM 3351 N N . ARG A 1 422 ? 12.965 5.319 6.309 1.00 89.06 422 ARG A N 1
ATOM 3352 C CA . ARG A 1 422 ? 13.610 4.612 7.411 1.00 89.06 422 ARG A CA 1
ATOM 3353 C C . ARG A 1 422 ? 12.878 4.855 8.715 1.00 89.06 422 ARG A C 1
ATOM 3355 O O . ARG A 1 422 ? 12.824 5.993 9.179 1.00 89.06 422 ARG A O 1
ATOM 3362 N N . GLY A 1 423 ? 12.367 3.783 9.319 1.00 89.62 423 GLY A N 1
ATOM 3363 C CA . GLY A 1 423 ? 11.700 3.840 10.616 1.00 89.62 423 GLY A CA 1
ATOM 3364 C C . GLY A 1 423 ? 12.565 4.530 11.666 1.00 89.62 423 GLY A C 1
ATOM 3365 O O . GLY A 1 423 ? 13.761 4.263 11.785 1.00 89.62 423 GLY A O 1
ATOM 3366 N N . GLY A 1 424 ? 11.962 5.461 12.403 1.00 89.12 424 GLY A N 1
ATOM 3367 C CA . GLY A 1 424 ? 12.643 6.212 13.451 1.00 89.12 424 GLY A CA 1
ATOM 3368 C C . GLY A 1 424 ? 13.607 7.293 12.955 1.00 89.12 424 GLY A C 1
ATOM 3369 O O . GLY A 1 424 ? 14.314 7.848 13.793 1.00 89.12 424 GLY A O 1
ATOM 3370 N N . SER A 1 425 ? 13.642 7.629 11.655 1.00 93.50 425 SER A N 1
ATOM 3371 C CA . SER A 1 425 ? 14.534 8.686 11.160 1.00 93.50 425 SER A CA 1
ATOM 3372 C C . SER A 1 425 ? 14.288 10.034 11.852 1.00 93.50 425 SER A C 1
ATOM 3374 O O . SER A 1 425 ? 13.145 10.431 12.049 1.00 93.50 425 SER A O 1
ATOM 3376 N N . TYR A 1 426 ? 15.342 10.798 12.147 1.00 94.50 426 TYR A N 1
ATOM 3377 C CA . TYR A 1 426 ? 15.206 12.161 12.682 1.00 94.50 426 TYR A CA 1
ATOM 3378 C C . TYR A 1 426 ? 14.669 13.177 11.660 1.00 94.50 426 TYR A C 1
ATOM 3380 O O . TYR A 1 426 ? 14.370 14.307 12.036 1.00 94.50 426 TYR A O 1
ATOM 3388 N N . THR A 1 427 ? 14.581 12.799 10.379 1.00 93.50 427 THR A N 1
ATOM 3389 C CA . THR A 1 427 ? 14.141 13.688 9.287 1.00 93.50 427 THR A CA 1
ATOM 3390 C C . THR A 1 427 ? 12.646 13.591 8.999 1.00 93.50 427 THR A C 1
ATOM 3392 O O . THR A 1 427 ? 12.003 14.613 8.810 1.00 93.50 427 THR A O 1
ATOM 3395 N N . ASP A 1 428 ? 12.073 12.387 9.028 1.00 94.06 428 ASP A N 1
ATOM 3396 C CA . ASP A 1 428 ? 10.648 12.156 8.746 1.00 94.06 428 ASP A CA 1
ATOM 3397 C C . ASP A 1 428 ? 9.978 11.128 9.680 1.00 94.06 428 ASP A C 1
ATOM 3399 O O . ASP A 1 428 ? 8.763 10.926 9.634 1.00 94.06 428 ASP A O 1
ATOM 3403 N N . GLY A 1 429 ? 10.752 10.467 10.545 1.00 93.69 429 GLY A N 1
ATOM 3404 C CA . GLY A 1 429 ? 10.289 9.401 11.427 1.00 93.69 429 GLY A CA 1
ATOM 3405 C C . GLY A 1 429 ? 10.024 8.051 10.762 1.00 93.69 429 GLY A C 1
ATOM 3406 O O . GLY A 1 429 ? 9.658 7.112 11.469 1.00 93.69 429 GLY A O 1
ATOM 3407 N N . GLY A 1 430 ? 10.186 7.932 9.442 1.00 93.94 430 GLY A N 1
ATOM 3408 C CA . GLY A 1 430 ? 9.836 6.742 8.666 1.00 93.94 430 GLY A CA 1
ATOM 3409 C C . GLY A 1 430 ? 8.340 6.441 8.627 1.00 93.94 430 GLY A C 1
ATOM 3410 O O . GLY A 1 430 ? 7.952 5.284 8.426 1.00 93.94 430 GLY A O 1
ATOM 3411 N N . ALA A 1 431 ? 7.508 7.456 8.870 1.00 96.75 431 ALA A N 1
ATOM 3412 C CA . ALA A 1 431 ? 6.063 7.328 8.937 1.00 96.75 431 ALA A CA 1
ATOM 3413 C C . ALA A 1 431 ? 5.367 8.513 8.267 1.00 96.75 431 ALA A C 1
ATOM 3415 O O . ALA A 1 431 ? 5.747 9.666 8.475 1.00 96.75 431 ALA A O 1
ATOM 3416 N N . PHE A 1 432 ? 4.314 8.215 7.507 1.00 98.06 432 PHE A N 1
ATOM 3417 C CA . PHE A 1 432 ? 3.542 9.203 6.758 1.00 98.06 432 PHE A CA 1
ATOM 3418 C C . PHE A 1 432 ? 2.051 9.001 6.988 1.00 98.06 432 PHE A C 1
ATOM 3420 O O . PHE A 1 432 ? 1.564 7.872 7.090 1.00 98.06 432 PHE A O 1
ATOM 3427 N N . LEU A 1 433 ? 1.338 10.117 7.085 1.00 98.38 433 LEU A N 1
ATOM 3428 C CA . LEU A 1 433 ? -0.108 10.182 7.195 1.00 98.38 433 LEU A CA 1
ATOM 3429 C C . LEU A 1 433 ? -0.644 10.811 5.912 1.00 98.38 433 LEU A C 1
ATOM 3431 O O . LEU A 1 433 ? -0.143 11.851 5.489 1.00 98.38 433 LEU A O 1
ATOM 3435 N N . PHE A 1 434 ? -1.670 10.197 5.340 1.00 98.38 434 PHE A N 1
ATOM 3436 C CA . PHE A 1 434 ? -2.366 10.636 4.137 1.00 98.38 434 PHE A CA 1
ATOM 3437 C C . PHE A 1 434 ? -3.805 10.955 4.534 1.00 98.38 434 PHE A C 1
ATOM 3439 O O . PHE A 1 434 ? -4.642 10.055 4.653 1.00 98.38 434 PHE A O 1
ATOM 3446 N N . ASP A 1 435 ? -4.060 12.227 4.818 1.00 98.44 435 ASP A N 1
ATOM 3447 C CA . ASP A 1 435 ? -5.355 12.718 5.271 1.00 98.44 435 ASP A CA 1
ATOM 3448 C C . ASP A 1 435 ? -6.179 13.194 4.091 1.00 98.44 435 ASP A C 1
ATOM 3450 O O . ASP A 1 435 ? -5.779 14.104 3.380 1.00 98.44 435 ASP A O 1
ATOM 3454 N N . ILE A 1 436 ? -7.364 12.628 3.925 1.00 98.38 436 ILE A N 1
ATOM 3455 C CA . ILE A 1 436 ? -8.395 13.146 3.040 1.00 98.38 436 ILE A CA 1
ATOM 3456 C C . ILE A 1 436 ? -9.291 14.054 3.884 1.00 98.38 436 ILE A C 1
ATOM 3458 O O . ILE A 1 436 ? -10.105 13.587 4.688 1.00 98.38 436 ILE A O 1
ATOM 3462 N N . VAL A 1 437 ? -9.082 15.361 3.753 1.00 97.25 437 VAL A N 1
ATOM 3463 C CA . VAL A 1 437 ? -9.719 16.406 4.560 1.00 97.25 437 VAL A CA 1
ATOM 3464 C C . VAL A 1 437 ? -10.852 17.053 3.758 1.00 97.25 437 VAL A C 1
ATOM 3466 O O . VAL A 1 437 ? -10.642 17.372 2.593 1.00 97.25 437 VAL A O 1
ATOM 3469 N N . PRO A 1 438 ? -12.045 17.277 4.334 1.00 95.69 438 PRO A N 1
ATOM 3470 C CA . PRO A 1 438 ? -13.101 18.021 3.652 1.00 95.69 438 PRO A CA 1
ATOM 3471 C C . PRO A 1 438 ? -12.693 19.467 3.364 1.00 95.69 438 PRO A C 1
ATOM 3473 O O . PRO A 1 438 ? -12.106 20.130 4.221 1.00 95.69 438 PRO A O 1
ATOM 3476 N N . THR A 1 439 ? -13.082 19.975 2.201 1.00 95.31 439 THR A N 1
ATOM 3477 C CA . THR A 1 439 ? -12.890 21.373 1.795 1.00 95.31 439 THR A CA 1
ATOM 3478 C C . THR A 1 439 ? -14.185 22.181 1.952 1.00 95.31 439 THR A C 1
ATOM 3480 O O . THR A 1 439 ? -15.282 21.628 2.063 1.00 95.31 439 THR A O 1
ATOM 3483 N N . GLU A 1 440 ? -14.085 23.515 1.986 1.00 92.44 440 GLU A N 1
ATOM 3484 C CA . GLU A 1 440 ? -15.245 24.406 2.195 1.00 92.44 440 GLU A CA 1
ATOM 3485 C C . GLU A 1 440 ? -16.302 24.318 1.077 1.00 92.44 440 GLU A C 1
ATOM 3487 O O . GLU A 1 440 ? -17.482 24.575 1.315 1.00 92.44 440 GLU A O 1
ATOM 3492 N N . ASP A 1 441 ? -15.893 23.939 -0.134 1.00 91.75 441 ASP A N 1
ATOM 3493 C CA . ASP A 1 441 ? -16.755 23.742 -1.304 1.00 91.75 441 ASP A CA 1
ATOM 3494 C C . ASP A 1 441 ? -17.431 22.357 -1.346 1.00 91.75 441 ASP A C 1
ATOM 3496 O O . ASP A 1 441 ? -18.184 22.063 -2.276 1.00 91.75 441 ASP A O 1
ATOM 3500 N N . GLY A 1 442 ? -17.210 21.523 -0.323 1.00 87.50 442 GLY A N 1
ATOM 3501 C CA . GLY A 1 442 ? -17.783 20.182 -0.206 1.00 87.50 442 GLY A CA 1
ATOM 3502 C C . GLY A 1 442 ? -16.980 19.084 -0.909 1.00 87.50 442 GLY A C 1
ATOM 3503 O O . GLY A 1 442 ? -17.430 17.938 -0.931 1.00 87.50 442 GLY A O 1
ATOM 3504 N N . GLY A 1 443 ? -15.815 19.416 -1.471 1.00 93.62 443 GLY A N 1
ATOM 3505 C CA . GLY A 1 443 ? -14.832 18.451 -1.955 1.00 93.62 443 GLY A CA 1
ATOM 3506 C C . GLY A 1 443 ? -13.986 17.849 -0.830 1.00 93.62 443 GLY A C 1
ATOM 3507 O O . GLY A 1 443 ? -14.303 17.955 0.362 1.00 93.62 443 GLY A O 1
ATOM 3508 N N . LYS A 1 444 ? -12.888 17.198 -1.221 1.00 96.12 444 LYS A N 1
ATOM 3509 C CA . LYS A 1 444 ? -11.861 16.721 -0.297 1.00 96.12 444 LYS A CA 1
ATOM 3510 C C . LYS A 1 444 ? -10.471 16.971 -0.862 1.00 96.12 444 LYS A C 1
ATOM 3512 O O . LYS A 1 444 ? -10.276 16.897 -2.070 1.00 96.12 444 LYS A O 1
ATOM 3517 N N . GLU A 1 445 ? -9.521 17.216 0.026 1.00 96.50 445 GLU A N 1
ATOM 3518 C CA . GLU A 1 445 ? -8.118 17.459 -0.287 1.00 96.50 445 GLU A CA 1
ATOM 3519 C C . GLU A 1 445 ? -7.238 16.425 0.417 1.00 96.50 445 GLU A C 1
ATOM 3521 O O . GLU A 1 445 ? -7.413 16.143 1.604 1.00 96.50 445 GLU A O 1
ATOM 3526 N N . LEU A 1 446 ? -6.274 15.869 -0.315 1.00 98.00 446 LEU A N 1
ATOM 3527 C CA . LEU A 1 446 ? -5.220 15.036 0.239 1.00 98.00 446 LEU A CA 1
ATOM 3528 C C . LEU A 1 446 ? -4.142 15.926 0.867 1.00 98.00 446 LEU A C 1
ATOM 3530 O O . LEU A 1 446 ? -3.435 16.651 0.170 1.00 98.00 446 LEU A O 1
ATOM 3534 N N . VAL A 1 447 ? -3.954 15.805 2.175 1.00 97.69 447 VAL A N 1
ATOM 3535 C CA . VAL A 1 447 ? -2.879 16.441 2.936 1.00 97.69 447 VAL A CA 1
ATOM 3536 C C . VAL A 1 447 ? -1.954 15.354 3.466 1.00 97.69 447 VAL A C 1
ATOM 3538 O O . VAL A 1 447 ? -2.385 14.450 4.181 1.00 97.69 447 VAL A O 1
ATOM 3541 N N . MET A 1 448 ? -0.669 15.437 3.122 1.00 98.06 448 MET A N 1
ATOM 3542 C CA . MET A 1 448 ? 0.334 14.472 3.565 1.00 98.06 448 MET A CA 1
ATOM 3543 C C . MET A 1 448 ? 1.264 15.089 4.606 1.00 98.06 448 MET A C 1
ATOM 3545 O O . MET A 1 448 ? 1.818 16.165 4.384 1.00 98.06 448 MET A O 1
ATOM 3549 N N . THR A 1 449 ? 1.470 14.393 5.724 1.00 98.12 449 THR A N 1
ATOM 3550 C CA . THR A 1 449 ? 2.423 14.802 6.770 1.00 98.12 449 THR A CA 1
ATOM 3551 C C . THR A 1 449 ? 3.336 13.661 7.187 1.00 98.12 449 THR A C 1
ATOM 3553 O O . THR A 1 449 ? 2.900 12.509 7.221 1.00 98.12 449 THR A O 1
ATOM 3556 N N . ASN A 1 450 ? 4.570 13.977 7.576 1.00 97.69 450 ASN A N 1
ATOM 3557 C CA . ASN A 1 450 ? 5.477 13.018 8.214 1.00 97.69 450 ASN A CA 1
ATOM 3558 C C . ASN A 1 450 ? 5.159 12.829 9.719 1.00 97.69 450 ASN A C 1
ATOM 3560 O O . ASN A 1 450 ? 4.221 13.435 10.251 1.00 97.69 450 ASN A O 1
ATOM 3564 N N . LYS A 1 451 ? 5.949 12.010 10.434 1.00 96.75 451 LYS A N 1
ATOM 3565 C CA . LYS A 1 451 ? 5.793 11.752 11.884 1.00 96.75 451 LYS A CA 1
ATOM 3566 C C . LYS A 1 451 ? 5.719 13.029 12.727 1.00 96.75 451 LYS A C 1
ATOM 3568 O O . LYS A 1 451 ? 4.993 13.054 13.719 1.00 96.75 451 LYS A O 1
ATOM 3573 N N . PHE A 1 452 ? 6.465 14.065 12.347 1.00 97.00 452 PHE A N 1
ATOM 3574 C CA . PHE A 1 452 ? 6.592 15.321 13.091 1.00 97.00 452 PHE A CA 1
ATOM 3575 C C . PHE A 1 452 ? 5.487 16.335 12.759 1.00 97.00 452 PHE A C 1
ATOM 3577 O O . PHE A 1 452 ? 5.475 17.433 13.315 1.00 97.00 452 PHE A O 1
ATOM 3584 N N . GLY A 1 453 ? 4.552 15.974 11.872 1.00 95.94 453 GLY A N 1
ATOM 3585 C CA . GLY A 1 453 ? 3.475 16.850 11.412 1.00 95.94 453 GLY A CA 1
ATOM 3586 C C . GLY A 1 453 ? 3.909 17.856 10.345 1.00 95.94 453 GLY A C 1
ATOM 3587 O O . GLY A 1 453 ? 3.149 18.770 10.032 1.00 95.94 453 GLY A O 1
ATOM 3588 N N . GLU A 1 454 ? 5.111 17.710 9.785 1.00 96.75 454 GLU A N 1
ATOM 3589 C CA . GLU A 1 454 ? 5.582 18.556 8.690 1.00 96.75 454 GLU A CA 1
ATOM 3590 C C . GLU A 1 454 ? 4.899 18.131 7.391 1.00 96.75 454 GLU A C 1
ATOM 3592 O O . GLU A 1 454 ? 4.763 16.936 7.112 1.00 96.75 454 GLU A O 1
ATOM 3597 N N . ILE A 1 455 ? 4.463 19.114 6.602 1.00 96.75 455 ILE A N 1
ATOM 3598 C CA . ILE A 1 455 ? 3.798 18.877 5.321 1.00 96.75 455 ILE A CA 1
ATOM 3599 C C . ILE A 1 455 ? 4.809 18.302 4.335 1.00 96.75 455 ILE A C 1
ATOM 3601 O O . ILE A 1 455 ? 5.858 18.899 4.088 1.00 96.75 455 ILE A O 1
ATOM 3605 N N . VAL A 1 456 ? 4.459 17.166 3.743 1.00 94.94 456 VAL A N 1
ATOM 3606 C CA . VAL A 1 456 ? 5.174 16.627 2.593 1.00 94.94 456 VAL A CA 1
ATOM 3607 C C . VAL A 1 456 ? 4.511 17.183 1.343 1.00 94.94 456 VAL A C 1
ATOM 3609 O O . VAL A 1 456 ? 3.288 17.113 1.202 1.00 94.94 456 VAL A O 1
ATOM 3612 N N . ASP A 1 457 ? 5.311 17.772 0.456 1.00 90.50 457 ASP A N 1
ATOM 3613 C CA . ASP A 1 457 ? 4.792 18.378 -0.764 1.00 90.50 457 ASP A CA 1
ATOM 3614 C C . ASP A 1 457 ? 4.107 17.316 -1.635 1.00 90.50 457 ASP A C 1
ATOM 3616 O O . ASP A 1 457 ? 4.730 16.349 -2.073 1.00 90.50 457 ASP A O 1
ATOM 3620 N N . THR A 1 458 ? 2.804 17.501 -1.846 1.00 87.31 458 THR A N 1
ATOM 3621 C CA . THR A 1 458 ? 1.965 16.676 -2.726 1.00 87.31 458 THR A CA 1
ATOM 3622 C C . THR A 1 458 ? 1.478 17.453 -3.941 1.00 87.31 458 THR A C 1
ATOM 3624 O O . THR A 1 458 ? 0.625 16.950 -4.666 1.00 87.31 458 THR A O 1
ATOM 3627 N N . HIS A 1 459 ? 1.995 18.662 -4.181 1.00 91.25 459 HIS A N 1
ATOM 3628 C CA . HIS A 1 459 ? 1.629 19.534 -5.297 1.00 91.25 459 HIS A CA 1
ATOM 3629 C C . HIS A 1 459 ? 2.799 19.686 -6.272 1.00 91.25 459 HIS A C 1
ATOM 3631 O O . HIS A 1 459 ? 3.335 20.784 -6.443 1.00 91.25 459 HIS A O 1
ATOM 3637 N N . PRO A 1 460 ? 3.204 18.594 -6.947 1.00 92.62 460 PRO A N 1
ATOM 3638 C CA . PRO A 1 460 ? 4.341 18.645 -7.844 1.00 92.62 460 PRO A CA 1
ATOM 3639 C C . PRO A 1 460 ? 4.057 19.661 -8.968 1.00 92.62 460 PRO A C 1
ATOM 3641 O O . PRO A 1 460 ? 2.896 19.888 -9.326 1.00 92.62 460 PRO A O 1
ATOM 3644 N N . GLY A 1 461 ? 5.090 20.254 -9.566 1.00 91.81 461 GLY A N 1
ATOM 3645 C CA . GLY A 1 461 ? 4.942 21.213 -10.670 1.00 91.81 461 GLY A CA 1
ATOM 3646 C C . GLY A 1 461 ? 4.734 20.570 -12.053 1.00 91.81 461 GLY A C 1
ATOM 3647 O O . GLY A 1 461 ? 5.077 19.410 -12.270 1.00 91.81 461 GLY A O 1
ATOM 3648 N N . GLY A 1 462 ? 4.208 21.346 -13.006 1.00 94.88 462 GLY A N 1
ATOM 3649 C CA . GLY A 1 462 ? 4.052 20.960 -14.417 1.00 94.88 462 GLY A CA 1
ATOM 3650 C C . GLY A 1 462 ? 2.612 20.637 -14.846 1.00 94.88 462 GLY A C 1
ATOM 3651 O O . GLY A 1 462 ? 1.793 20.144 -14.078 1.00 94.88 462 GLY A O 1
ATOM 3652 N N . GLU A 1 463 ? 2.291 20.890 -16.102 1.00 95.69 463 GLU A N 1
ATOM 3653 C CA . GLU A 1 463 ? 1.038 20.554 -16.765 1.00 95.69 463 GLU A CA 1
ATOM 3654 C C . GLU A 1 463 ? 0.913 19.041 -16.952 1.00 95.69 463 GLU A C 1
ATOM 3656 O O . GLU A 1 463 ? 1.813 18.396 -17.492 1.00 95.69 463 GLU A O 1
ATOM 3661 N N . TYR A 1 464 ? -0.210 18.461 -16.532 1.00 95.31 464 TYR A N 1
ATOM 3662 C CA . TYR A 1 464 ? -0.512 17.027 -16.677 1.00 95.31 464 TYR A CA 1
ATOM 3663 C C . TYR A 1 464 ? -1.646 16.741 -17.674 1.00 95.31 464 TYR A C 1
ATOM 3665 O O . TYR A 1 464 ? -1.851 15.584 -18.055 1.00 95.31 464 TYR A O 1
ATOM 3673 N N . LEU A 1 465 ? -2.383 17.773 -18.097 1.00 94.50 465 LEU A N 1
ATOM 3674 C CA . LEU A 1 465 ? -3.461 17.649 -19.072 1.00 94.50 465 LEU A CA 1
ATOM 3675 C C . LEU A 1 465 ? -2.865 17.479 -20.468 1.00 94.50 465 LEU A C 1
ATOM 3677 O O . LEU A 1 465 ? -2.208 18.377 -20.988 1.00 94.50 465 LEU A O 1
ATOM 3681 N N . LEU A 1 466 ? -3.094 16.310 -21.063 1.00 93.12 466 LEU A N 1
ATOM 3682 C CA . LEU A 1 466 ? -2.641 16.029 -22.419 1.00 93.12 466 LEU A CA 1
ATOM 3683 C C . LEU A 1 466 ? -3.441 16.858 -23.431 1.00 93.12 466 LEU A C 1
ATOM 3685 O O . LEU A 1 466 ? -4.667 16.951 -23.345 1.00 93.12 466 LEU A O 1
ATOM 3689 N N . GLU A 1 467 ? -2.733 17.407 -24.409 1.00 93.69 467 GLU A N 1
ATOM 3690 C CA . GLU A 1 467 ? -3.295 18.095 -25.570 1.00 93.69 467 GLU A CA 1
ATOM 3691 C C . GLU A 1 467 ? -3.347 17.154 -26.782 1.00 93.69 467 GLU A C 1
ATOM 3693 O O . GLU A 1 467 ? -2.740 16.082 -26.784 1.00 93.69 467 GLU A O 1
ATOM 3698 N N . GLU A 1 468 ? -4.053 17.561 -27.835 1.00 93.62 468 GLU A N 1
ATOM 3699 C CA . GLU A 1 468 ? -3.978 16.867 -29.124 1.00 93.62 468 GLU A CA 1
ATOM 3700 C C . GLU A 1 468 ? -2.593 17.075 -29.766 1.00 93.62 468 GLU A C 1
ATOM 3702 O O . GLU A 1 468 ? -2.071 18.193 -29.707 1.00 93.62 468 GLU A O 1
ATOM 3707 N N . PRO A 1 469 ? -2.000 16.049 -30.409 1.00 94.00 469 PRO A N 1
ATOM 3708 C CA . PRO A 1 469 ? -0.725 16.191 -31.104 1.00 94.00 469 PRO A CA 1
ATOM 3709 C C . PRO A 1 469 ? -0.745 17.316 -32.151 1.00 94.00 469 PRO A C 1
ATOM 3711 O O . PRO A 1 469 ? -1.715 17.495 -32.893 1.00 94.00 469 PRO A O 1
ATOM 3714 N N . SER A 1 470 ? 0.351 18.070 -32.231 1.00 93.88 470 SER A N 1
ATOM 3715 C CA . SER A 1 470 ? 0.579 19.076 -33.273 1.00 93.88 470 SER A CA 1
ATOM 3716 C C . SER A 1 470 ? 0.781 18.454 -34.666 1.00 93.88 470 SER A C 1
ATOM 3718 O O . SER A 1 470 ? 1.035 17.261 -34.816 1.00 93.88 470 SER A O 1
ATOM 3720 N N . GLU A 1 471 ? 0.688 19.264 -35.731 1.00 88.75 471 GLU A N 1
ATOM 3721 C CA . GLU A 1 471 ? 0.832 18.749 -37.105 1.00 88.75 471 GLU A CA 1
ATOM 3722 C C . GLU A 1 471 ? 2.236 18.200 -37.407 1.00 88.75 471 GLU A C 1
ATOM 3724 O O . GLU A 1 471 ? 2.377 17.275 -38.206 1.00 88.75 471 GLU A O 1
ATOM 3729 N N . ASN A 1 472 ? 3.282 18.787 -36.816 1.00 88.31 472 ASN A N 1
ATOM 3730 C CA . ASN A 1 472 ? 4.672 18.410 -37.060 1.00 88.31 472 ASN A CA 1
ATOM 3731 C C . ASN A 1 472 ? 5.481 18.522 -35.770 1.00 88.31 472 ASN A C 1
ATOM 3733 O O . ASN A 1 472 ? 5.341 19.504 -35.046 1.00 88.31 472 ASN A O 1
ATOM 3737 N N . SER A 1 473 ? 6.373 17.556 -35.521 1.00 87.12 473 SER A N 1
ATOM 3738 C CA . SER A 1 473 ? 7.293 17.652 -34.385 1.00 87.12 473 SER A CA 1
ATOM 3739 C C . SER A 1 473 ? 8.195 18.878 -34.563 1.00 87.12 473 SER A C 1
ATOM 3741 O O . SER A 1 473 ? 8.688 19.114 -35.675 1.00 87.12 473 SER A O 1
ATOM 3743 N N . PRO A 1 474 ? 8.462 19.639 -33.486 1.00 89.75 474 PRO A N 1
ATOM 3744 C CA . PRO A 1 474 ? 9.395 20.760 -33.536 1.00 89.75 474 PRO A CA 1
ATOM 3745 C C . PRO A 1 474 ? 10.850 20.304 -33.723 1.00 89.75 474 PRO A C 1
ATOM 3747 O O . PRO A 1 474 ? 11.722 21.133 -33.992 1.00 89.75 474 PRO A O 1
ATOM 3750 N N . PHE A 1 475 ? 11.134 19.004 -33.592 1.00 91.50 475 PHE A N 1
ATOM 3751 C CA . PHE A 1 475 ? 12.485 18.467 -33.616 1.00 91.50 475 PHE A CA 1
ATOM 3752 C C . PHE A 1 475 ? 12.823 17.781 -34.940 1.00 91.50 475 PHE A C 1
ATOM 3754 O O . PHE A 1 475 ? 12.087 16.957 -35.488 1.00 91.50 475 PHE A O 1
ATOM 3761 N N . SER A 1 476 ? 14.025 18.073 -35.434 1.00 89.06 476 SER A N 1
ATOM 3762 C CA . SER A 1 476 ? 14.659 17.286 -36.488 1.00 89.06 476 SER A CA 1
ATOM 3763 C C . SER A 1 476 ? 15.529 16.208 -35.846 1.00 89.06 476 SER A C 1
ATOM 3765 O O . SER A 1 476 ? 16.710 16.429 -35.586 1.00 89.06 476 SER A O 1
ATOM 3767 N N . LEU A 1 477 ? 14.953 15.033 -35.598 1.00 94.00 477 LEU A N 1
ATOM 3768 C CA . LEU A 1 477 ? 15.641 13.950 -34.894 1.00 94.00 477 LEU A CA 1
ATOM 3769 C C . LEU A 1 477 ? 16.795 13.368 -35.728 1.00 94.00 477 LEU A C 1
ATOM 3771 O O . LEU A 1 477 ? 16.580 12.886 -36.848 1.00 94.00 477 LEU A O 1
ATOM 3775 N N . SER A 1 478 ? 18.012 13.369 -35.174 1.00 95.19 478 SER A N 1
ATOM 3776 C CA . SER A 1 478 ? 19.220 12.793 -35.792 1.00 95.19 478 SER A CA 1
ATOM 3777 C C . SER A 1 478 ? 19.123 11.271 -35.956 1.00 95.19 478 SER A C 1
ATOM 3779 O O . SER A 1 478 ? 18.359 10.595 -35.264 1.00 95.19 478 SER A O 1
ATOM 3781 N N . ALA A 1 479 ? 19.891 10.722 -36.901 1.00 95.31 479 ALA A N 1
ATOM 3782 C CA . ALA A 1 479 ? 20.061 9.275 -37.041 1.00 95.31 479 ALA A CA 1
ATOM 3783 C C . ALA A 1 479 ? 20.919 8.675 -35.913 1.00 95.31 479 ALA A C 1
ATOM 3785 O O . ALA A 1 479 ? 20.819 7.476 -35.673 1.00 95.31 479 ALA A O 1
ATOM 3786 N N . ASP A 1 480 ? 21.722 9.490 -35.223 1.00 97.31 480 ASP A N 1
ATOM 3787 C CA . ASP A 1 480 ? 22.370 9.104 -33.970 1.00 97.31 480 ASP A CA 1
ATOM 3788 C C . ASP A 1 480 ? 21.387 9.304 -32.796 1.00 97.31 480 ASP A C 1
ATOM 3790 O O . ASP A 1 480 ? 20.845 10.405 -32.645 1.00 97.31 480 ASP A O 1
ATOM 3794 N N . PRO A 1 481 ? 21.095 8.267 -31.987 1.00 97.38 481 PRO A N 1
ATOM 3795 C CA . PRO A 1 481 ? 20.180 8.390 -30.852 1.00 97.38 481 PRO A CA 1
ATOM 3796 C C . PRO A 1 481 ? 20.633 9.371 -29.769 1.00 97.38 481 PRO A C 1
ATOM 3798 O O . PRO A 1 481 ? 19.774 9.980 -29.140 1.00 97.38 481 PRO A O 1
ATOM 3801 N N . SER A 1 482 ? 21.941 9.545 -29.552 1.00 97.69 482 SER A N 1
ATOM 3802 C CA . SER A 1 482 ? 22.458 10.478 -28.541 1.00 97.69 482 SER A CA 1
ATOM 3803 C C . SER A 1 482 ? 22.233 11.918 -28.986 1.00 97.69 482 SER A C 1
ATOM 3805 O O . SER A 1 482 ? 21.679 12.706 -28.229 1.00 97.69 482 SER A O 1
ATOM 3807 N N . ASP A 1 483 ? 22.540 12.231 -30.248 1.00 97.81 483 ASP A N 1
ATOM 3808 C CA . ASP A 1 483 ? 22.263 13.560 -30.810 1.00 97.81 483 ASP A CA 1
ATOM 3809 C C . ASP A 1 483 ? 20.753 13.872 -30.799 1.00 97.81 483 ASP A C 1
ATOM 3811 O O . ASP A 1 483 ? 20.333 15.005 -30.565 1.00 97.81 483 ASP A O 1
ATOM 3815 N N . ALA A 1 484 ? 19.911 12.867 -31.078 1.00 97.75 484 ALA A N 1
ATOM 3816 C CA . ALA A 1 484 ? 18.458 13.017 -31.019 1.00 97.75 484 ALA A CA 1
ATOM 3817 C C . ALA 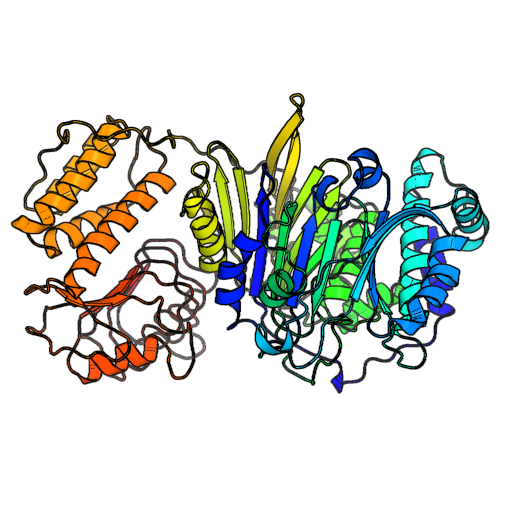A 1 484 ? 17.960 13.235 -29.580 1.00 97.75 484 ALA A C 1
ATOM 3819 O O . ALA A 1 484 ? 17.061 14.047 -29.369 1.00 97.75 484 ALA A O 1
ATOM 3820 N N . PHE A 1 485 ? 18.545 12.538 -28.604 1.00 98.25 485 PHE A N 1
ATOM 3821 C CA . PHE A 1 485 ? 18.270 12.733 -27.183 1.00 98.25 485 PHE A CA 1
ATOM 3822 C C . PHE A 1 485 ? 18.646 14.149 -26.735 1.00 98.25 485 PHE A C 1
ATOM 3824 O O . PHE A 1 485 ? 17.808 14.824 -26.140 1.00 98.25 485 PHE A O 1
ATOM 3831 N N . ASP A 1 486 ? 19.848 14.618 -27.078 1.00 97.75 486 ASP A N 1
ATOM 3832 C CA . ASP A 1 486 ? 20.325 15.957 -26.719 1.00 97.75 486 ASP A CA 1
ATOM 3833 C C . ASP A 1 486 ? 19.405 17.042 -27.297 1.00 97.75 486 ASP A C 1
ATOM 3835 O O . ASP A 1 486 ? 19.002 17.955 -26.579 1.00 97.75 486 ASP A O 1
ATOM 3839 N N . ALA A 1 487 ? 18.976 16.894 -28.557 1.00 97.38 487 ALA A N 1
ATOM 3840 C CA . ALA A 1 487 ? 18.036 17.820 -29.189 1.00 97.38 487 ALA A CA 1
ATOM 3841 C C . ALA A 1 487 ? 16.664 17.853 -28.491 1.00 97.38 487 ALA A C 1
ATOM 3843 O O . ALA A 1 487 ? 16.085 18.929 -28.324 1.00 97.38 487 ALA A O 1
ATOM 3844 N N . ILE A 1 488 ? 16.137 16.691 -28.081 1.00 97.38 488 ILE A N 1
ATOM 3845 C CA . ILE A 1 488 ? 14.871 16.622 -27.340 1.00 97.38 488 ILE A CA 1
ATOM 3846 C C . ILE A 1 488 ? 15.042 17.280 -25.975 1.00 97.38 488 ILE A C 1
ATOM 3848 O O . ILE A 1 488 ? 14.232 18.126 -25.626 1.00 97.38 488 ILE A O 1
ATOM 3852 N N . VAL A 1 489 ? 16.080 16.935 -25.212 1.00 96.75 489 VAL A N 1
ATOM 3853 C CA . VAL A 1 489 ? 16.283 17.454 -23.851 1.00 96.75 489 VAL A CA 1
ATOM 3854 C C . VAL A 1 489 ? 16.561 18.959 -23.836 1.00 96.75 489 VAL A C 1
ATOM 3856 O O . VAL A 1 489 ? 16.081 19.646 -22.939 1.00 96.75 489 VAL A O 1
ATOM 3859 N N . GLU A 1 490 ? 17.281 19.492 -24.825 1.00 96.12 490 GLU A N 1
ATOM 3860 C CA . GLU A 1 490 ? 17.497 20.938 -24.963 1.00 96.12 490 GLU A CA 1
ATOM 3861 C C . GLU A 1 490 ? 16.191 21.683 -25.290 1.00 96.12 490 GLU A C 1
ATOM 3863 O O . GLU A 1 490 ? 15.966 22.793 -24.811 1.00 96.12 490 GLU A O 1
ATOM 3868 N N . GLY A 1 491 ? 15.311 21.074 -26.088 1.00 96.25 491 GLY A N 1
ATOM 3869 C CA . GLY A 1 491 ? 14.063 21.698 -26.522 1.00 96.25 491 GLY A CA 1
ATOM 3870 C C . GLY A 1 491 ? 12.857 21.472 -25.610 1.00 96.25 491 GLY A C 1
ATOM 3871 O O . GLY A 1 491 ? 11.955 22.309 -25.589 1.00 96.25 491 GLY A O 1
ATOM 3872 N N . LEU A 1 492 ? 12.824 20.368 -24.856 1.00 95.50 492 LEU A N 1
ATOM 3873 C CA . LEU A 1 492 ? 11.688 19.950 -24.028 1.00 95.50 492 LEU A CA 1
ATOM 3874 C C . LEU A 1 492 ? 11.212 21.044 -23.056 1.00 95.50 492 LEU A C 1
ATOM 3876 O O . LEU A 1 492 ? 9.999 21.232 -22.950 1.00 95.50 492 LEU A O 1
ATOM 3880 N N . PRO A 1 493 ? 12.103 21.837 -22.417 1.00 96.62 493 PRO A N 1
ATOM 3881 C CA . PRO A 1 493 ? 11.673 22.905 -21.521 1.00 96.62 493 PRO A CA 1
ATOM 3882 C C . PRO A 1 493 ? 10.870 24.032 -22.185 1.00 96.62 493 PRO A C 1
ATOM 3884 O O . PRO A 1 493 ? 10.297 24.880 -21.499 1.00 96.62 493 PRO A O 1
ATOM 3887 N N . HIS A 1 494 ? 10.855 24.078 -23.518 1.00 96.00 494 HIS A N 1
ATOM 3888 C CA . HIS A 1 494 ? 10.298 25.166 -24.314 1.00 96.00 494 HIS A CA 1
ATOM 3889 C C . HIS A 1 494 ? 9.046 24.775 -25.108 1.00 96.00 494 HIS A C 1
ATOM 3891 O O . HIS A 1 494 ? 8.547 25.598 -25.876 1.00 96.00 494 HIS A O 1
ATOM 3897 N N . ILE A 1 495 ? 8.530 23.555 -24.933 1.00 95.62 495 ILE A N 1
ATOM 3898 C CA . ILE A 1 495 ? 7.378 23.041 -25.687 1.00 95.62 495 ILE A CA 1
ATOM 3899 C C . ILE A 1 495 ? 6.199 22.678 -24.777 1.00 95.62 495 ILE A C 1
ATOM 3901 O O . ILE A 1 495 ? 6.343 22.580 -23.561 1.00 95.62 495 ILE A O 1
ATOM 3905 N N . GLN A 1 496 ? 5.026 22.495 -25.384 1.00 96.19 496 GLN A N 1
ATOM 3906 C CA . GLN A 1 496 ? 3.802 22.034 -24.716 1.00 96.19 496 GLN A CA 1
ATOM 3907 C C . GLN A 1 496 ? 3.521 20.558 -25.033 1.00 96.19 496 GLN A C 1
ATOM 3909 O O . GLN A 1 496 ? 4.253 19.915 -25.795 1.00 96.19 496 GLN A O 1
ATOM 3914 N N . TRP A 1 497 ? 2.444 20.018 -24.459 1.00 97.38 497 TRP A N 1
ATOM 3915 C CA . TRP A 1 497 ? 2.059 18.619 -24.637 1.00 97.38 497 TRP A CA 1
ATOM 3916 C C . TRP A 1 497 ? 1.839 18.234 -26.095 1.00 97.38 497 TRP A C 1
ATOM 3918 O O . TRP A 1 497 ? 2.318 17.172 -26.493 1.00 97.38 497 TRP A O 1
ATOM 3928 N N . ALA A 1 498 ? 1.186 19.087 -26.890 1.00 97.44 498 ALA A N 1
ATOM 3929 C CA . ALA A 1 498 ? 0.938 18.812 -28.302 1.00 97.44 498 ALA A CA 1
ATOM 3930 C C . ALA A 1 498 ? 2.227 18.428 -29.050 1.00 97.44 498 ALA A C 1
ATOM 3932 O O . ALA A 1 498 ? 2.288 17.394 -29.709 1.00 97.44 498 ALA A O 1
ATOM 3933 N N . ASP A 1 499 ? 3.291 19.214 -28.885 1.00 97.38 499 ASP A N 1
ATOM 3934 C CA . ASP A 1 499 ? 4.578 18.995 -29.551 1.00 97.38 499 ASP A CA 1
ATOM 3935 C C . ASP A 1 499 ? 5.365 17.807 -28.980 1.00 97.38 499 ASP A C 1
ATOM 3937 O O . ASP A 1 499 ? 6.060 17.091 -29.714 1.00 97.38 499 ASP A O 1
ATOM 3941 N N . ALA A 1 500 ? 5.256 17.579 -27.670 1.00 97.44 500 ALA A N 1
ATOM 3942 C CA . ALA A 1 500 ? 5.900 16.455 -27.001 1.00 97.44 500 ALA A CA 1
ATOM 3943 C C . ALA A 1 500 ? 5.316 15.117 -27.483 1.00 97.44 500 ALA A C 1
ATOM 3945 O O . ALA A 1 500 ? 6.065 14.193 -27.812 1.00 97.44 500 ALA A O 1
ATOM 3946 N N . LEU A 1 501 ? 3.988 15.032 -27.607 1.00 97.94 501 LEU A N 1
ATOM 3947 C CA . LEU A 1 501 ? 3.299 13.854 -28.135 1.00 97.94 501 LEU A CA 1
ATOM 3948 C C . LEU A 1 501 ? 3.616 13.635 -29.619 1.00 97.94 501 LEU A C 1
ATOM 3950 O O . LEU A 1 501 ? 3.989 12.524 -29.996 1.00 97.94 501 LEU A O 1
ATOM 3954 N N . THR A 1 502 ? 3.610 14.691 -30.443 1.00 97.88 502 THR A N 1
ATOM 3955 C CA . THR A 1 502 ? 4.015 14.588 -31.858 1.00 97.88 502 THR A CA 1
ATOM 3956 C C . THR A 1 502 ? 5.446 14.082 -32.016 1.00 97.88 502 THR A C 1
ATOM 3958 O O . THR A 1 502 ? 5.770 13.381 -32.975 1.00 97.88 502 THR A O 1
ATOM 3961 N N . THR A 1 503 ? 6.331 14.409 -31.075 1.00 97.81 503 THR A N 1
ATOM 3962 C CA . THR A 1 503 ? 7.708 13.901 -31.071 1.00 97.81 503 THR A CA 1
ATOM 3963 C C . THR A 1 503 ? 7.752 12.393 -30.816 1.00 97.81 503 THR A C 1
ATOM 3965 O O . THR A 1 503 ? 8.470 11.683 -31.522 1.00 97.81 503 THR A O 1
ATOM 3968 N N . LEU A 1 504 ? 6.955 11.867 -29.879 1.00 98.19 504 LEU A N 1
ATOM 3969 C CA . LEU A 1 504 ? 6.840 10.418 -29.655 1.00 98.19 504 LEU A CA 1
ATOM 3970 C C . LEU A 1 504 ? 6.221 9.692 -30.863 1.00 98.19 504 LEU A C 1
ATOM 3972 O O . LEU A 1 504 ? 6.694 8.615 -31.251 1.00 98.19 504 LEU A O 1
ATOM 3976 N N . ASP A 1 505 ? 5.237 10.306 -31.522 1.00 97.75 505 ASP A N 1
ATOM 3977 C CA . ASP A 1 505 ? 4.664 9.803 -32.776 1.00 97.75 505 ASP A CA 1
ATOM 3978 C C . ASP A 1 505 ? 5.706 9.776 -33.902 1.00 97.75 505 ASP A C 1
ATOM 3980 O O . ASP A 1 505 ? 5.819 8.793 -34.646 1.00 97.75 505 ASP A O 1
ATOM 3984 N N . GLN A 1 506 ? 6.530 10.821 -34.005 1.00 97.38 506 GLN A N 1
ATOM 3985 C CA . GLN A 1 506 ? 7.619 10.889 -34.975 1.00 97.38 506 GLN A CA 1
ATOM 3986 C C . GLN A 1 506 ? 8.684 9.819 -34.700 1.00 97.38 506 GLN A C 1
ATOM 3988 O O . GLN A 1 506 ? 9.139 9.174 -35.646 1.00 97.38 506 GLN A O 1
ATOM 3993 N N . ILE A 1 507 ? 9.056 9.572 -33.438 1.00 98.31 507 ILE A N 1
ATOM 3994 C CA . ILE A 1 507 ? 9.963 8.474 -33.057 1.00 98.31 507 ILE A CA 1
ATOM 3995 C C . ILE A 1 507 ? 9.363 7.128 -33.480 1.00 98.31 507 ILE A C 1
ATOM 3997 O O . ILE A 1 507 ? 10.042 6.319 -34.121 1.00 98.31 507 ILE A O 1
ATOM 4001 N N . SER A 1 508 ? 8.077 6.908 -33.203 1.00 97.50 508 SER A N 1
ATOM 4002 C CA . SER A 1 508 ? 7.353 5.697 -33.604 1.00 97.50 508 SER A CA 1
ATOM 4003 C C . SER A 1 508 ? 7.352 5.498 -35.119 1.00 97.50 508 SER A C 1
ATOM 4005 O O . SER A 1 508 ? 7.610 4.392 -35.603 1.00 97.50 508 SER A O 1
ATOM 4007 N N . LEU A 1 509 ? 7.123 6.560 -35.893 1.00 96.25 509 LEU A N 1
ATOM 4008 C CA . LEU A 1 509 ? 7.182 6.522 -37.352 1.00 96.25 509 LEU A CA 1
ATOM 4009 C C . LEU A 1 509 ? 8.602 6.235 -37.855 1.00 96.25 509 LEU A C 1
ATOM 4011 O O . LEU A 1 509 ? 8.798 5.355 -38.699 1.00 96.25 509 LEU A O 1
ATOM 4015 N N . LEU A 1 510 ? 9.596 6.951 -37.328 1.00 97.00 510 LEU A N 1
ATOM 4016 C CA . LEU A 1 510 ? 10.993 6.813 -37.725 1.00 97.00 510 LEU A CA 1
ATOM 4017 C C . LEU A 1 510 ? 11.548 5.433 -37.379 1.00 97.00 510 LEU A C 1
ATOM 4019 O O . LEU A 1 510 ? 12.333 4.921 -38.172 1.00 97.00 510 LEU A O 1
ATOM 4023 N N . SER A 1 511 ? 11.079 4.781 -36.309 1.00 96.88 511 SER A N 1
ATOM 4024 C CA . SER A 1 511 ? 11.468 3.408 -35.948 1.00 96.88 511 SER A CA 1
ATOM 4025 C C . SER A 1 511 ? 11.261 2.393 -37.084 1.00 96.88 511 SER A C 1
ATOM 4027 O O . SER A 1 511 ? 12.034 1.445 -37.219 1.00 96.88 511 SER A O 1
ATOM 4029 N N . LYS A 1 512 ? 10.277 2.620 -37.970 1.00 93.94 512 LYS A N 1
ATOM 4030 C CA . LYS A 1 512 ? 10.009 1.766 -39.143 1.00 93.94 512 LYS A CA 1
ATOM 4031 C C . LYS A 1 512 ? 11.057 1.922 -40.246 1.00 93.94 512 LYS A C 1
ATOM 4033 O O . LYS A 1 512 ? 11.270 0.999 -41.023 1.00 93.94 512 LYS A O 1
ATOM 4038 N N . SER A 1 513 ? 11.680 3.097 -40.337 1.00 94.00 513 SER A N 1
ATOM 4039 C CA . SER A 1 513 ? 12.648 3.449 -41.388 1.00 94.00 513 SER A CA 1
ATOM 4040 C C . SER A 1 513 ? 14.105 3.377 -40.916 1.00 94.00 513 SER A C 1
ATOM 4042 O O . SER A 1 513 ? 14.967 2.932 -41.667 1.00 94.00 513 SER A O 1
ATOM 4044 N N . ARG A 1 514 ? 14.377 3.781 -39.669 1.00 95.25 514 ARG A N 1
ATOM 4045 C CA . ARG A 1 514 ? 15.698 3.802 -39.017 1.00 95.25 514 ARG A CA 1
ATOM 4046 C C . ARG A 1 514 ? 15.984 2.557 -38.175 1.00 95.25 514 ARG A C 1
ATOM 4048 O O . ARG A 1 514 ? 17.108 2.379 -37.721 1.00 95.25 514 ARG A O 1
ATOM 4055 N N . GLY A 1 515 ? 14.986 1.694 -37.994 1.00 95.75 515 GLY A N 1
ATOM 4056 C CA . GLY A 1 515 ? 15.085 0.460 -37.221 1.00 95.75 515 GLY A CA 1
ATOM 4057 C C . GLY A 1 515 ? 14.674 0.624 -35.757 1.00 95.75 515 GLY A C 1
ATOM 4058 O O . GLY A 1 515 ? 14.731 1.710 -35.175 1.00 95.75 515 GLY A O 1
ATOM 4059 N N . ARG A 1 516 ? 14.272 -0.498 -35.147 1.00 96.50 516 ARG A N 1
ATOM 4060 C CA . ARG A 1 516 ? 13.856 -0.554 -33.735 1.00 96.50 516 ARG A CA 1
ATOM 4061 C C . ARG A 1 516 ? 15.002 -0.274 -32.769 1.00 96.50 516 ARG A C 1
ATOM 4063 O O . ARG A 1 516 ? 14.748 0.277 -31.711 1.00 96.50 516 ARG A O 1
ATOM 4070 N N . GLU A 1 517 ? 16.241 -0.598 -33.141 1.00 97.00 517 GLU A N 1
ATOM 4071 C CA . GLU A 1 517 ? 17.419 -0.327 -32.304 1.00 97.00 517 GLU A CA 1
ATOM 4072 C C . GLU A 1 517 ? 17.621 1.167 -32.055 1.00 97.00 517 GLU A C 1
ATOM 4074 O O . GLU A 1 517 ? 17.909 1.566 -30.932 1.00 97.00 517 GLU A O 1
ATOM 4079 N N . TRP A 1 518 ? 17.417 1.998 -33.082 1.00 98.25 518 TRP A N 1
ATOM 4080 C CA . TRP A 1 518 ? 17.504 3.451 -32.947 1.00 98.25 518 TRP A CA 1
ATOM 4081 C C . TRP A 1 518 ? 16.466 3.976 -31.945 1.00 98.25 518 TRP A C 1
ATOM 4083 O O . TRP A 1 518 ? 16.803 4.738 -31.042 1.00 98.25 518 TRP A O 1
ATOM 4093 N N . ALA A 1 519 ? 15.215 3.520 -32.072 1.00 98.31 519 ALA A N 1
ATOM 4094 C CA . ALA A 1 519 ? 14.140 3.919 -31.169 1.00 98.31 519 ALA A CA 1
ATOM 4095 C C . ALA A 1 519 ? 14.354 3.388 -29.744 1.00 98.31 519 ALA A C 1
ATOM 4097 O O . ALA A 1 519 ? 14.123 4.129 -28.797 1.00 98.31 519 ALA A O 1
ATOM 4098 N N . TRP A 1 520 ? 14.828 2.144 -29.597 1.00 98.12 520 TRP A N 1
ATOM 4099 C CA . TRP A 1 520 ? 15.213 1.549 -28.315 1.00 98.12 520 TRP A CA 1
ATOM 4100 C C . TRP A 1 520 ? 16.228 2.434 -27.594 1.00 98.12 520 TRP A C 1
ATOM 4102 O O . TRP A 1 520 ? 15.929 2.921 -26.512 1.00 98.12 520 TRP A O 1
ATOM 4112 N N . GLN A 1 521 ? 17.370 2.719 -28.229 1.00 98.25 521 GLN A N 1
ATOM 4113 C CA . GLN A 1 521 ? 18.446 3.509 -27.623 1.00 98.25 521 GLN A CA 1
ATOM 4114 C C . GLN A 1 521 ? 17.982 4.919 -27.231 1.00 98.25 521 GLN A C 1
ATOM 4116 O O . GLN A 1 521 ? 18.282 5.379 -26.131 1.00 98.25 521 GLN A O 1
ATOM 4121 N N . LEU A 1 522 ? 17.221 5.595 -28.099 1.00 98.69 522 LEU A N 1
ATOM 4122 C CA . LEU A 1 522 ? 16.695 6.933 -27.818 1.00 98.69 522 LEU A CA 1
ATOM 4123 C C . LEU A 1 522 ? 15.692 6.929 -26.655 1.00 98.69 522 LEU A C 1
ATOM 4125 O O . LEU A 1 522 ? 15.799 7.736 -25.733 1.00 98.69 522 LEU A O 1
ATOM 4129 N N . LEU A 1 523 ? 14.711 6.027 -26.684 1.00 98.69 523 LEU A N 1
ATOM 4130 C CA . LEU A 1 523 ? 13.647 6.001 -25.682 1.00 98.69 523 LEU A CA 1
ATOM 4131 C C . LEU A 1 523 ? 14.142 5.498 -24.323 1.00 98.69 523 LEU A C 1
ATOM 4133 O O . LEU A 1 523 ? 13.673 6.010 -23.313 1.00 98.69 523 LEU A O 1
ATOM 4137 N N . THR A 1 524 ? 15.117 4.582 -24.262 1.00 98.38 524 THR A N 1
ATOM 4138 C CA . THR A 1 524 ? 15.756 4.221 -22.984 1.00 98.38 524 THR A CA 1
ATOM 4139 C C . THR A 1 524 ? 16.555 5.392 -22.414 1.00 98.38 524 THR A C 1
ATOM 4141 O O . THR A 1 524 ? 16.452 5.664 -21.225 1.00 98.38 524 THR A O 1
ATOM 4144 N N . LEU A 1 525 ? 17.265 6.178 -23.240 1.00 98.25 525 LEU A N 1
ATOM 4145 C CA . LEU A 1 525 ? 17.922 7.406 -22.760 1.00 98.25 525 LEU A CA 1
ATOM 4146 C C . LEU A 1 525 ? 16.909 8.401 -22.170 1.00 98.25 525 LEU A C 1
ATOM 4148 O O . LEU A 1 525 ? 17.149 8.959 -21.098 1.00 98.25 525 LEU A O 1
ATOM 4152 N N . LEU A 1 526 ? 15.765 8.590 -22.834 1.00 98.38 526 LEU A N 1
ATOM 4153 C CA . LEU A 1 526 ? 14.680 9.437 -22.334 1.00 98.38 526 LEU A CA 1
ATOM 4154 C C . LEU A 1 526 ? 14.016 8.872 -21.067 1.00 98.38 526 LEU A C 1
ATOM 4156 O O . LEU A 1 526 ? 13.583 9.651 -20.220 1.00 98.38 526 LEU A O 1
ATOM 4160 N N . LEU A 1 527 ? 13.934 7.552 -20.914 1.00 97.69 527 LEU A N 1
ATOM 4161 C CA . LEU A 1 527 ? 13.341 6.911 -19.740 1.00 97.69 527 LEU A CA 1
ATOM 4162 C C . LEU A 1 527 ? 14.272 6.969 -18.517 1.00 97.69 527 LEU A C 1
ATOM 4164 O O . LEU A 1 527 ? 13.830 7.272 -17.409 1.00 97.69 527 LEU A O 1
ATOM 4168 N N . ASP A 1 528 ? 15.564 6.720 -18.728 1.00 97.19 528 ASP A N 1
ATOM 4169 C CA . ASP A 1 528 ? 16.537 6.450 -17.665 1.00 97.19 528 ASP A CA 1
ATOM 4170 C C . ASP A 1 528 ? 17.245 7.698 -17.128 1.00 97.19 528 ASP A C 1
ATOM 4172 O O . ASP A 1 528 ? 17.819 7.685 -16.035 1.00 97.19 528 ASP A O 1
ATOM 4176 N N . ARG A 1 529 ? 17.287 8.786 -17.907 1.00 96.19 529 ARG A N 1
ATOM 4177 C CA . ARG A 1 529 ? 18.021 10.001 -17.531 1.00 96.19 529 ARG A CA 1
ATOM 4178 C C . ARG A 1 529 ? 17.129 11.002 -16.798 1.00 96.19 529 ARG A C 1
ATOM 4180 O O . ARG A 1 529 ? 15.921 11.123 -17.017 1.00 96.19 529 ARG A O 1
ATOM 4187 N N . ARG A 1 530 ? 17.756 11.773 -15.909 1.00 94.12 530 ARG A N 1
ATOM 4188 C CA . ARG A 1 530 ? 17.141 12.945 -15.278 1.00 94.12 530 ARG A CA 1
ATOM 4189 C C . ARG A 1 530 ? 17.467 14.173 -16.121 1.00 94.12 530 ARG A C 1
ATOM 4191 O O . ARG A 1 530 ? 18.632 14.428 -16.405 1.00 94.12 530 ARG A O 1
ATOM 4198 N N . TYR A 1 531 ? 16.431 14.895 -16.518 1.00 96.31 531 TYR A N 1
ATOM 4199 C CA . TYR A 1 531 ? 16.503 16.110 -17.321 1.00 96.31 531 TYR A CA 1
ATOM 4200 C C . TYR A 1 531 ? 15.278 16.977 -17.032 1.00 96.31 531 TYR A C 1
ATOM 4202 O O . TYR A 1 531 ? 14.282 16.486 -16.488 1.00 96.31 531 TYR A O 1
ATOM 4210 N N . ASP A 1 532 ? 15.384 18.258 -17.371 1.00 96.50 532 ASP A N 1
ATOM 4211 C CA . ASP A 1 532 ? 14.311 19.231 -17.209 1.00 96.50 532 ASP A CA 1
ATOM 4212 C C . ASP A 1 532 ? 13.195 18.965 -18.231 1.00 96.50 532 ASP A C 1
ATOM 4214 O O . ASP A 1 532 ? 13.440 18.916 -19.436 1.00 96.50 532 ASP A O 1
ATOM 4218 N N . THR A 1 533 ? 11.972 18.751 -17.747 1.00 96.75 533 THR A N 1
ATOM 4219 C CA . THR A 1 533 ? 10.777 18.574 -18.587 1.00 96.75 533 THR A CA 1
ATOM 4220 C C . THR A 1 533 ? 10.040 19.893 -18.832 1.00 96.75 533 THR A C 1
ATOM 4222 O O . THR A 1 533 ? 8.995 19.899 -19.482 1.00 96.75 533 THR A O 1
ATOM 4225 N N . GLY A 1 534 ? 10.571 21.007 -18.313 1.00 96.00 534 GLY A N 1
ATOM 4226 C CA . GLY A 1 534 ? 9.953 22.325 -18.309 1.00 96.00 534 GLY A CA 1
ATOM 4227 C C . GLY A 1 534 ? 8.551 22.285 -17.741 1.00 96.00 534 GLY A C 1
ATOM 4228 O O . GLY A 1 534 ? 8.336 21.929 -16.584 1.00 96.00 534 GLY A O 1
ATOM 4229 N N . VAL A 1 535 ? 7.585 22.659 -18.577 1.00 96.00 535 VAL A N 1
ATOM 4230 C CA . VAL A 1 535 ? 6.182 22.688 -18.173 1.00 96.00 535 VAL A CA 1
ATOM 4231 C C . VAL A 1 535 ? 5.545 21.307 -18.142 1.00 96.00 535 VAL A C 1
ATOM 4233 O O . VAL A 1 535 ? 4.476 21.190 -17.575 1.00 96.00 535 VAL A O 1
ATOM 4236 N N . LEU A 1 536 ? 6.135 20.259 -18.718 1.00 97.69 536 LEU A N 1
ATOM 4237 C CA . LEU A 1 536 ? 5.486 18.948 -18.755 1.00 97.69 536 LEU A CA 1
ATOM 4238 C C . LEU A 1 536 ? 5.621 18.235 -17.412 1.00 97.69 536 LEU A C 1
ATOM 4240 O O . LEU A 1 536 ? 6.712 18.137 -16.840 1.00 97.69 536 LEU A O 1
ATOM 4244 N N . ARG A 1 537 ? 4.523 17.639 -16.948 1.00 97.44 537 ARG A N 1
ATOM 4245 C CA . ARG A 1 537 ? 4.521 16.720 -15.811 1.00 97.44 537 ARG A CA 1
ATOM 4246 C C . ARG A 1 537 ? 5.450 15.534 -16.080 1.00 97.44 537 ARG A C 1
ATOM 4248 O O . ARG A 1 537 ? 5.158 14.694 -16.933 1.00 97.44 537 ARG A O 1
ATOM 4255 N N . ARG A 1 538 ? 6.541 15.414 -15.314 1.00 96.56 538 ARG A N 1
ATOM 4256 C CA . ARG A 1 538 ? 7.563 14.370 -15.522 1.00 96.56 538 ARG A CA 1
ATOM 4257 C C . ARG A 1 538 ? 6.998 12.950 -15.463 1.00 96.56 538 ARG A C 1
ATOM 4259 O O . ARG A 1 538 ? 7.309 12.144 -16.332 1.00 96.56 538 ARG A O 1
ATOM 4266 N N . SER A 1 539 ? 6.177 12.631 -14.467 1.00 96.75 539 SER A N 1
ATOM 4267 C CA . SER A 1 539 ? 5.590 11.291 -14.314 1.00 96.75 539 SER A CA 1
ATOM 4268 C C . SER A 1 539 ? 4.718 10.900 -15.509 1.00 96.75 539 SER A C 1
ATOM 4270 O O . SER A 1 539 ? 4.828 9.781 -16.012 1.00 96.75 539 SER A O 1
ATOM 4272 N N . ARG A 1 540 ? 3.921 11.848 -16.018 1.00 97.31 540 ARG A N 1
ATOM 4273 C CA . ARG A 1 540 ? 3.096 11.682 -17.217 1.00 97.31 540 ARG A CA 1
ATOM 4274 C C . ARG A 1 540 ? 3.948 11.548 -18.475 1.00 97.31 540 ARG A C 1
ATOM 4276 O O . ARG A 1 540 ? 3.638 10.725 -19.328 1.00 97.31 540 ARG A O 1
ATOM 4283 N N . TRP A 1 541 ? 5.038 12.306 -18.582 1.00 97.88 541 TRP A N 1
ATOM 4284 C CA . TRP A 1 541 ? 5.964 12.229 -19.714 1.00 97.88 541 TRP A CA 1
ATOM 4285 C C . TRP A 1 541 ? 6.661 10.864 -19.780 1.00 97.88 541 TRP A C 1
ATOM 4287 O O . TRP A 1 541 ? 6.667 10.220 -20.829 1.00 97.88 541 TRP A O 1
ATOM 4297 N N . LEU A 1 542 ? 7.164 10.370 -18.645 1.00 97.50 542 LEU A N 1
ATOM 4298 C CA . LEU A 1 542 ? 7.775 9.041 -18.552 1.00 97.50 542 LEU A CA 1
ATOM 4299 C C . LEU A 1 542 ? 6.767 7.916 -18.843 1.00 97.50 542 LEU A C 1
ATOM 4301 O O . LEU A 1 542 ? 7.127 6.945 -19.501 1.00 97.50 542 LEU A O 1
ATOM 4305 N N . ASP A 1 543 ? 5.507 8.062 -18.418 1.00 97.25 543 ASP A N 1
ATOM 4306 C CA . ASP A 1 543 ? 4.416 7.139 -18.771 1.00 97.25 543 ASP A CA 1
ATOM 4307 C C . ASP A 1 543 ? 4.202 7.053 -20.299 1.00 97.25 543 ASP A C 1
ATOM 4309 O O . ASP A 1 543 ? 4.071 5.954 -20.847 1.00 97.25 543 ASP A O 1
ATOM 4313 N N . GLN A 1 544 ? 4.249 8.187 -21.013 1.00 98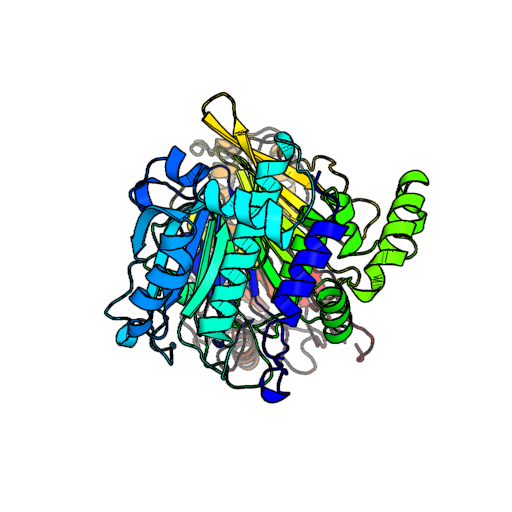.12 544 GLN A N 1
ATOM 4314 C CA . GLN A 1 544 ? 4.143 8.213 -22.481 1.00 98.12 544 GLN A CA 1
ATOM 4315 C C . GLN A 1 544 ? 5.376 7.616 -23.180 1.00 98.12 544 GLN A C 1
ATOM 4317 O O . GLN A 1 544 ? 5.228 6.864 -24.151 1.00 98.12 544 GLN A O 1
ATOM 4322 N N . ILE A 1 545 ? 6.587 7.891 -22.680 1.00 98.50 545 ILE A N 1
ATOM 4323 C CA . ILE A 1 545 ? 7.830 7.298 -23.202 1.00 98.50 545 ILE A CA 1
ATOM 4324 C C . ILE A 1 545 ? 7.802 5.777 -23.062 1.00 98.50 545 ILE A C 1
ATOM 4326 O O . ILE A 1 545 ? 8.038 5.071 -24.042 1.00 98.50 545 ILE A O 1
ATOM 4330 N N . GLU A 1 546 ? 7.489 5.265 -21.870 1.00 98.00 546 GLU A N 1
ATOM 4331 C CA . GLU A 1 546 ? 7.455 3.826 -21.601 1.00 98.00 546 GLU A CA 1
ATOM 4332 C C . GLU A 1 546 ? 6.394 3.131 -22.470 1.00 98.00 546 GLU A C 1
ATOM 4334 O O . GLU A 1 546 ? 6.676 2.099 -23.082 1.00 98.00 546 GLU A O 1
ATOM 4339 N N . SER A 1 547 ? 5.209 3.743 -22.623 1.00 97.62 547 SER A N 1
ATOM 4340 C CA . SER A 1 547 ? 4.161 3.265 -23.540 1.00 97.62 547 SER A CA 1
ATOM 4341 C C . SER A 1 547 ? 4.666 3.137 -24.980 1.00 97.62 547 SER A C 1
ATOM 4343 O O . SER A 1 547 ? 4.497 2.101 -25.632 1.00 97.62 547 SER A O 1
ATOM 4345 N N . THR A 1 548 ? 5.334 4.187 -25.464 1.00 98.56 548 THR A N 1
ATOM 4346 C CA . THR A 1 548 ? 5.880 4.263 -26.823 1.00 98.56 548 THR A CA 1
ATOM 4347 C C . THR A 1 548 ? 6.966 3.210 -27.035 1.00 98.56 548 THR A C 1
ATOM 4349 O O . THR A 1 548 ? 6.936 2.466 -28.018 1.00 98.56 548 THR A O 1
ATOM 4352 N N . LEU A 1 549 ? 7.888 3.088 -26.076 1.00 98.44 549 LEU A N 1
ATOM 4353 C CA . LEU A 1 549 ? 8.971 2.109 -26.082 1.00 98.44 549 LEU A CA 1
ATOM 4354 C C . LEU A 1 549 ? 8.431 0.681 -26.158 1.00 98.44 549 LEU A C 1
ATOM 4356 O O . LEU A 1 549 ? 8.781 -0.056 -27.084 1.00 98.44 549 LEU A O 1
ATOM 4360 N N . VAL A 1 550 ? 7.542 0.308 -25.229 1.00 97.81 550 VAL A N 1
ATOM 4361 C CA . VAL A 1 550 ? 6.950 -1.036 -25.155 1.00 97.81 550 VAL A CA 1
ATOM 4362 C C . VAL A 1 550 ? 6.163 -1.359 -26.425 1.00 97.81 550 VAL A C 1
ATOM 4364 O O . VAL A 1 550 ? 6.275 -2.477 -26.934 1.00 97.81 550 VAL A O 1
ATOM 4367 N N . SER A 1 551 ? 5.424 -0.397 -26.983 1.00 97.81 551 SER A N 1
ATOM 4368 C CA . SER A 1 551 ? 4.687 -0.566 -28.243 1.00 97.81 551 SER A CA 1
ATOM 4369 C C . SER A 1 551 ? 5.614 -0.904 -29.421 1.00 97.81 551 SER A C 1
ATOM 4371 O O . SER A 1 551 ? 5.399 -1.900 -30.123 1.00 97.81 551 SER A O 1
ATOM 4373 N N . ILE A 1 552 ? 6.699 -0.139 -29.604 1.00 98.12 552 ILE A N 1
ATOM 4374 C CA . ILE A 1 552 ? 7.650 -0.319 -30.716 1.00 98.12 552 ILE A CA 1
ATOM 4375 C C . ILE A 1 552 ? 8.349 -1.682 -30.648 1.00 98.12 552 ILE A C 1
ATOM 4377 O O . ILE A 1 552 ? 8.429 -2.392 -31.659 1.00 98.12 552 ILE A O 1
ATOM 4381 N N . ILE A 1 553 ? 8.856 -2.068 -29.473 1.00 97.44 553 ILE A N 1
ATOM 4382 C CA . ILE A 1 553 ? 9.595 -3.331 -29.319 1.00 97.44 553 ILE A CA 1
ATOM 4383 C C . ILE A 1 553 ? 8.670 -4.547 -29.348 1.00 97.44 553 ILE A C 1
ATOM 4385 O O . ILE A 1 553 ? 9.018 -5.557 -29.966 1.00 97.44 553 ILE A O 1
ATOM 4389 N N . SER A 1 554 ? 7.459 -4.447 -28.790 1.00 96.69 554 SER A N 1
ATOM 4390 C CA . SER A 1 554 ? 6.476 -5.542 -28.811 1.00 96.69 554 SER A CA 1
ATOM 4391 C C . SER A 1 554 ? 5.974 -5.854 -30.224 1.00 96.69 554 SER A C 1
ATOM 4393 O O . SER A 1 554 ? 5.582 -6.990 -30.501 1.00 96.69 554 SER A O 1
ATOM 4395 N N . ALA A 1 555 ? 6.056 -4.902 -31.163 1.00 96.12 555 ALA A N 1
ATOM 4396 C CA . ALA A 1 555 ? 5.733 -5.141 -32.571 1.00 96.12 555 ALA A CA 1
ATOM 4397 C C . ALA A 1 555 ? 6.596 -6.248 -33.216 1.00 96.12 555 ALA A C 1
ATOM 4399 O O . ALA A 1 555 ? 6.150 -6.891 -34.170 1.00 96.12 555 ALA A O 1
ATOM 4400 N N . SER A 1 556 ? 7.785 -6.543 -32.668 1.00 95.81 556 SER A N 1
ATOM 4401 C CA . SER A 1 556 ? 8.653 -7.644 -33.128 1.00 95.81 556 SER A CA 1
ATOM 4402 C C . SER A 1 556 ? 8.018 -9.040 -32.997 1.00 95.81 556 SER A C 1
ATOM 4404 O O . SER A 1 556 ? 8.463 -9.988 -33.645 1.00 95.81 556 SER A O 1
ATOM 4406 N N . LYS A 1 557 ? 6.920 -9.168 -32.236 1.00 95.31 557 LYS A N 1
ATOM 4407 C CA . LYS A 1 557 ? 6.064 -10.366 -32.191 1.00 95.31 557 LYS A CA 1
ATOM 4408 C C . LYS A 1 557 ? 5.437 -10.707 -33.541 1.00 95.31 557 LYS A C 1
ATOM 4410 O O . LYS A 1 557 ? 5.284 -11.886 -33.873 1.00 95.31 557 LYS A O 1
ATOM 4415 N N . HIS A 1 558 ? 5.067 -9.684 -34.305 1.00 95.06 558 HIS A N 1
ATOM 4416 C CA . HIS A 1 558 ? 4.414 -9.821 -35.607 1.00 95.06 558 HIS A CA 1
ATOM 4417 C C . HIS A 1 558 ? 5.357 -9.503 -36.769 1.00 95.06 558 HIS A C 1
ATOM 4419 O O . HIS A 1 558 ? 5.188 -10.065 -37.848 1.00 95.06 558 HIS A O 1
ATOM 4425 N N . ASP A 1 559 ? 6.356 -8.655 -36.531 1.00 95.00 559 ASP A N 1
ATOM 4426 C CA . ASP A 1 559 ? 7.304 -8.174 -37.533 1.00 95.00 559 ASP A CA 1
ATOM 4427 C C . ASP A 1 559 ? 8.749 -8.215 -36.988 1.00 95.00 559 ASP A C 1
ATOM 4429 O O . ASP A 1 559 ? 9.308 -7.178 -36.621 1.00 95.00 559 ASP A O 1
ATOM 4433 N N . PRO A 1 560 ? 9.359 -9.407 -36.839 1.00 95.19 560 PRO A N 1
ATOM 4434 C CA . PRO A 1 560 ? 10.734 -9.532 -36.358 1.00 95.19 560 PRO A CA 1
ATOM 4435 C C . PRO A 1 560 ? 11.738 -8.933 -37.358 1.00 95.19 560 PRO A C 1
ATOM 4437 O O . PRO A 1 560 ? 11.560 -9.030 -38.570 1.00 95.19 560 PRO A O 1
ATOM 4440 N N . CYS A 1 561 ? 12.829 -8.359 -36.852 1.00 94.75 561 CYS A N 1
ATOM 4441 C CA . CYS A 1 561 ? 13.929 -7.791 -37.642 1.00 94.75 561 CYS A CA 1
ATOM 4442 C C . CYS A 1 561 ? 15.286 -8.360 -37.197 1.00 94.75 561 CYS A C 1
ATOM 4444 O O . CYS A 1 561 ? 15.346 -9.181 -36.284 1.00 94.75 561 CYS A O 1
ATOM 4446 N N . SER A 1 562 ? 16.388 -7.940 -37.825 1.00 94.12 562 SER A N 1
ATOM 4447 C CA . SER A 1 562 ? 17.748 -8.411 -37.502 1.00 94.12 562 SER A CA 1
ATOM 4448 C C . SER A 1 562 ? 18.158 -8.171 -36.045 1.00 94.12 562 SER A C 1
ATOM 4450 O O . SER A 1 562 ? 18.955 -8.933 -35.499 1.00 94.12 562 SER A O 1
ATOM 4452 N N . GLU A 1 563 ? 17.607 -7.137 -35.411 1.00 96.31 563 GLU A N 1
ATOM 4453 C CA . GLU A 1 563 ? 17.954 -6.705 -34.056 1.00 96.31 563 GLU A CA 1
ATOM 4454 C C . GLU A 1 563 ? 16.968 -7.215 -32.999 1.00 96.31 563 GLU A C 1
ATOM 4456 O O . GLU A 1 563 ? 17.380 -7.440 -31.865 1.00 96.31 563 GLU A O 1
ATOM 4461 N N . PHE A 1 564 ? 15.696 -7.444 -33.355 1.00 97.56 564 PHE A N 1
ATOM 4462 C CA . PHE A 1 564 ? 14.643 -7.851 -32.416 1.00 97.56 564 PHE A CA 1
ATOM 4463 C C . PHE A 1 564 ? 13.762 -8.972 -32.970 1.00 97.56 564 PHE A C 1
ATOM 4465 O O . PHE A 1 564 ? 13.215 -8.872 -34.069 1.00 97.56 564 PHE A O 1
ATOM 4472 N N . ALA A 1 565 ? 13.541 -9.994 -32.153 1.00 97.44 565 ALA A N 1
ATOM 4473 C CA . ALA A 1 565 ? 12.448 -10.953 -32.288 1.00 97.44 565 ALA A CA 1
ATOM 4474 C C . ALA A 1 565 ? 11.670 -11.006 -30.967 1.00 97.44 565 ALA A C 1
ATOM 4476 O O . ALA A 1 565 ? 12.178 -10.555 -29.948 1.00 97.44 565 ALA A O 1
ATOM 4477 N N . ALA A 1 566 ? 10.469 -11.584 -30.945 1.00 96.81 566 ALA A N 1
ATOM 4478 C CA . ALA A 1 566 ? 9.738 -11.788 -29.694 1.00 96.81 566 ALA A CA 1
ATOM 4479 C C . ALA A 1 566 ? 9.161 -13.193 -29.566 1.00 96.81 566 ALA A C 1
ATOM 4481 O O . ALA A 1 566 ? 8.929 -13.905 -30.553 1.00 96.81 566 ALA A O 1
ATOM 4482 N N . GLN A 1 567 ? 8.846 -13.562 -28.328 1.00 94.88 567 GLN A N 1
ATOM 4483 C CA . GLN A 1 567 ? 7.978 -14.700 -28.076 1.00 94.88 567 GLN A CA 1
ATOM 4484 C C . GLN A 1 567 ? 6.551 -14.433 -28.568 1.00 94.88 567 GLN A C 1
ATOM 4486 O O . GLN A 1 567 ? 5.974 -13.366 -28.361 1.00 94.88 567 GLN A O 1
ATOM 4491 N N . LYS A 1 568 ? 5.949 -15.434 -29.220 1.00 92.88 568 LYS A N 1
ATOM 4492 C CA . LYS A 1 568 ? 4.567 -15.347 -29.712 1.00 92.88 568 LYS A CA 1
ATOM 4493 C C . LYS A 1 568 ? 3.546 -15.743 -28.646 1.00 92.88 568 LYS A C 1
ATOM 4495 O O . LYS A 1 568 ? 2.456 -15.173 -28.598 1.00 92.88 568 LYS A O 1
ATOM 4500 N N . ALA A 1 569 ? 3.914 -16.704 -27.813 1.00 93.44 569 ALA A N 1
ATOM 4501 C CA . ALA A 1 569 ? 3.138 -17.240 -26.707 1.00 93.44 569 ALA A CA 1
ATOM 4502 C C . ALA A 1 569 ? 4.106 -17.872 -25.690 1.00 93.44 569 ALA A C 1
ATOM 4504 O O . ALA A 1 569 ? 5.257 -18.127 -26.064 1.00 93.44 569 ALA A O 1
ATOM 4505 N N . PRO A 1 570 ? 3.660 -18.157 -24.456 1.00 93.44 570 PRO A N 1
ATOM 4506 C CA . PRO A 1 570 ? 4.467 -18.895 -23.492 1.00 93.44 570 PRO A CA 1
ATOM 4507 C C . PRO A 1 570 ? 5.029 -20.205 -24.054 1.00 93.44 570 PRO A C 1
ATOM 4509 O O . PRO A 1 570 ? 4.316 -20.939 -24.744 1.00 93.44 570 PRO A O 1
ATOM 4512 N N . GLY A 1 571 ? 6.317 -20.469 -23.817 1.00 91.88 571 GLY A N 1
ATOM 4513 C CA . GLY A 1 571 ? 7.028 -21.645 -24.328 1.00 91.88 571 GLY A CA 1
ATOM 4514 C C . GLY A 1 571 ? 7.419 -21.580 -25.812 1.00 91.88 571 GLY A C 1
ATOM 4515 O O . GLY A 1 571 ? 7.992 -22.534 -26.342 1.00 91.88 571 GLY A O 1
ATOM 4516 N N . HIS A 1 572 ? 7.124 -20.486 -26.526 1.00 94.62 572 HIS A N 1
ATOM 4517 C CA . HIS A 1 572 ? 7.604 -20.292 -27.896 1.00 94.62 572 HIS A CA 1
ATOM 4518 C C . HIS A 1 572 ? 9.086 -19.901 -27.892 1.00 94.62 572 HIS A C 1
ATOM 4520 O O . HIS A 1 572 ? 9.444 -18.783 -27.519 1.00 94.62 572 HIS A O 1
ATOM 4526 N N . ILE A 1 573 ? 9.935 -20.795 -28.398 1.00 94.44 573 ILE A N 1
ATOM 4527 C CA . ILE A 1 573 ? 11.390 -20.621 -28.467 1.00 94.44 573 ILE A CA 1
ATOM 4528 C C . ILE A 1 573 ? 11.805 -20.460 -29.941 1.00 94.44 573 ILE A C 1
ATOM 4530 O O . ILE A 1 573 ? 12.063 -21.460 -30.614 1.00 94.44 573 ILE A O 1
ATOM 4534 N N . PRO A 1 574 ? 11.823 -19.231 -30.493 1.00 93.19 574 PRO A N 1
ATOM 4535 C CA . PRO A 1 574 ? 12.357 -18.999 -31.832 1.00 93.19 574 PRO A CA 1
ATOM 4536 C C . PRO A 1 574 ? 13.883 -19.159 -31.833 1.00 93.19 574 PRO A C 1
ATOM 4538 O O . PRO A 1 574 ? 14.520 -18.987 -30.797 1.00 93.19 574 PRO A O 1
ATOM 4541 N N . GLU A 1 575 ? 14.487 -19.444 -32.985 1.00 93.12 575 GLU A N 1
ATOM 4542 C CA . GLU A 1 575 ? 15.950 -19.439 -33.115 1.00 93.12 575 GLU A CA 1
ATOM 4543 C C . GLU A 1 575 ? 16.472 -18.009 -33.343 1.00 93.12 575 GLU A C 1
ATOM 4545 O O . GLU A 1 575 ? 15.862 -17.256 -34.113 1.00 93.12 575 GLU A O 1
ATOM 4550 N N . PRO A 1 576 ? 17.594 -17.615 -32.713 1.00 94.81 576 PRO A N 1
ATOM 4551 C CA . PRO A 1 576 ? 18.217 -16.327 -32.978 1.00 94.81 576 PRO A CA 1
ATOM 4552 C C . PRO A 1 576 ? 18.840 -16.308 -34.379 1.00 94.81 576 PRO A C 1
ATOM 4554 O O . PRO A 1 576 ? 19.592 -17.201 -34.765 1.00 94.81 576 PRO A O 1
ATOM 4557 N N . SER A 1 577 ? 18.581 -15.244 -35.133 1.00 93.88 577 SER A N 1
ATOM 4558 C CA . SER A 1 577 ? 19.208 -15.000 -36.440 1.00 93.88 577 SER A CA 1
ATOM 4559 C C . SER A 1 577 ? 20.655 -14.504 -36.331 1.00 93.88 577 SER A C 1
ATOM 4561 O O . SER A 1 577 ? 21.424 -14.614 -37.286 1.00 93.88 577 SER A O 1
ATOM 4563 N N . SER A 1 578 ? 21.045 -13.960 -35.173 1.00 94.12 578 SER A N 1
ATOM 4564 C CA . SER A 1 578 ? 22.414 -13.539 -34.865 1.00 94.12 578 SER A CA 1
ATOM 4565 C C . SER A 1 578 ? 22.654 -13.495 -33.353 1.00 94.12 578 SER A C 1
ATOM 4567 O O . SER A 1 578 ? 21.713 -13.409 -32.569 1.00 94.12 578 SER A O 1
ATOM 4569 N N . VAL A 1 579 ? 23.925 -13.486 -32.936 1.00 91.06 579 VAL A N 1
ATOM 4570 C CA . VAL A 1 579 ? 24.326 -13.358 -31.516 1.00 91.06 579 VAL A CA 1
ATOM 4571 C C . VAL A 1 579 ? 23.948 -11.986 -30.930 1.00 91.06 579 VAL A C 1
ATOM 4573 O O . VAL A 1 579 ? 23.822 -11.828 -29.719 1.00 91.06 579 VAL A O 1
ATOM 4576 N N . SER A 1 580 ? 23.774 -10.974 -31.784 1.00 93.06 580 SER A N 1
ATOM 4577 C CA . SER A 1 580 ? 23.381 -9.621 -31.382 1.00 93.06 580 SER A CA 1
ATOM 4578 C C . SER A 1 580 ? 21.871 -9.397 -31.335 1.00 93.06 580 SER A C 1
ATOM 4580 O O . SER A 1 580 ? 21.460 -8.360 -30.820 1.00 93.06 580 SER A O 1
ATOM 4582 N N . GLN A 1 581 ? 21.057 -10.317 -31.866 1.00 97.00 581 GLN A N 1
ATOM 4583 C CA . GLN A 1 581 ? 19.603 -10.173 -31.865 1.00 97.00 581 GLN A CA 1
ATOM 4584 C C . GLN A 1 581 ? 19.058 -10.319 -30.439 1.00 97.00 581 GLN A C 1
ATOM 4586 O O . GLN A 1 581 ? 19.450 -11.228 -29.705 1.00 97.00 581 GLN A O 1
ATOM 4591 N N . ARG A 1 582 ? 18.138 -9.433 -30.053 1.00 97.94 582 ARG A N 1
ATOM 4592 C CA . ARG A 1 582 ? 17.436 -9.473 -28.769 1.00 97.94 582 ARG A CA 1
ATOM 4593 C C . ARG A 1 582 ? 16.116 -10.217 -28.902 1.00 97.94 582 ARG A C 1
ATOM 4595 O O . ARG A 1 582 ? 15.402 -10.035 -29.891 1.00 97.94 582 ARG A O 1
ATOM 4602 N N . ILE A 1 583 ? 15.776 -11.010 -27.890 1.00 98.31 583 ILE A N 1
ATOM 4603 C CA . ILE A 1 583 ? 14.428 -11.557 -27.738 1.00 98.31 583 ILE A CA 1
ATOM 4604 C C . ILE A 1 583 ? 13.619 -10.719 -26.752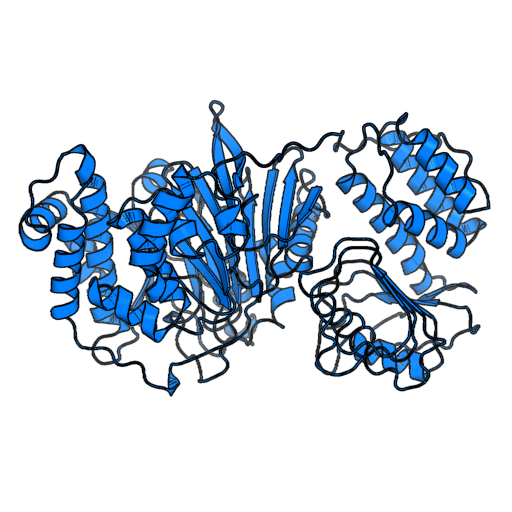 1.00 98.31 583 ILE A C 1
ATOM 4606 O O . ILE A 1 583 ? 14.013 -10.543 -25.602 1.00 98.31 583 ILE A O 1
ATOM 4610 N N . VAL A 1 584 ? 12.478 -10.213 -27.214 1.00 98.38 584 VAL A N 1
ATOM 4611 C CA . VAL A 1 584 ? 11.488 -9.515 -26.397 1.00 98.38 584 VAL A CA 1
ATOM 4612 C C . VAL A 1 584 ? 10.554 -10.541 -25.757 1.00 98.38 584 VAL A C 1
ATOM 4614 O O . VAL A 1 584 ? 9.966 -11.383 -26.449 1.00 98.38 584 VAL A O 1
ATOM 4617 N N . VAL A 1 585 ? 10.414 -10.467 -24.437 1.00 98.25 585 VAL A N 1
ATOM 4618 C CA . VAL A 1 585 ? 9.569 -11.354 -23.632 1.00 98.25 585 VAL A CA 1
ATOM 4619 C C . VAL A 1 585 ? 8.579 -10.502 -22.845 1.00 98.25 585 VAL A C 1
ATOM 4621 O O . VAL A 1 585 ? 8.971 -9.691 -22.011 1.00 98.25 585 VAL A O 1
ATOM 4624 N N . ASP A 1 586 ? 7.288 -10.675 -23.126 1.00 97.56 586 ASP A N 1
ATOM 4625 C CA . ASP A 1 586 ? 6.218 -10.081 -22.321 1.00 97.56 586 ASP A CA 1
ATOM 4626 C C . ASP A 1 586 ? 6.075 -10.886 -21.034 1.00 97.56 586 ASP A C 1
ATOM 4628 O O . ASP A 1 586 ? 5.821 -12.089 -21.087 1.00 97.56 586 ASP A O 1
ATOM 4632 N N . ALA A 1 587 ? 6.271 -10.234 -19.893 1.00 97.06 587 ALA A N 1
ATOM 4633 C CA . ALA A 1 587 ? 6.292 -10.897 -18.602 1.00 97.06 587 ALA A CA 1
ATOM 4634 C C . ALA A 1 587 ? 4.885 -11.286 -18.116 1.00 97.06 587 ALA A C 1
ATOM 4636 O O . ALA A 1 587 ? 4.737 -12.291 -17.434 1.00 97.06 587 ALA A O 1
ATOM 4637 N N . ARG A 1 588 ? 3.837 -10.547 -18.512 1.00 94.75 588 ARG A N 1
ATOM 4638 C CA . ARG A 1 588 ? 2.458 -10.698 -17.991 1.00 94.75 588 ARG A CA 1
ATOM 4639 C C . ARG A 1 588 ? 1.881 -12.121 -18.004 1.00 94.75 588 ARG A C 1
ATOM 4641 O O . ARG A 1 588 ? 1.155 -12.443 -17.071 1.00 94.75 588 ARG A O 1
ATOM 4648 N N . PRO A 1 589 ? 2.128 -12.970 -19.022 1.00 95.50 589 PRO A N 1
ATOM 4649 C CA . PRO A 1 589 ? 1.587 -14.328 -19.039 1.00 95.50 589 PRO A CA 1
ATOM 4650 C C . PRO A 1 589 ? 2.238 -15.284 -18.031 1.00 95.50 589 PRO A C 1
ATOM 4652 O O . PRO A 1 589 ? 1.747 -16.400 -17.872 1.00 95.50 589 PRO A O 1
ATOM 4655 N N . TYR A 1 590 ? 3.356 -14.896 -17.415 1.00 94.75 590 TYR A N 1
ATOM 4656 C CA . TYR A 1 590 ? 4.117 -15.743 -16.508 1.00 94.75 590 TYR A CA 1
ATOM 4657 C C . TYR A 1 590 ? 3.797 -15.404 -15.046 1.00 94.75 590 TYR A C 1
ATOM 4659 O O . TYR A 1 590 ? 3.601 -14.239 -14.709 1.00 94.75 590 TYR A O 1
ATOM 4667 N N . PRO A 1 591 ? 3.764 -16.394 -14.141 1.00 90.75 591 PRO A N 1
ATOM 4668 C CA . PRO A 1 591 ? 3.697 -16.127 -12.717 1.00 90.75 591 PRO A CA 1
ATOM 4669 C C . PRO A 1 591 ? 5.002 -15.470 -12.218 1.00 90.75 591 PRO A C 1
ATOM 4671 O O . PRO A 1 591 ? 6.086 -15.768 -12.742 1.00 90.75 591 PRO A O 1
ATOM 4674 N N . PRO A 1 592 ? 4.932 -14.640 -11.157 1.00 87.69 592 PRO A N 1
ATOM 4675 C CA . PRO A 1 592 ? 6.104 -13.986 -10.575 1.00 87.69 592 PRO A CA 1
ATOM 4676 C C . PRO A 1 592 ? 7.213 -14.941 -10.113 1.00 87.69 592 PRO A C 1
ATOM 4678 O O . PRO A 1 592 ? 8.389 -14.579 -10.148 1.00 87.69 592 PRO A O 1
ATOM 4681 N N . GLU A 1 593 ? 6.845 -16.153 -9.684 1.00 86.44 593 GLU A N 1
ATOM 4682 C CA . GLU A 1 593 ? 7.743 -17.204 -9.200 1.00 86.44 593 GLU A CA 1
ATOM 4683 C C . GLU A 1 593 ? 7.132 -18.607 -9.388 1.00 86.44 593 GLU A C 1
ATOM 4685 O O . GLU A 1 593 ? 5.997 -18.758 -9.838 1.00 86.44 593 GLU A O 1
ATOM 4690 N N . GLY A 1 594 ? 7.899 -19.656 -9.075 1.00 87.81 594 GLY A N 1
ATOM 4691 C CA . GLY A 1 594 ? 7.464 -21.050 -9.202 1.00 87.81 594 GLY A CA 1
ATOM 4692 C C . GLY A 1 594 ? 7.952 -21.748 -10.477 1.00 87.81 594 GLY A C 1
ATOM 4693 O O . GLY A 1 594 ? 8.868 -21.285 -11.159 1.00 87.81 594 GLY A O 1
ATOM 4694 N N . ARG A 1 595 ? 7.375 -22.920 -10.771 1.00 89.12 595 ARG A N 1
ATOM 4695 C CA . ARG A 1 595 ? 7.852 -23.831 -11.834 1.00 89.12 595 ARG A CA 1
ATOM 4696 C C . ARG A 1 595 ? 7.569 -23.348 -13.253 1.00 89.12 595 ARG A C 1
ATOM 4698 O O . ARG A 1 595 ? 8.304 -23.726 -14.156 1.00 89.12 595 ARG A O 1
ATOM 4705 N N . ASP A 1 596 ? 6.561 -22.502 -13.409 1.00 91.81 596 ASP A N 1
ATOM 4706 C CA . ASP A 1 596 ? 6.159 -21.930 -14.695 1.00 91.81 596 ASP A CA 1
ATOM 4707 C C . ASP A 1 596 ? 6.587 -20.454 -14.813 1.00 91.81 596 ASP A C 1
ATOM 4709 O O . ASP A 1 596 ? 6.085 -19.724 -15.658 1.00 91.81 596 ASP A O 1
ATOM 4713 N N . SER A 1 597 ? 7.496 -20.000 -13.939 1.00 94.38 597 SER A N 1
ATOM 4714 C CA . SER A 1 597 ? 7.911 -18.597 -13.834 1.00 94.38 597 SER A CA 1
ATOM 4715 C C . SER A 1 597 ? 8.699 -18.089 -15.035 1.00 94.38 597 SER A C 1
ATOM 4717 O O . SER A 1 597 ? 9.404 -18.837 -15.718 1.00 94.38 597 SER A O 1
ATOM 4719 N N . LEU A 1 598 ? 8.662 -16.765 -15.207 1.00 96.00 598 LEU A N 1
ATOM 4720 C CA . LEU A 1 598 ? 9.437 -16.049 -16.219 1.00 96.00 598 LEU A CA 1
ATOM 4721 C C . LEU A 1 598 ? 10.930 -16.411 -16.177 1.00 96.00 598 LEU A C 1
ATOM 4723 O O . LEU A 1 598 ? 11.541 -16.616 -17.221 1.00 96.00 598 LEU A O 1
ATOM 4727 N N . ALA A 1 599 ? 11.519 -16.534 -14.984 1.00 95.38 599 ALA A N 1
ATOM 4728 C CA . ALA A 1 599 ? 12.932 -16.878 -14.823 1.00 95.38 599 ALA A CA 1
ATOM 4729 C C . ALA A 1 599 ? 13.299 -18.198 -15.530 1.00 95.38 599 ALA A C 1
ATOM 4731 O O . ALA A 1 599 ? 14.301 -18.279 -16.242 1.00 95.38 599 ALA A O 1
ATOM 4732 N N . LEU A 1 600 ? 12.461 -19.231 -15.394 1.00 95.62 600 LEU A N 1
ATOM 4733 C CA . LEU A 1 600 ? 12.697 -20.528 -16.035 1.00 95.62 600 LEU A CA 1
ATOM 4734 C C . LEU A 1 600 ? 12.480 -20.485 -17.551 1.00 95.62 600 LEU A C 1
ATOM 4736 O O . LEU A 1 600 ? 13.165 -21.205 -18.289 1.00 95.62 600 LEU A O 1
ATOM 4740 N N . GLU A 1 601 ? 11.592 -19.615 -18.027 1.00 97.06 601 GLU A N 1
ATOM 4741 C CA . GLU A 1 601 ? 11.437 -19.358 -19.457 1.00 97.06 601 GLU A CA 1
ATOM 4742 C C . GLU A 1 601 ? 12.702 -18.715 -20.047 1.00 97.06 601 GLU A C 1
ATOM 4744 O O . GLU A 1 601 ? 13.227 -19.189 -21.058 1.00 97.06 601 GLU A O 1
ATOM 4749 N N . LEU A 1 602 ? 13.254 -17.690 -19.389 1.00 97.12 602 LEU A N 1
ATOM 4750 C CA . LEU A 1 602 ? 14.483 -17.024 -19.837 1.00 97.12 602 LEU A CA 1
ATOM 4751 C C . LEU A 1 602 ? 15.674 -17.993 -19.877 1.00 97.12 602 LEU A C 1
ATOM 4753 O O . LEU A 1 602 ? 16.443 -17.997 -20.840 1.00 97.12 602 LEU A O 1
ATOM 4757 N N . VAL A 1 603 ? 15.782 -18.893 -18.894 1.00 95.88 603 VAL A N 1
ATOM 4758 C CA . VAL A 1 603 ? 16.785 -19.971 -18.897 1.00 95.88 603 VAL A CA 1
ATOM 4759 C C . VAL A 1 603 ? 16.577 -20.940 -20.069 1.00 95.88 603 VAL A C 1
ATOM 4761 O O . VAL A 1 603 ? 17.548 -21.439 -20.646 1.00 95.88 603 VAL A O 1
ATOM 4764 N N . SER A 1 604 ? 15.330 -21.226 -20.445 1.00 96.31 604 SER A N 1
ATOM 4765 C CA . SER A 1 604 ? 15.017 -22.107 -21.579 1.00 96.31 604 SER A CA 1
ATOM 4766 C C . SER A 1 604 ? 15.399 -21.466 -22.914 1.00 96.31 604 SER A C 1
ATOM 4768 O O . SER A 1 604 ? 16.047 -22.110 -23.743 1.00 96.31 604 SER A O 1
ATOM 4770 N N . LEU A 1 605 ? 15.109 -20.176 -23.085 1.00 96.94 605 LEU A N 1
ATOM 4771 C CA . LEU A 1 605 ? 15.579 -19.379 -24.219 1.00 96.94 605 LEU A CA 1
ATOM 4772 C C . LEU A 1 605 ? 17.113 -19.304 -24.274 1.00 96.94 605 LEU A C 1
ATOM 4774 O O . LEU A 1 605 ? 17.701 -19.461 -25.346 1.00 96.94 605 LEU A O 1
ATOM 4778 N N . TYR A 1 606 ? 17.778 -19.139 -23.128 1.00 96.00 606 TYR A N 1
ATOM 4779 C CA . TYR A 1 606 ? 19.240 -19.149 -23.047 1.00 96.00 606 TYR A CA 1
ATOM 4780 C C . TYR A 1 606 ? 19.846 -20.468 -23.533 1.00 96.00 606 TYR A C 1
ATOM 4782 O O . TYR A 1 606 ? 20.778 -20.475 -24.341 1.00 96.00 606 TYR A O 1
ATOM 4790 N N . LYS A 1 607 ? 19.277 -21.602 -23.111 1.00 94.62 607 LYS A N 1
ATOM 4791 C CA . LYS A 1 607 ? 19.691 -22.935 -23.581 1.00 94.62 607 LYS A CA 1
ATOM 4792 C C . LYS A 1 607 ? 19.480 -23.125 -25.084 1.00 94.62 607 LYS A C 1
ATOM 4794 O O . LYS A 1 607 ? 20.219 -23.889 -25.698 1.00 94.62 607 LYS A O 1
ATOM 4799 N N . ALA A 1 608 ? 18.517 -22.418 -25.672 1.00 94.69 608 ALA A N 1
ATOM 4800 C CA . ALA A 1 608 ? 18.279 -22.391 -27.112 1.00 94.69 608 ALA A CA 1
ATOM 4801 C C . ALA A 1 608 ? 19.209 -21.432 -27.883 1.00 94.69 608 ALA A C 1
ATOM 4803 O O . ALA A 1 608 ? 19.140 -21.366 -29.108 1.00 94.69 608 ALA A O 1
ATOM 4804 N N . GLY A 1 609 ? 20.103 -20.716 -27.192 1.00 94.94 609 GLY A N 1
ATOM 4805 C CA . GLY A 1 609 ? 21.143 -19.884 -27.799 1.00 94.94 609 GLY A CA 1
ATOM 4806 C C . GLY A 1 609 ? 20.918 -18.377 -27.692 1.00 94.94 609 GLY A C 1
ATOM 4807 O O . GLY A 1 609 ? 21.783 -17.624 -28.140 1.00 94.94 609 GLY A O 1
ATOM 4808 N N . TRP A 1 610 ? 19.819 -17.918 -27.085 1.00 97.44 610 TRP A N 1
ATOM 4809 C CA . TRP A 1 610 ? 19.598 -16.489 -26.847 1.00 97.44 610 TRP A CA 1
ATOM 4810 C C . TRP A 1 610 ? 20.540 -15.955 -25.774 1.00 97.44 610 TRP A C 1
ATOM 4812 O O . TRP A 1 610 ? 20.674 -16.539 -24.704 1.00 97.44 610 TRP A O 1
ATOM 4822 N N . THR A 1 611 ? 21.181 -14.820 -26.040 1.00 96.75 611 THR A N 1
ATOM 4823 C CA . THR A 1 611 ? 22.078 -14.165 -25.074 1.00 96.75 611 THR A CA 1
ATOM 4824 C C . THR A 1 611 ? 21.697 -12.721 -24.785 1.00 96.75 611 THR A C 1
ATOM 4826 O O . THR A 1 611 ? 22.280 -12.122 -23.892 1.00 96.75 611 THR A O 1
ATOM 4829 N N . LYS A 1 612 ? 20.731 -12.146 -25.505 1.00 98.06 612 LYS A N 1
ATOM 4830 C CA . LYS A 1 612 ? 20.236 -10.795 -25.241 1.00 98.06 612 LYS A CA 1
ATOM 4831 C C . LYS A 1 612 ? 18.724 -10.803 -25.089 1.00 98.06 612 LYS A C 1
ATOM 4833 O O . LYS A 1 612 ? 18.022 -11.278 -25.982 1.00 98.06 612 LYS A O 1
ATOM 4838 N N . PHE A 1 613 ? 18.241 -10.268 -23.980 1.00 98.50 613 PHE A N 1
ATOM 4839 C CA . PHE A 1 613 ? 16.848 -10.330 -23.564 1.00 98.50 613 PHE A CA 1
ATOM 4840 C C . PHE A 1 613 ? 16.321 -8.925 -23.305 1.00 98.50 613 PHE A C 1
ATOM 4842 O O . PHE A 1 613 ? 17.023 -8.109 -22.721 1.00 98.50 613 PHE A O 1
ATOM 4849 N N . VAL A 1 614 ? 15.079 -8.672 -23.709 1.00 98.50 614 VAL A N 1
ATOM 4850 C CA . VAL A 1 614 ? 14.322 -7.479 -23.323 1.00 98.50 614 VAL A CA 1
ATOM 4851 C C . VAL A 1 614 ? 13.020 -7.947 -22.695 1.00 98.50 614 VAL A C 1
ATOM 4853 O O . VAL A 1 614 ? 12.130 -8.448 -23.380 1.00 98.50 614 VAL A O 1
ATOM 4856 N N . VAL A 1 615 ? 12.920 -7.826 -21.380 1.00 98.38 615 VAL A N 1
ATOM 4857 C CA . VAL A 1 615 ? 11.736 -8.204 -20.614 1.00 98.38 615 VAL A CA 1
ATOM 4858 C C . VAL A 1 615 ? 10.860 -6.971 -20.437 1.00 98.38 615 VAL A C 1
ATOM 4860 O O . VAL A 1 615 ? 11.317 -5.958 -19.914 1.00 98.38 615 VAL A O 1
ATOM 4863 N N . VAL A 1 616 ? 9.600 -7.048 -20.863 1.00 97.75 616 VAL A N 1
ATOM 4864 C CA . VAL A 1 616 ? 8.642 -5.932 -20.788 1.00 97.75 616 VAL A CA 1
ATOM 4865 C C . VAL A 1 616 ? 7.446 -6.277 -19.911 1.00 97.75 616 VAL A C 1
ATOM 4867 O O . VAL A 1 616 ? 7.086 -7.447 -19.774 1.00 97.75 616 VAL A O 1
ATOM 4870 N N . ASN A 1 617 ? 6.790 -5.246 -19.374 1.00 96.19 617 ASN A N 1
ATOM 4871 C CA . ASN A 1 617 ? 5.600 -5.364 -18.527 1.00 96.19 617 ASN A CA 1
ATOM 4872 C C . ASN A 1 617 ? 5.838 -6.219 -17.270 1.00 96.19 617 ASN A C 1
ATOM 4874 O O . ASN A 1 617 ? 4.986 -7.025 -16.884 1.00 96.19 617 ASN A O 1
ATOM 4878 N N . CYS A 1 618 ? 7.007 -6.077 -16.638 1.00 95.69 618 CYS A N 1
ATOM 4879 C CA . CYS A 1 618 ? 7.263 -6.717 -15.352 1.00 95.69 618 CYS A CA 1
ATOM 4880 C C . CYS A 1 618 ? 6.260 -6.240 -14.288 1.00 95.69 618 CYS A C 1
ATOM 4882 O O . CYS A 1 618 ? 6.031 -5.041 -14.142 1.00 95.69 618 CYS A O 1
ATOM 4884 N N . ARG A 1 619 ? 5.682 -7.196 -13.548 1.00 93.25 619 ARG A N 1
ATOM 4885 C CA . ARG A 1 619 ? 4.665 -7.001 -12.505 1.00 93.25 619 ARG A CA 1
ATOM 4886 C C . ARG A 1 619 ? 5.010 -7.809 -11.245 1.00 93.25 619 ARG A C 1
ATOM 4888 O O . ARG A 1 619 ? 4.320 -8.752 -10.882 1.00 93.25 619 ARG A O 1
ATOM 4895 N N . GLY A 1 620 ? 6.158 -7.511 -10.639 1.00 91.75 620 GLY A N 1
ATOM 4896 C CA . GLY A 1 620 ? 6.665 -8.205 -9.449 1.00 91.75 620 GLY A CA 1
ATOM 4897 C C . GLY A 1 620 ? 7.416 -9.513 -9.729 1.00 91.75 620 GLY A C 1
ATOM 4898 O O . GLY A 1 620 ? 7.654 -10.280 -8.799 1.00 91.75 620 GLY A O 1
ATOM 4899 N N . HIS A 1 621 ? 7.797 -9.794 -10.984 1.00 94.19 621 HIS A N 1
ATOM 4900 C CA . HIS A 1 621 ? 8.557 -11.004 -11.337 1.00 94.19 621 HIS A CA 1
ATOM 4901 C C . HIS A 1 621 ? 9.908 -11.052 -10.624 1.00 94.19 621 HIS A C 1
ATOM 4903 O O . HIS A 1 621 ? 10.630 -10.053 -10.581 1.00 94.19 621 HIS A O 1
ATOM 4909 N N . ARG A 1 622 ? 10.244 -12.229 -10.094 1.00 91.88 622 ARG A N 1
ATOM 4910 C CA . ARG A 1 622 ? 11.426 -12.470 -9.260 1.00 91.88 622 ARG A CA 1
ATOM 4911 C C . ARG A 1 622 ? 12.454 -13.310 -10.008 1.00 91.88 622 ARG A C 1
ATOM 4913 O O . ARG A 1 622 ? 12.125 -14.004 -10.970 1.00 91.88 622 ARG A O 1
ATOM 4920 N N . PHE A 1 623 ? 13.695 -13.284 -9.526 1.00 92.31 623 PHE A N 1
ATOM 4921 C CA . PHE A 1 623 ? 14.761 -14.198 -9.962 1.00 92.31 623 PHE A CA 1
ATOM 4922 C C . PHE A 1 623 ? 15.090 -14.152 -11.467 1.00 92.31 623 PHE A C 1
ATOM 4924 O O . PHE A 1 623 ? 15.553 -15.144 -12.028 1.00 92.31 623 PHE A O 1
ATOM 4931 N N . ILE A 1 624 ? 14.839 -13.025 -12.142 1.00 94.94 624 ILE A N 1
ATOM 4932 C CA . ILE A 1 624 ? 14.995 -12.882 -13.602 1.00 94.94 624 ILE A CA 1
ATOM 4933 C C . ILE A 1 624 ? 16.416 -13.251 -14.063 1.00 94.94 624 ILE A C 1
ATOM 4935 O O . ILE A 1 624 ? 16.570 -13.909 -15.088 1.00 94.94 624 ILE A O 1
ATOM 4939 N N . GLY A 1 625 ? 17.446 -12.871 -13.303 1.00 92.62 625 GLY A N 1
ATOM 4940 C CA . GLY A 1 625 ? 18.851 -13.181 -13.582 1.00 92.62 625 GLY A CA 1
ATOM 4941 C C . GLY A 1 625 ? 19.330 -14.549 -13.085 1.00 92.62 625 GLY A C 1
ATOM 4942 O O . GLY A 1 625 ? 20.520 -14.852 -13.174 1.00 92.62 625 GLY A O 1
ATOM 4943 N N . ASN A 1 626 ? 18.457 -15.395 -12.535 1.00 90.75 626 ASN A N 1
ATOM 4944 C CA . ASN A 1 626 ? 18.868 -16.630 -11.867 1.00 90.75 626 ASN A CA 1
ATOM 4945 C C . ASN A 1 626 ? 18.823 -17.842 -12.810 1.00 90.75 626 ASN A C 1
ATOM 4947 O O . ASN A 1 626 ? 18.009 -17.937 -13.722 1.00 90.75 626 ASN A O 1
ATOM 4951 N N . GLY A 1 627 ? 19.679 -18.836 -12.547 1.00 89.75 627 GLY A N 1
ATOM 4952 C CA . GLY A 1 627 ? 19.611 -20.149 -13.207 1.00 89.75 627 GLY A CA 1
ATOM 4953 C C . GLY A 1 627 ? 20.352 -20.276 -14.545 1.00 89.75 627 GLY A C 1
ATOM 4954 O O . GLY A 1 627 ? 20.331 -21.354 -15.140 1.00 89.75 627 GLY A O 1
ATOM 4955 N N . PHE A 1 628 ? 21.060 -19.233 -14.993 1.00 92.94 628 PHE A N 1
ATOM 4956 C CA . PHE A 1 628 ? 21.866 -19.254 -16.226 1.00 92.94 628 PHE A CA 1
ATOM 4957 C C . PHE A 1 628 ? 23.166 -20.073 -16.104 1.00 92.94 628 PHE A C 1
ATOM 4959 O O . PHE A 1 628 ? 23.741 -20.468 -17.119 1.00 92.94 628 PHE A O 1
ATOM 4966 N N . GLY A 1 629 ? 23.587 -20.397 -14.877 1.00 87.88 629 GLY A N 1
ATOM 4967 C CA . GLY A 1 629 ? 24.802 -21.166 -14.597 1.00 87.88 629 GLY A CA 1
ATOM 4968 C C . GLY A 1 629 ? 26.088 -20.327 -14.661 1.00 87.88 629 GLY A C 1
ATOM 4969 O O . GLY A 1 629 ? 26.013 -19.110 -14.822 1.00 87.88 629 GLY A O 1
ATOM 4970 N N . PRO A 1 630 ? 27.265 -20.966 -14.506 1.00 81.94 630 PRO A N 1
ATOM 4971 C CA . PRO A 1 630 ? 28.551 -20.286 -14.648 1.00 81.94 630 PRO A CA 1
ATOM 4972 C C . PRO A 1 630 ? 28.778 -19.827 -16.100 1.00 81.94 630 PRO A C 1
ATOM 4974 O O . PRO A 1 630 ? 28.182 -20.370 -17.031 1.00 81.94 630 PRO A O 1
ATOM 4977 N N . ASP A 1 631 ? 29.667 -18.849 -16.290 1.00 79.94 631 ASP A N 1
ATOM 4978 C CA . ASP A 1 631 ? 30.056 -18.295 -17.599 1.00 79.94 631 ASP A CA 1
ATOM 4979 C C . ASP A 1 631 ? 28.935 -17.536 -18.342 1.00 79.94 631 ASP A C 1
ATOM 4981 O O . ASP A 1 631 ? 28.914 -17.447 -19.574 1.00 79.94 631 ASP A O 1
ATOM 4985 N N . SER A 1 632 ? 28.020 -16.902 -17.603 1.00 91.56 632 SER A N 1
ATOM 4986 C CA . SER A 1 632 ? 26.949 -16.063 -18.163 1.00 91.56 632 SER A CA 1
ATOM 4987 C C . SER A 1 632 ? 27.425 -14.685 -18.654 1.00 91.56 632 SER A C 1
ATOM 4989 O O . SER A 1 632 ? 26.604 -13.822 -18.942 1.00 91.56 632 SER A O 1
ATOM 4991 N N . GLY A 1 633 ? 28.738 -14.470 -18.816 1.00 93.31 633 GLY A N 1
ATOM 4992 C CA . GLY A 1 633 ? 29.356 -13.184 -19.189 1.00 93.31 633 GLY A CA 1
ATOM 4993 C C . GLY A 1 633 ? 28.925 -12.584 -20.530 1.00 93.31 633 GLY A C 1
ATOM 4994 O O . GLY A 1 633 ? 29.152 -11.410 -20.797 1.00 93.31 633 GLY A O 1
ATOM 4995 N N . ARG A 1 634 ? 28.300 -13.392 -21.390 1.00 93.69 634 ARG A N 1
ATOM 4996 C CA . ARG A 1 634 ? 27.739 -12.961 -22.681 1.00 93.69 634 ARG A CA 1
ATOM 4997 C C . ARG A 1 634 ? 26.261 -12.570 -22.609 1.00 93.69 634 ARG A C 1
ATOM 4999 O O . ARG A 1 634 ? 25.716 -12.143 -23.623 1.00 93.69 634 ARG A O 1
ATOM 5006 N N . VAL A 1 635 ? 25.610 -12.807 -21.470 1.00 97.31 635 VAL A N 1
ATOM 5007 C CA . VAL A 1 635 ? 24.175 -12.587 -21.294 1.00 97.31 635 VAL A CA 1
ATOM 5008 C C . VAL A 1 635 ? 23.918 -11.125 -20.932 1.00 97.31 635 VAL A C 1
ATOM 5010 O O . VAL A 1 635 ? 24.584 -10.574 -20.057 1.00 97.31 635 VAL A O 1
ATOM 5013 N N . GLN A 1 636 ? 22.959 -10.510 -21.620 1.00 97.94 636 GLN A N 1
ATOM 5014 C CA . GLN A 1 636 ? 22.464 -9.160 -21.358 1.00 97.94 636 GLN A CA 1
ATOM 5015 C C . GLN A 1 636 ? 20.944 -9.208 -21.198 1.00 97.94 636 GLN A C 1
ATOM 5017 O O . GLN A 1 636 ? 20.269 -9.782 -22.055 1.00 97.94 636 GLN A O 1
ATOM 5022 N N . ILE A 1 637 ? 20.411 -8.634 -20.122 1.00 98.38 637 ILE A N 1
ATOM 5023 C CA . ILE A 1 637 ? 18.969 -8.585 -19.854 1.00 98.38 637 ILE A CA 1
ATOM 5024 C C . ILE A 1 637 ? 18.571 -7.142 -19.557 1.00 98.38 637 ILE A C 1
ATOM 5026 O O . ILE A 1 637 ? 18.938 -6.605 -18.518 1.00 98.38 637 ILE A O 1
ATOM 5030 N N . ASP A 1 638 ? 17.794 -6.541 -20.446 1.00 98.50 638 ASP A N 1
ATOM 5031 C CA . ASP A 1 638 ? 17.122 -5.268 -20.210 1.00 98.50 638 ASP A CA 1
ATOM 5032 C C . ASP A 1 638 ? 15.719 -5.545 -19.649 1.00 98.50 638 ASP A C 1
ATOM 5034 O O . ASP A 1 638 ? 14.999 -6.405 -20.165 1.00 98.50 638 ASP A O 1
ATOM 5038 N N . VAL A 1 639 ? 15.318 -4.851 -18.583 1.00 98.31 639 VAL A N 1
ATOM 5039 C CA . VAL A 1 639 ? 14.051 -5.092 -17.876 1.00 98.31 639 VAL A CA 1
ATOM 5040 C C . VAL A 1 639 ? 13.263 -3.794 -17.730 1.00 98.31 639 VAL A C 1
ATOM 5042 O O . VAL A 1 639 ? 13.776 -2.808 -17.206 1.00 98.31 639 VAL A O 1
ATOM 5045 N N . ILE A 1 640 ? 12.006 -3.809 -18.182 1.00 97.44 640 ILE A N 1
ATOM 5046 C CA . ILE A 1 640 ? 11.070 -2.676 -18.161 1.00 97.44 640 ILE A CA 1
ATOM 5047 C C . ILE A 1 640 ? 9.807 -3.054 -17.371 1.00 97.44 640 ILE A C 1
ATOM 5049 O O . ILE A 1 640 ? 9.239 -4.139 -17.546 1.00 97.44 640 ILE A O 1
ATOM 5053 N N . GLY A 1 641 ? 9.343 -2.129 -16.530 1.00 94.69 641 GLY A N 1
ATOM 5054 C CA . GLY A 1 641 ? 8.198 -2.286 -15.632 1.00 94.69 641 GLY A CA 1
ATOM 5055 C C . GLY A 1 641 ? 8.640 -2.306 -14.171 1.00 94.69 641 GLY A C 1
ATOM 5056 O O . GLY A 1 641 ? 9.619 -1.658 -13.809 1.00 94.69 641 GLY A O 1
ATOM 5057 N N . SER A 1 642 ? 7.947 -3.073 -13.333 1.00 93.12 642 SER A N 1
ATOM 5058 C CA . SER A 1 642 ? 8.248 -3.205 -11.905 1.00 93.12 642 SER A CA 1
ATOM 5059 C C . SER A 1 642 ? 8.630 -4.645 -11.578 1.00 93.12 642 SER A C 1
ATOM 5061 O O . SER A 1 642 ? 7.819 -5.562 -11.693 1.00 93.12 642 SER A O 1
ATOM 5063 N N . VAL A 1 643 ? 9.888 -4.867 -11.204 1.00 93.00 643 VAL A N 1
ATOM 5064 C CA . VAL A 1 643 ? 10.395 -6.184 -10.780 1.00 93.00 643 VAL A CA 1
ATOM 5065 C C . VAL A 1 643 ? 10.057 -6.455 -9.319 1.00 93.00 643 VAL A C 1
ATOM 5067 O O . VAL A 1 643 ? 9.795 -5.518 -8.575 1.00 93.00 643 VAL A O 1
ATOM 5070 N N . GLY A 1 644 ? 10.064 -7.726 -8.921 1.00 90.56 644 GLY A N 1
ATOM 5071 C CA . GLY A 1 644 ? 10.046 -8.128 -7.516 1.00 90.56 644 GLY A CA 1
ATOM 5072 C C . GLY A 1 644 ? 11.462 -8.256 -6.950 1.00 90.56 644 GLY A C 1
ATOM 5073 O O . GLY A 1 644 ? 12.444 -7.841 -7.574 1.00 90.56 644 GLY A O 1
ATOM 5074 N N . ASP A 1 645 ? 11.573 -8.873 -5.773 1.00 88.81 645 ASP A N 1
ATOM 5075 C CA . ASP A 1 645 ? 12.866 -9.151 -5.140 1.00 88.81 645 ASP A CA 1
ATOM 5076 C C . ASP A 1 645 ? 13.781 -10.024 -6.024 1.00 88.81 645 ASP A C 1
ATOM 5078 O O . ASP A 1 645 ? 13.332 -10.783 -6.892 1.00 88.81 645 ASP A O 1
ATOM 5082 N N . TYR A 1 646 ? 15.084 -9.995 -5.732 1.00 90.00 646 TYR A N 1
ATOM 5083 C CA . TYR A 1 646 ? 16.076 -10.918 -6.304 1.00 90.00 646 TYR A CA 1
ATOM 5084 C C . TYR A 1 646 ? 16.296 -10.811 -7.821 1.00 90.00 646 TYR A C 1
ATOM 5086 O O . TYR A 1 646 ? 16.696 -11.793 -8.443 1.00 90.00 646 TYR A O 1
ATOM 5094 N N . LEU A 1 647 ? 16.083 -9.634 -8.422 1.00 93.50 647 LEU A N 1
ATOM 5095 C CA . LEU A 1 647 ? 16.274 -9.384 -9.861 1.00 93.50 647 LEU A CA 1
ATOM 5096 C C . LEU A 1 647 ? 17.553 -10.020 -10.447 1.00 93.50 647 LEU A C 1
ATOM 5098 O O . LEU A 1 647 ? 17.468 -10.761 -11.422 1.00 93.50 647 LEU A O 1
ATOM 5102 N N . GLY A 1 648 ? 18.719 -9.737 -9.863 1.00 91.56 648 GLY A N 1
ATOM 5103 C CA . GLY A 1 648 ? 20.036 -10.224 -10.292 1.00 91.56 648 GLY A CA 1
ATOM 5104 C C . GLY A 1 648 ? 20.774 -11.002 -9.201 1.00 91.56 648 GLY A C 1
ATOM 5105 O O . GLY A 1 648 ? 22.007 -10.988 -9.145 1.00 91.56 648 GLY A O 1
ATOM 5106 N N . SER A 1 649 ? 20.039 -11.647 -8.291 1.00 89.75 649 SER A N 1
ATOM 5107 C CA . SER A 1 649 ? 20.659 -12.388 -7.194 1.00 89.75 649 SER A CA 1
ATOM 5108 C C . SER A 1 649 ? 21.414 -13.615 -7.710 1.00 89.75 649 SER A C 1
ATOM 5110 O O . SER A 1 649 ? 20.903 -14.384 -8.519 1.00 89.75 649 SER A O 1
ATOM 5112 N N . GLY A 1 650 ? 22.635 -13.834 -7.220 1.00 87.19 650 GLY A N 1
ATOM 5113 C CA . GLY A 1 650 ? 23.462 -14.969 -7.639 1.00 87.19 650 GLY A CA 1
ATOM 5114 C C . GLY A 1 650 ? 24.062 -14.824 -9.034 1.00 87.19 650 GLY A C 1
ATOM 5115 O O . GLY A 1 650 ? 24.472 -15.827 -9.616 1.00 87.19 650 GLY A O 1
ATOM 5116 N N . ASN A 1 651 ? 24.112 -13.603 -9.575 1.00 89.56 651 ASN A N 1
ATOM 5117 C CA . ASN A 1 651 ? 24.759 -13.337 -10.853 1.00 89.56 651 ASN A CA 1
ATOM 5118 C C . ASN A 1 651 ? 26.240 -13.770 -10.838 1.00 89.56 651 ASN A C 1
ATOM 5120 O O . ASN A 1 651 ? 26.987 -13.449 -9.910 1.00 89.56 651 ASN A O 1
ATOM 5124 N N . ASP A 1 652 ? 26.658 -14.483 -11.885 1.00 89.56 652 ASP A N 1
ATOM 5125 C CA . ASP A 1 652 ? 28.023 -14.980 -12.100 1.00 89.56 652 ASP A CA 1
ATOM 5126 C C . ASP A 1 652 ? 28.536 -14.602 -13.503 1.00 89.56 652 ASP A C 1
ATOM 5128 O O . ASP A 1 652 ? 29.102 -15.416 -14.236 1.00 89.56 652 ASP A O 1
ATOM 5132 N N . GLY A 1 653 ? 28.305 -13.344 -13.894 1.00 91.25 653 GLY A N 1
ATOM 5133 C CA . GLY A 1 653 ? 28.958 -12.711 -15.039 1.00 91.25 653 GLY A CA 1
ATOM 5134 C C . GLY A 1 653 ? 28.064 -11.862 -15.939 1.00 91.25 653 GLY A C 1
ATOM 5135 O O . GLY A 1 653 ? 28.606 -11.084 -16.716 1.00 91.25 653 GLY A O 1
ATOM 5136 N N . MET A 1 654 ? 26.735 -11.984 -15.873 1.00 95.56 654 MET A N 1
ATOM 5137 C CA . MET A 1 654 ? 25.845 -11.321 -16.837 1.00 95.56 654 MET A CA 1
ATOM 5138 C C . MET A 1 654 ? 25.685 -9.823 -16.568 1.00 95.56 654 MET A C 1
ATOM 5140 O O . MET A 1 654 ? 25.953 -9.355 -15.459 1.00 95.56 654 MET A O 1
ATOM 5144 N N . THR A 1 655 ? 25.210 -9.091 -17.574 1.00 97.44 655 THR A N 1
ATOM 5145 C CA . THR A 1 655 ? 24.766 -7.702 -17.419 1.00 97.44 655 THR A CA 1
ATOM 5146 C C . THR A 1 655 ? 23.243 -7.656 -17.349 1.00 97.44 655 THR A C 1
ATOM 5148 O O . THR A 1 655 ? 22.568 -8.183 -18.233 1.00 97.44 655 THR A O 1
ATOM 5151 N N . ILE A 1 656 ? 22.694 -7.013 -16.323 1.00 97.56 656 ILE A N 1
ATOM 5152 C CA . ILE A 1 656 ? 21.257 -6.763 -16.179 1.00 97.56 656 ILE A CA 1
ATOM 5153 C C . ILE A 1 656 ? 21.049 -5.255 -16.047 1.00 97.56 656 ILE A C 1
ATOM 5155 O O . ILE A 1 656 ? 21.666 -4.629 -15.188 1.00 97.56 656 ILE A O 1
ATOM 5159 N N . ALA A 1 657 ? 20.186 -4.678 -16.878 1.00 97.69 657 ALA A N 1
ATOM 5160 C CA . ALA A 1 657 ? 19.791 -3.277 -16.818 1.00 97.69 657 ALA A CA 1
ATOM 5161 C C . ALA A 1 657 ? 18.304 -3.174 -16.455 1.00 97.69 657 ALA A C 1
ATOM 5163 O O . ALA A 1 657 ? 17.438 -3.674 -17.168 1.00 97.69 657 ALA A O 1
ATOM 5164 N N . MET A 1 658 ? 18.007 -2.541 -15.323 1.00 97.06 658 MET A N 1
ATOM 5165 C CA . MET A 1 658 ? 16.655 -2.243 -14.864 1.00 97.06 658 MET A CA 1
ATOM 5166 C C . MET A 1 658 ? 16.299 -0.799 -15.225 1.00 97.06 658 MET A C 1
ATOM 5168 O O . MET A 1 658 ? 16.802 0.142 -14.602 1.00 97.06 658 MET A O 1
ATOM 5172 N N . HIS A 1 659 ? 15.402 -0.631 -16.197 1.00 97.25 659 HIS A N 1
ATOM 5173 C CA . HIS A 1 659 ? 14.895 0.662 -16.671 1.00 97.25 659 HIS A CA 1
ATOM 5174 C C . HIS A 1 659 ? 13.768 1.180 -15.767 1.00 97.25 659 HIS A C 1
ATOM 5176 O O . HIS A 1 659 ? 12.608 1.300 -16.165 1.00 97.25 659 HIS A O 1
ATOM 5182 N N . GLY A 1 660 ? 14.095 1.408 -14.497 1.00 92.88 660 GLY A N 1
ATOM 5183 C CA . GLY A 1 660 ? 13.139 1.806 -13.471 1.00 92.88 660 GLY A CA 1
ATOM 5184 C C . GLY A 1 660 ? 13.619 1.448 -12.072 1.00 92.88 660 GLY A C 1
ATOM 5185 O O . GLY A 1 660 ? 14.812 1.251 -11.843 1.00 92.88 660 GLY A O 1
ATOM 5186 N N . ASN A 1 661 ? 12.675 1.365 -11.138 1.00 92.38 661 ASN A N 1
ATOM 5187 C CA . ASN A 1 661 ? 12.969 1.055 -9.742 1.00 92.38 661 ASN A CA 1
ATOM 5188 C C . ASN A 1 661 ? 13.107 -0.458 -9.535 1.00 92.38 661 ASN A C 1
ATOM 5190 O O . ASN A 1 661 ? 12.379 -1.243 -10.145 1.00 92.38 661 ASN A O 1
ATOM 5194 N N . ALA A 1 662 ? 13.985 -0.864 -8.625 1.00 91.44 662 ALA A N 1
ATOM 5195 C CA . ALA A 1 662 ? 14.171 -2.261 -8.246 1.00 91.44 662 ALA A CA 1
ATOM 5196 C C . ALA A 1 662 ? 13.797 -2.484 -6.769 1.00 91.44 662 ALA A C 1
ATOM 5198 O O . ALA A 1 662 ? 13.904 -1.569 -5.957 1.00 91.44 662 ALA A O 1
ATOM 5199 N N . GLN A 1 663 ? 13.347 -3.692 -6.418 1.00 88.81 663 GLN A N 1
ATOM 5200 C CA . GLN A 1 663 ? 12.969 -4.041 -5.038 1.00 88.81 663 GLN A CA 1
ATOM 5201 C C . GLN A 1 663 ? 14.194 -4.440 -4.200 1.00 88.81 663 GLN A C 1
ATOM 5203 O O . GLN A 1 663 ? 15.330 -4.071 -4.511 1.00 88.81 663 GLN A O 1
ATOM 5208 N N . ASP A 1 664 ? 13.973 -5.185 -3.120 1.00 86.50 664 ASP A N 1
ATOM 5209 C CA . ASP A 1 664 ? 15.026 -5.657 -2.236 1.00 86.50 664 ASP A CA 1
ATOM 5210 C C . ASP A 1 664 ? 15.793 -6.857 -2.818 1.00 86.50 664 ASP A C 1
ATOM 5212 O O . ASP A 1 664 ? 15.352 -7.606 -3.694 1.00 86.50 664 ASP A O 1
ATOM 5216 N N . GLN A 1 665 ? 16.993 -7.064 -2.283 1.00 86.88 665 GLN A N 1
ATOM 5217 C CA . GLN A 1 665 ? 17.880 -8.206 -2.509 1.00 86.88 665 GLN A CA 1
ATOM 5218 C C . GLN A 1 665 ? 18.266 -8.439 -3.977 1.00 86.88 665 GLN A C 1
ATOM 5220 O O . GLN A 1 665 ? 18.668 -9.541 -4.358 1.00 86.88 665 GLN A O 1
ATOM 5225 N N . VAL A 1 666 ? 18.200 -7.393 -4.800 1.00 89.69 666 VAL A N 1
ATOM 5226 C CA . VAL A 1 666 ? 18.426 -7.449 -6.252 1.00 89.69 666 VAL A CA 1
ATOM 5227 C C . VAL A 1 666 ? 19.841 -7.882 -6.640 1.00 89.69 666 VAL A C 1
ATOM 5229 O O . VAL A 1 666 ? 20.009 -8.434 -7.719 1.00 89.69 666 VAL A O 1
ATOM 5232 N N . ALA A 1 667 ? 20.831 -7.715 -5.761 1.00 89.19 667 ALA A N 1
ATOM 5233 C CA . ALA A 1 667 ? 22.213 -8.166 -5.931 1.00 89.19 667 ALA A CA 1
ATOM 5234 C C . ALA A 1 667 ? 22.688 -9.069 -4.775 1.00 89.19 667 ALA A C 1
ATOM 5236 O O . ALA A 1 667 ? 23.875 -9.109 -4.443 1.00 89.19 667 ALA A O 1
ATOM 5237 N N . GLN A 1 668 ? 21.784 -9.797 -4.108 1.00 86.88 668 GLN A N 1
ATOM 5238 C CA . GLN A 1 668 ? 22.202 -10.760 -3.086 1.00 86.88 668 GLN A CA 1
ATOM 5239 C C . GLN A 1 668 ? 23.105 -11.837 -3.713 1.00 86.88 668 GLN A C 1
ATOM 5241 O O . GLN A 1 668 ? 22.766 -12.368 -4.768 1.00 86.88 668 GLN A O 1
ATOM 5246 N N . ILE A 1 669 ? 24.225 -12.168 -3.052 1.00 86.00 669 ILE A N 1
ATOM 5247 C CA . ILE A 1 669 ? 25.227 -13.166 -3.481 1.00 86.00 669 ILE A CA 1
ATOM 5248 C C . ILE A 1 669 ? 25.768 -12.975 -4.916 1.00 86.00 669 ILE A C 1
ATOM 5250 O O . ILE A 1 669 ? 26.053 -13.938 -5.626 1.00 86.00 669 ILE A O 1
ATOM 5254 N N . HIS A 1 670 ? 25.875 -11.724 -5.364 1.00 86.44 670 HIS A N 1
ATOM 5255 C CA . HIS A 1 670 ? 26.339 -11.359 -6.702 1.00 86.44 670 HIS A CA 1
ATOM 5256 C C . HIS A 1 670 ? 27.864 -11.533 -6.837 1.00 86.44 670 HIS A C 1
ATOM 5258 O O . HIS A 1 670 ? 28.623 -10.742 -6.293 1.00 86.44 670 HIS A O 1
ATOM 5264 N N . LYS A 1 671 ? 28.323 -12.540 -7.590 1.00 86.06 671 LYS A N 1
ATOM 5265 C CA . LYS A 1 671 ? 29.741 -12.942 -7.687 1.00 86.06 671 LYS A CA 1
ATOM 5266 C C . LYS A 1 671 ? 30.535 -12.191 -8.761 1.00 86.06 671 LYS A C 1
ATOM 5268 O O . LYS A 1 671 ? 31.704 -11.874 -8.553 1.00 86.06 671 LYS A O 1
ATOM 5273 N N . ALA A 1 672 ? 29.940 -11.960 -9.929 1.00 88.75 672 ALA A N 1
ATOM 5274 C CA . ALA A 1 672 ? 30.557 -11.257 -11.058 1.00 88.75 672 ALA A CA 1
ATOM 5275 C C . ALA A 1 672 ? 29.475 -10.739 -12.020 1.00 88.75 672 ALA A C 1
ATOM 5277 O O . ALA A 1 672 ? 28.341 -11.210 -11.977 1.00 88.75 672 ALA A O 1
ATOM 5278 N N . GLY A 1 673 ? 29.828 -9.808 -12.910 1.00 91.31 673 GLY A N 1
ATOM 5279 C CA . GLY A 1 673 ? 28.899 -9.185 -13.861 1.00 91.31 673 GLY A CA 1
ATOM 5280 C C . GLY A 1 673 ? 28.540 -7.752 -13.478 1.00 91.31 673 GLY A C 1
ATOM 5281 O O . GLY A 1 673 ? 29.241 -7.129 -12.680 1.00 91.31 673 GLY A O 1
ATOM 5282 N N . GLU A 1 674 ? 27.454 -7.237 -14.045 1.00 94.69 674 GLU A N 1
ATOM 5283 C CA . GLU A 1 674 ? 27.001 -5.859 -13.853 1.00 94.69 674 GLU A CA 1
ATOM 5284 C C . GLU A 1 674 ? 25.479 -5.817 -13.660 1.00 94.69 674 GLU A C 1
ATOM 5286 O O . GLU A 1 674 ? 24.732 -6.371 -14.463 1.00 94.69 674 GLU A O 1
ATOM 5291 N N . LEU A 1 675 ? 25.014 -5.151 -12.603 1.00 94.12 675 LEU A N 1
ATOM 5292 C CA . LEU A 1 675 ? 23.606 -4.813 -12.405 1.00 94.12 675 LEU A CA 1
ATOM 5293 C C . LEU A 1 675 ? 23.486 -3.289 -12.399 1.00 94.12 675 LEU A C 1
ATOM 5295 O O . LEU A 1 675 ? 24.021 -2.629 -11.509 1.00 94.12 675 LEU A O 1
ATOM 5299 N N . VAL A 1 676 ? 22.792 -2.742 -13.392 1.00 95.44 676 VAL A N 1
ATOM 5300 C CA . VAL A 1 676 ? 22.498 -1.311 -13.511 1.00 95.44 676 VAL A CA 1
ATOM 5301 C C . VAL A 1 676 ? 21.032 -1.099 -13.166 1.00 95.44 676 VAL A C 1
ATOM 5303 O O . VAL A 1 676 ? 20.162 -1.733 -13.755 1.00 95.44 676 VAL A O 1
ATOM 5306 N N . VAL A 1 677 ? 20.745 -0.204 -12.224 1.00 95.00 677 VAL A N 1
ATOM 5307 C CA . VAL A 1 677 ? 19.380 0.238 -11.917 1.00 95.00 677 VAL A CA 1
ATOM 5308 C C . VAL A 1 677 ? 19.296 1.731 -12.199 1.00 95.00 677 VAL A C 1
ATOM 5310 O O . VAL A 1 677 ? 20.077 2.505 -11.649 1.00 95.00 677 VAL A O 1
ATOM 5313 N N . HIS A 1 678 ? 18.390 2.125 -13.093 1.00 94.94 678 HIS A N 1
ATOM 5314 C CA . HIS A 1 678 ? 18.232 3.520 -13.517 1.00 94.94 678 HIS A CA 1
ATOM 5315 C C . HIS A 1 678 ? 17.288 4.333 -12.616 1.00 94.94 678 HIS A C 1
ATOM 5317 O O . HIS A 1 678 ? 17.328 5.564 -12.638 1.00 94.94 678 HIS A O 1
ATOM 5323 N N . GLY A 1 679 ? 16.456 3.659 -11.818 1.00 91.62 679 GLY A N 1
ATOM 5324 C CA . GLY A 1 679 ? 15.613 4.259 -10.786 1.00 91.62 679 GLY A CA 1
ATOM 5325 C C . GLY A 1 679 ? 16.134 4.022 -9.369 1.00 91.62 679 GLY A C 1
ATOM 5326 O O . GLY A 1 679 ? 17.324 3.800 -9.147 1.00 91.62 679 GLY A O 1
ATOM 5327 N N . ASP A 1 680 ? 15.218 4.062 -8.407 1.00 88.75 680 ASP A N 1
ATOM 5328 C CA . ASP A 1 680 ? 15.528 3.831 -6.997 1.00 88.75 680 ASP A CA 1
ATOM 5329 C C . ASP A 1 680 ? 15.529 2.335 -6.668 1.00 88.75 680 ASP A C 1
ATOM 5331 O O . ASP A 1 680 ? 14.815 1.536 -7.279 1.00 88.75 680 ASP A O 1
ATOM 5335 N N . VAL A 1 681 ? 16.333 1.945 -5.683 1.00 87.00 681 VAL A N 1
ATOM 5336 C CA . VAL A 1 681 ? 16.396 0.566 -5.192 1.00 87.00 681 VAL A CA 1
ATOM 5337 C C . VAL A 1 681 ? 15.761 0.494 -3.809 1.00 87.00 681 VAL A C 1
ATOM 5339 O O . VAL A 1 681 ? 15.865 1.429 -3.010 1.00 87.00 681 VAL A O 1
ATOM 5342 N N . GLY A 1 682 ? 15.134 -0.647 -3.529 1.00 78.62 682 GLY A N 1
ATOM 5343 C CA . GLY A 1 682 ? 14.803 -1.095 -2.185 1.00 78.62 682 GLY A CA 1
ATOM 5344 C C . GLY A 1 682 ? 15.956 -0.969 -1.179 1.00 78.62 682 GLY A C 1
ATOM 5345 O O . GLY A 1 682 ? 17.123 -0.722 -1.493 1.00 78.62 682 GLY A O 1
ATOM 5346 N N . GLN A 1 683 ? 15.602 -1.140 0.081 1.00 72.38 683 GLN A N 1
ATOM 5347 C CA . GLN A 1 683 ? 16.434 -0.862 1.244 1.00 72.38 683 GLN A CA 1
ATOM 5348 C C . GLN A 1 683 ? 17.689 -1.738 1.270 1.00 72.38 683 GLN A C 1
ATOM 5350 O O . GLN A 1 683 ? 18.780 -1.269 1.604 1.00 72.38 683 GLN A O 1
ATOM 5355 N N . CYS A 1 684 ? 17.553 -3.010 0.889 1.00 76.19 684 CYS A N 1
ATOM 5356 C CA . CYS A 1 684 ? 18.671 -3.939 0.876 1.00 76.19 684 CYS A CA 1
ATOM 5357 C C . CYS A 1 684 ? 19.066 -4.331 -0.546 1.00 76.19 684 CYS A C 1
ATOM 5359 O O . CYS A 1 684 ? 18.675 -5.383 -1.037 1.00 76.19 684 CYS A O 1
ATOM 5361 N N . TYR A 1 685 ? 19.902 -3.526 -1.200 1.00 77.75 685 TYR A N 1
ATOM 5362 C CA . TYR A 1 685 ? 20.404 -3.838 -2.544 1.00 77.75 685 TYR A CA 1
ATOM 5363 C C . TYR A 1 685 ? 21.155 -5.187 -2.615 1.00 77.75 685 TYR A C 1
ATOM 5365 O O . TYR A 1 685 ? 20.941 -5.968 -3.542 1.00 77.75 685 TYR A O 1
ATOM 5373 N N . GLY A 1 686 ? 22.002 -5.510 -1.629 1.00 76.25 686 GLY A N 1
ATOM 5374 C CA . GLY A 1 686 ? 22.778 -6.754 -1.617 1.00 76.25 686 GLY A CA 1
ATOM 5375 C C . GLY A 1 686 ? 23.285 -7.152 -0.228 1.00 76.25 686 GLY A C 1
ATOM 5376 O O . GLY A 1 686 ? 23.505 -6.309 0.636 1.00 76.25 686 GLY A O 1
ATOM 5377 N N . TYR A 1 687 ? 23.504 -8.456 -0.026 1.00 69.62 687 TYR A N 1
ATOM 5378 C CA . TYR A 1 687 ? 24.083 -9.030 1.196 1.00 69.62 687 TYR A CA 1
ATOM 5379 C C . TYR A 1 687 ? 25.396 -9.757 0.879 1.00 69.62 687 TYR A C 1
ATOM 5381 O O . TYR A 1 687 ? 25.369 -10.838 0.291 1.00 69.62 687 TYR A O 1
ATOM 5389 N N . GLY A 1 688 ? 26.531 -9.211 1.331 1.00 57.97 688 GLY A N 1
ATOM 5390 C CA . GLY A 1 688 ? 27.856 -9.837 1.167 1.00 57.97 688 GLY A CA 1
ATOM 5391 C C . GLY A 1 688 ? 28.162 -10.958 2.174 1.00 57.97 688 GLY A C 1
ATOM 5392 O O . GLY A 1 688 ? 29.117 -11.713 2.009 1.00 57.97 688 GLY A O 1
ATOM 5393 N N . SER A 1 689 ? 27.343 -11.116 3.222 1.00 57.19 689 SER A N 1
ATOM 5394 C CA . SER A 1 689 ? 27.592 -12.078 4.311 1.00 57.19 689 SER A CA 1
ATOM 5395 C C . SER A 1 689 ? 27.484 -13.551 3.896 1.00 57.19 689 SER A C 1
ATOM 5397 O O . SER A 1 689 ? 27.898 -14.426 4.655 1.00 57.19 689 SER A O 1
ATOM 5399 N N . LYS A 1 690 ? 26.952 -13.840 2.701 1.00 57.84 690 LYS A N 1
ATOM 5400 C CA . LYS A 1 690 ? 26.790 -15.200 2.158 1.00 57.84 690 LYS A CA 1
ATOM 5401 C C . LYS A 1 690 ? 27.732 -15.517 0.981 1.00 57.84 690 LYS A C 1
ATOM 5403 O O . LYS A 1 690 ? 27.576 -16.567 0.363 1.00 57.84 690 LYS A O 1
ATOM 5408 N N . GLY A 1 691 ? 28.733 -14.663 0.729 1.00 54.81 691 GLY A N 1
ATOM 5409 C CA . GLY A 1 691 ? 29.651 -14.761 -0.414 1.00 54.81 691 GLY A CA 1
ATOM 5410 C C . GLY A 1 691 ? 29.061 -14.146 -1.686 1.00 54.81 691 GLY A C 1
ATOM 5411 O O . GLY A 1 691 ? 27.850 -14.194 -1.875 1.00 54.81 691 GLY A O 1
ATOM 5412 N N . GLY A 1 692 ? 29.915 -13.566 -2.533 1.00 56.62 692 GLY A N 1
ATOM 5413 C CA . GLY A 1 692 ? 29.515 -12.699 -3.648 1.00 56.62 692 GLY A CA 1
ATOM 5414 C C . GLY A 1 692 ? 30.194 -11.352 -3.521 1.00 56.62 692 GLY A C 1
ATOM 5415 O O . GLY A 1 692 ? 29.847 -10.645 -2.546 1.00 56.62 692 GLY A O 1
#

pLDDT: mean 92.48, std 8.68, range [43.31, 98.81]

Radius of gyration: 26.95 Å; chains: 1; bounding box: 61×50×80 Å